Protein AF-A0A2S2CL37-F1 (afdb_monomer_lite)

Foldseek 3Di:
DPPDQALVPDFKAFKAKAKFQQQPDPVVLVVLCVVVQFWKKKKFAQCQQPFKDWADPVVLVVVCVVPVPDDPLNCCCPVVVHDNQFSVQKDFDDWDQDPVGIITMIGTGGGTIMMMMFGAPDMQGCVVDPDSVVSLVLQLQLSVLVCVSSVGDGHSVSSRPSDDDDDHDYPPPDDMDIDIDHGHGDHSNPGDGDPPPPPPPVPVVVVVVVVVDDDPPPDLVNLLVLLVVLVVLCLQLFFFVVVQLCVQPVVQWDQVQDDVQKTFGQQLVLVQAPDSVDGDQWTKGARPRDPPGGIDIAGPGPSRPPDDPVNRVSSCCVVRSHHLQSSQDPVRGDDDPPPPDGDHSCVRRVVDDDPPDPDDDDDDDDDDDDDDDDDDDDDPVVNVVVVVVVVVCQQWDQDPVVRFIWGQDPVVRDTDTDDPVPDDDDDDDDD

pLDDT: mean 75.0, std 21.98, range [23.47, 97.88]

Organism: NCBI:txid2202148

Sequence (431 aa):
MDGVRSAKAMERLFIVGIDVDNGMASKELDRIVRERGVFCIRYTTHSSGREVTEVSRDDLNRFLRESPEADVRDYLTTKKRFIPAIAETAEVIEEKQTGSGIVTRIKHAPMPKNRLVFILAQPWSVADYPTQAEALAAWRRSYLAFAAWLGIQVDEACTDVSRLYFTPRHSDGAPYEAVVHEGKAVDIFALPSVKTDASATSNPFLAAASAMGAKVEGSADDLMRKLKRWAATGYADTFLIADALEARSPDVLHPEKDRGDVHHIECPFQDEHTDPSAFGGSFVINAGESHKGGFVIGCQHNACTGRDRLDFLAEMIKRDWLTTEDLCADEFQIEVGGAEGRPTHGELFLGERTNVQPRESANLGDGTVFKHASNQNALSDAALADALLKDVAKLYRFNTDRREWMRFDANRLIWEFGASDHLRNDVTNGL

Radius of gyration: 29.07 Å; chains: 1; bounding box: 71×82×80 Å

Structure (mmCIF, N/CA/C/O backbone):
data_AF-A0A2S2CL37-F1
#
_entry.id   AF-A0A2S2CL37-F1
#
loop_
_atom_site.group_PDB
_atom_site.id
_atom_site.type_symbol
_atom_site.label_atom_id
_atom_site.label_alt_id
_atom_site.label_comp_id
_atom_site.label_asym_id
_atom_site.label_entity_id
_atom_site.label_seq_id
_atom_site.pdbx_PDB_ins_code
_atom_site.Cartn_x
_atom_site.Cartn_y
_atom_site.Cartn_z
_atom_site.occupancy
_atom_site.B_iso_or_equiv
_atom_site.auth_seq_id
_atom_site.auth_comp_id
_atom_site.auth_asym_id
_atom_site.auth_atom_id
_atom_site.pdbx_PDB_model_num
ATOM 1 N N . MET A 1 1 ? -26.146 12.410 -6.619 1.00 46.91 1 MET A N 1
ATOM 2 C CA . MET A 1 1 ? -24.671 12.430 -6.533 1.00 46.91 1 MET A CA 1
ATOM 3 C C . MET A 1 1 ? -24.136 12.842 -7.893 1.00 46.91 1 MET A C 1
ATOM 5 O O . MET A 1 1 ? -24.510 12.211 -8.872 1.00 46.91 1 MET A O 1
ATOM 9 N N . ASP A 1 2 ? -23.301 13.877 -7.969 1.00 52.66 2 ASP A N 1
ATOM 10 C CA . ASP A 1 2 ? -22.902 14.556 -9.220 1.00 52.66 2 ASP A CA 1
ATOM 11 C C . ASP A 1 2 ? -21.894 13.780 -10.097 1.00 52.66 2 ASP A C 1
ATOM 13 O O . ASP A 1 2 ? -21.080 14.376 -10.795 1.00 52.66 2 ASP A O 1
ATOM 17 N N . GLY A 1 3 ? -21.877 12.443 -10.037 1.00 57.38 3 GLY A N 1
ATOM 18 C CA . GLY A 1 3 ? -20.973 11.597 -10.834 1.00 57.38 3 GLY A CA 1
ATOM 19 C C . GLY A 1 3 ? -19.472 11.806 -10.573 1.00 57.38 3 GLY A C 1
ATOM 20 O O . GLY A 1 3 ? -18.640 11.198 -11.248 1.00 57.38 3 GLY A O 1
ATOM 21 N N . VAL A 1 4 ? -19.102 12.653 -9.605 1.00 68.44 4 VAL A N 1
ATOM 22 C CA . VAL A 1 4 ? -17.709 12.954 -9.270 1.00 68.44 4 VAL A CA 1
ATOM 23 C C . VAL A 1 4 ? -17.094 11.754 -8.577 1.00 68.44 4 VAL A C 1
ATOM 25 O O . VAL A 1 4 ? -17.467 11.386 -7.467 1.00 68.44 4 VAL A O 1
ATOM 28 N N . ARG A 1 5 ? -16.094 11.166 -9.224 1.00 69.75 5 ARG A N 1
ATOM 29 C CA . ARG A 1 5 ? -15.345 10.043 -8.682 1.00 69.75 5 ARG A CA 1
ATOM 30 C C . ARG A 1 5 ? -14.083 10.547 -7.995 1.00 69.75 5 ARG A C 1
ATOM 32 O O . ARG A 1 5 ? -13.062 10.785 -8.629 1.00 69.75 5 ARG A O 1
ATOM 39 N N . SER A 1 6 ? -14.186 10.718 -6.686 1.00 82.00 6 SER A N 1
ATOM 40 C CA . SER A 1 6 ? -13.072 11.038 -5.796 1.00 82.00 6 SER A CA 1
ATOM 41 C C . SER A 1 6 ? -13.158 10.153 -4.561 1.00 82.00 6 SER A C 1
ATOM 43 O O . SER A 1 6 ? -14.244 9.669 -4.241 1.00 82.00 6 SER A O 1
ATOM 45 N N . ALA A 1 7 ? -12.054 9.979 -3.833 1.00 80.12 7 ALA A N 1
ATOM 46 C CA . ALA A 1 7 ? -12.064 9.230 -2.575 1.00 80.12 7 ALA A CA 1
ATOM 47 C C . ALA A 1 7 ? -13.162 9.718 -1.610 1.00 80.12 7 ALA A C 1
ATOM 49 O O . ALA A 1 7 ? -13.804 8.912 -0.944 1.00 80.12 7 ALA A O 1
ATOM 50 N N . LYS A 1 8 ? -13.442 11.032 -1.608 1.00 82.12 8 LYS A N 1
ATOM 51 C CA . LYS A 1 8 ? -14.478 11.653 -0.770 1.00 82.12 8 LYS A CA 1
ATOM 52 C C . LYS A 1 8 ? -15.915 11.313 -1.178 1.00 82.12 8 LYS A C 1
ATOM 54 O O . LYS A 1 8 ? -16.819 11.436 -0.361 1.00 82.12 8 LYS A O 1
ATOM 59 N N . ALA A 1 9 ? -16.126 10.916 -2.428 1.00 84.81 9 ALA A N 1
ATOM 60 C CA . ALA A 1 9 ? -17.442 10.601 -2.978 1.00 84.81 9 ALA A CA 1
ATOM 61 C C . ALA A 1 9 ? -17.748 9.093 -2.985 1.00 84.81 9 ALA A C 1
ATOM 63 O O . ALA A 1 9 ? -18.844 8.696 -3.372 1.00 84.81 9 ALA A O 1
ATOM 64 N N . MET A 1 10 ? -16.790 8.248 -2.589 1.00 86.50 10 MET A N 1
ATOM 65 C CA . MET A 1 10 ? -17.004 6.807 -2.499 1.00 86.50 10 MET A CA 1
ATOM 66 C C . MET A 1 10 ? -17.829 6.468 -1.258 1.00 86.50 10 MET A C 1
ATOM 68 O O . MET A 1 10 ? -17.453 6.836 -0.151 1.00 86.50 10 MET A O 1
ATOM 72 N N . GLU A 1 11 ? -18.930 5.743 -1.449 1.00 88.75 11 GLU A N 1
ATOM 73 C CA . GLU A 1 11 ? -19.815 5.307 -0.360 1.00 88.75 11 GLU A CA 1
ATOM 74 C C . GLU A 1 11 ? -19.580 3.839 0.016 1.00 88.75 11 GLU A C 1
ATOM 76 O O . GLU A 1 11 ? -19.480 3.500 1.194 1.00 88.75 11 GLU A O 1
ATOM 81 N N . ARG A 1 12 ? -19.484 2.961 -0.990 1.00 91.81 12 ARG A N 1
ATOM 82 C CA . ARG A 1 12 ? -19.437 1.509 -0.804 1.00 91.81 12 ARG A CA 1
ATOM 83 C C . ARG A 1 12 ? -18.602 0.826 -1.884 1.00 91.81 12 ARG A C 1
ATOM 85 O O . ARG A 1 12 ? -18.613 1.247 -3.041 1.00 91.81 12 ARG A O 1
ATOM 92 N N . LEU A 1 13 ? -17.920 -0.256 -1.518 1.00 92.62 13 LEU A N 1
ATOM 93 C CA . LEU A 1 13 ? -17.147 -1.115 -2.413 1.00 92.62 13 LEU A CA 1
ATOM 94 C C . LEU A 1 13 ? -17.560 -2.578 -2.242 1.00 92.62 13 LEU A C 1
ATOM 96 O O . LEU A 1 13 ? -17.717 -3.068 -1.130 1.00 92.62 13 LEU A O 1
ATOM 100 N N . PHE A 1 14 ? -17.710 -3.282 -3.361 1.00 94.12 14 PHE A N 1
ATOM 101 C CA . PHE A 1 14 ? -18.073 -4.709 -3.407 1.00 94.12 14 PHE A CA 1
ATOM 102 C C . PHE A 1 14 ? -16.918 -5.598 -3.865 1.00 94.12 14 PHE A C 1
ATOM 104 O O . PHE A 1 14 ? -16.974 -6.822 -3.766 1.00 94.12 14 PHE A O 1
ATOM 111 N N . ILE A 1 15 ? -15.884 -4.973 -4.417 1.00 93.69 15 ILE A N 1
ATOM 112 C CA . ILE A 1 15 ? -14.747 -5.641 -5.025 1.00 93.69 15 ILE A CA 1
ATOM 113 C C . ILE A 1 15 ? -13.469 -4.965 -4.559 1.00 93.69 15 ILE A C 1
ATOM 115 O O . ILE A 1 15 ? -13.451 -3.760 -4.301 1.00 93.69 15 ILE A O 1
ATOM 119 N N . VAL A 1 16 ? -12.394 -5.738 -4.521 1.00 92.50 16 VAL A N 1
ATOM 120 C CA . VAL A 1 16 ? -11.031 -5.223 -4.419 1.00 92.50 16 VAL A CA 1
ATOM 121 C C . VAL A 1 16 ? -10.287 -5.632 -5.680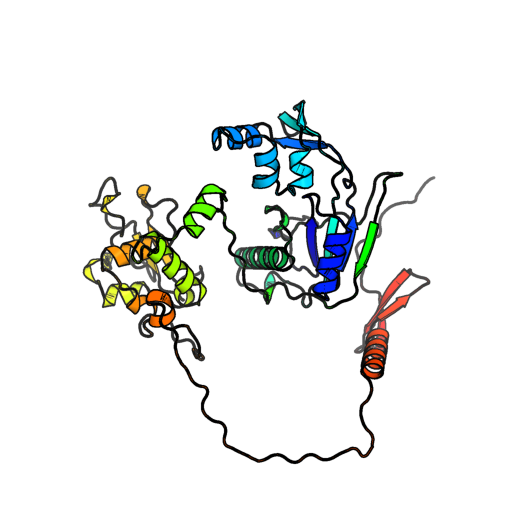 1.00 92.50 16 VAL A C 1
ATOM 123 O O . VAL A 1 16 ? -10.330 -6.791 -6.094 1.00 92.50 16 VAL A O 1
ATOM 126 N N . GLY A 1 17 ? -9.646 -4.668 -6.334 1.00 93.00 17 GLY A N 1
ATOM 127 C CA . GLY A 1 17 ? -8.804 -4.937 -7.490 1.00 93.00 17 GLY A CA 1
ATOM 128 C C . GLY A 1 17 ? -7.336 -4.716 -7.149 1.00 93.00 17 GLY A C 1
ATOM 129 O O . GLY A 1 17 ? -7.021 -3.745 -6.478 1.00 93.00 17 GLY A O 1
ATOM 130 N N . ILE A 1 18 ? -6.456 -5.596 -7.618 1.00 92.56 18 ILE A N 1
ATOM 131 C CA . ILE A 1 18 ? -5.003 -5.482 -7.486 1.00 92.56 18 ILE A CA 1
ATOM 132 C C . ILE A 1 18 ? -4.413 -5.218 -8.875 1.00 92.56 18 ILE A C 1
ATOM 134 O O . ILE A 1 18 ? -4.592 -6.028 -9.789 1.00 92.56 18 ILE A O 1
ATOM 138 N N . ASP A 1 19 ? -3.712 -4.092 -9.025 1.00 91.38 19 ASP A N 1
ATOM 139 C CA . ASP A 1 19 ? -2.919 -3.764 -10.219 1.00 91.38 19 ASP A CA 1
ATOM 140 C C . ASP A 1 19 ? -1.545 -4.430 -10.095 1.00 91.38 19 ASP A C 1
ATOM 142 O O . ASP A 1 19 ? -0.812 -4.185 -9.134 1.00 91.38 19 ASP A O 1
ATOM 146 N N . VAL A 1 20 ? -1.194 -5.272 -11.062 1.00 91.94 20 VAL A N 1
ATOM 147 C CA . VAL A 1 20 ? 0.088 -5.977 -11.117 1.00 91.94 20 VAL A CA 1
ATOM 148 C C . VAL A 1 20 ? 0.859 -5.480 -12.331 1.00 91.94 20 VAL A C 1
ATOM 150 O O . VAL A 1 20 ? 0.767 -6.029 -13.430 1.00 91.94 20 VAL A O 1
ATOM 153 N N . ASP A 1 21 ? 1.632 -4.423 -12.097 1.00 90.31 21 ASP A N 1
ATOM 154 C CA . ASP A 1 21 ? 2.353 -3.659 -13.119 1.00 90.31 21 ASP A CA 1
ATOM 155 C C . ASP A 1 21 ? 3.885 -3.794 -12.992 1.00 90.31 21 ASP A C 1
ATOM 157 O O . ASP A 1 21 ? 4.637 -2.935 -13.447 1.00 90.31 21 ASP A O 1
ATOM 161 N N . ASN A 1 22 ? 4.347 -4.890 -12.382 1.00 90.38 22 ASN A N 1
ATOM 162 C CA . ASN A 1 22 ? 5.757 -5.153 -12.074 1.00 90.38 22 ASN A CA 1
ATOM 163 C C . ASN A 1 22 ? 6.427 -6.235 -12.938 1.00 90.38 22 ASN A C 1
ATOM 165 O O . ASN A 1 22 ? 7.604 -6.531 -12.730 1.00 90.38 22 ASN A O 1
ATOM 169 N N . GLY A 1 23 ? 5.687 -6.854 -13.861 1.00 92.25 23 GLY A N 1
ATOM 170 C CA . GLY A 1 23 ? 6.193 -7.911 -14.735 1.00 92.25 23 GLY A CA 1
ATOM 171 C C . GLY A 1 23 ? 6.012 -9.342 -14.239 1.00 92.25 23 GLY A C 1
ATOM 172 O O . GLY A 1 23 ? 6.485 -10.264 -14.903 1.00 92.25 23 GLY A O 1
ATOM 173 N N . MET A 1 24 ? 5.317 -9.564 -13.119 1.00 93.56 24 MET A N 1
ATOM 174 C CA . MET A 1 24 ? 4.979 -10.918 -12.676 1.00 93.56 24 MET A CA 1
ATOM 175 C C . MET A 1 24 ? 4.158 -11.661 -13.744 1.00 93.56 24 MET A C 1
ATOM 177 O O . MET A 1 24 ? 3.162 -11.154 -14.267 1.00 93.56 24 MET A O 1
ATOM 181 N N . ALA A 1 25 ? 4.583 -12.883 -14.069 1.00 93.06 25 ALA A N 1
ATOM 182 C CA . ALA A 1 25 ? 3.964 -13.682 -15.117 1.00 93.06 25 ALA A CA 1
ATOM 183 C C . ALA A 1 25 ? 2.523 -14.087 -14.762 1.00 93.06 25 ALA A C 1
ATOM 185 O O . ALA A 1 25 ? 2.237 -14.511 -13.643 1.00 93.06 25 ALA A O 1
ATOM 186 N N . SER A 1 26 ? 1.632 -14.062 -15.757 1.00 95.19 26 SER A N 1
ATOM 187 C CA . SER A 1 26 ? 0.223 -14.463 -15.630 1.00 95.19 26 SER A CA 1
ATOM 188 C C . SER A 1 26 ? 0.028 -15.824 -14.950 1.00 95.19 26 SER A C 1
ATOM 190 O O . SER A 1 26 ? -0.802 -15.955 -14.055 1.00 95.19 26 SER A O 1
ATOM 192 N N . LYS A 1 27 ? 0.837 -16.826 -15.326 1.00 95.31 27 LYS A N 1
ATOM 193 C CA . LYS A 1 27 ? 0.766 -18.185 -14.762 1.00 95.31 27 LYS A CA 1
ATOM 194 C C . LYS A 1 27 ? 1.102 -18.240 -13.273 1.00 95.31 27 LYS A C 1
ATOM 196 O O . LYS A 1 27 ? 0.552 -19.076 -12.564 1.00 95.31 27 LYS A O 1
ATOM 201 N N . GLU A 1 28 ? 1.992 -17.367 -12.812 1.00 94.38 28 GLU A N 1
ATOM 202 C CA . GLU A 1 28 ? 2.358 -17.295 -11.400 1.00 94.38 28 GLU A CA 1
ATOM 203 C C . GLU A 1 28 ? 1.225 -16.675 -10.579 1.00 94.38 28 GLU A C 1
ATOM 205 O O . GLU A 1 28 ? 0.856 -17.204 -9.534 1.00 94.38 28 GLU A O 1
ATOM 210 N N . LEU A 1 29 ? 0.578 -15.631 -11.107 1.00 96.56 29 LEU A N 1
ATOM 211 C CA . LEU A 1 29 ? -0.631 -15.062 -10.504 1.00 96.56 29 LEU A CA 1
ATOM 212 C C . LEU A 1 29 ? -1.763 -16.096 -10.434 1.00 96.56 29 LEU A C 1
ATOM 214 O O . LEU A 1 29 ? -2.415 -16.236 -9.402 1.00 96.56 29 LEU A O 1
ATOM 218 N N . ASP A 1 30 ? -1.955 -16.864 -11.509 1.00 97.19 30 ASP A N 1
ATOM 219 C CA . ASP A 1 30 ? -2.938 -17.950 -11.560 1.00 97.19 30 ASP A CA 1
ATOM 220 C C . ASP A 1 30 ? -2.644 -19.050 -10.528 1.00 97.19 30 ASP A C 1
ATOM 222 O O . ASP A 1 30 ? -3.570 -19.632 -9.962 1.00 97.19 30 ASP A O 1
ATOM 226 N N . ARG A 1 31 ? -1.364 -19.352 -10.273 1.00 96.69 31 ARG A N 1
ATOM 227 C CA . ARG A 1 31 ? -0.938 -20.298 -9.233 1.00 96.69 31 ARG A CA 1
ATOM 228 C C . ARG A 1 31 ? -1.258 -19.760 -7.838 1.00 96.69 31 ARG A C 1
ATOM 230 O O . ARG A 1 31 ? -1.935 -20.454 -7.084 1.00 96.69 31 ARG A O 1
ATOM 237 N N . ILE A 1 32 ? -0.839 -18.527 -7.536 1.00 94.00 32 ILE A N 1
ATOM 238 C CA . ILE A 1 32 ? -1.071 -17.856 -6.246 1.00 94.00 32 ILE A CA 1
ATOM 239 C C . ILE A 1 32 ? -2.563 -17.858 -5.906 1.00 94.00 32 ILE A C 1
ATOM 241 O O . ILE A 1 32 ? -2.957 -18.330 -4.843 1.00 94.00 32 ILE A O 1
ATOM 245 N N . VAL A 1 33 ? -3.411 -17.382 -6.820 1.00 95.94 33 VAL A N 1
ATOM 246 C CA . VAL A 1 33 ? -4.863 -17.301 -6.600 1.00 95.94 33 VAL A CA 1
ATOM 247 C C . VAL A 1 33 ? -5.466 -18.681 -6.328 1.00 95.94 33 VAL A C 1
ATOM 249 O O . VAL A 1 33 ? -6.236 -18.840 -5.378 1.00 95.94 33 VAL A O 1
ATOM 252 N N . ARG A 1 34 ? -5.092 -19.690 -7.125 1.00 94.00 34 ARG A N 1
ATOM 253 C CA . ARG A 1 34 ? -5.624 -21.052 -6.989 1.00 94.00 34 ARG A CA 1
ATOM 254 C C . ARG A 1 34 ? -5.211 -21.702 -5.669 1.00 94.00 34 ARG A C 1
ATOM 256 O O . ARG A 1 34 ? -6.047 -22.319 -5.020 1.00 94.00 34 ARG A O 1
ATOM 263 N N . GLU A 1 35 ? -3.961 -21.530 -5.242 1.00 90.81 35 GLU A N 1
ATOM 264 C CA . GLU A 1 35 ? -3.465 -22.033 -3.950 1.00 90.81 35 GLU A CA 1
ATOM 265 C C . GLU A 1 35 ? -4.148 -21.365 -2.755 1.00 90.81 35 GLU A C 1
ATOM 267 O O . GLU A 1 35 ? -4.333 -21.986 -1.709 1.00 90.81 35 GLU A O 1
ATOM 272 N N . ARG A 1 36 ? -4.553 -20.101 -2.908 1.00 89.62 36 ARG A N 1
ATOM 273 C CA . ARG A 1 36 ? -5.329 -19.375 -1.900 1.00 89.62 36 ARG A CA 1
ATOM 274 C C . ARG A 1 36 ? -6.814 -19.759 -1.874 1.00 89.62 36 ARG A C 1
ATOM 276 O O . ARG A 1 36 ? -7.481 -19.458 -0.888 1.00 89.62 36 ARG A O 1
ATOM 283 N N . GLY A 1 37 ? -7.333 -20.419 -2.912 1.00 92.38 37 GLY A N 1
ATOM 284 C CA . GLY A 1 37 ? -8.725 -20.883 -2.975 1.00 92.38 37 GLY A CA 1
ATOM 285 C C . GLY A 1 37 ? -9.760 -19.752 -3.002 1.00 92.38 37 GLY A C 1
ATOM 286 O O . GLY A 1 37 ? -10.868 -19.908 -2.479 1.00 92.38 37 GLY A O 1
ATOM 287 N N . VAL A 1 38 ? -9.398 -18.601 -3.572 1.00 93.62 38 VAL A N 1
ATOM 288 C CA . VAL A 1 38 ? -10.235 -17.391 -3.612 1.00 93.62 38 VAL A CA 1
ATOM 289 C C . VAL A 1 38 ? -10.779 -17.133 -5.012 1.00 93.62 38 VAL A C 1
ATOM 291 O O . VAL A 1 38 ? -10.097 -17.365 -6.009 1.00 93.62 38 VAL A O 1
ATOM 294 N N . PHE A 1 39 ? -12.010 -16.628 -5.086 1.00 97.38 39 PHE A N 1
ATOM 295 C CA . PHE A 1 39 ? -12.616 -16.226 -6.347 1.00 97.38 39 PHE A CA 1
ATOM 296 C C . PHE A 1 39 ? -11.896 -14.995 -6.892 1.00 97.38 39 PHE A C 1
ATOM 298 O O . PHE A 1 39 ? -11.776 -13.978 -6.202 1.00 97.38 39 PHE A O 1
ATOM 305 N N . CYS A 1 40 ? -11.450 -15.069 -8.142 1.00 97.19 40 CYS A N 1
ATOM 306 C CA . CYS A 1 40 ? -10.723 -13.981 -8.778 1.00 97.19 40 CYS A CA 1
ATOM 307 C C . CYS A 1 40 ? -10.952 -13.959 -10.286 1.00 97.19 40 CYS A C 1
ATOM 309 O O . CYS A 1 40 ? -10.923 -14.997 -10.946 1.00 97.19 40 CYS A O 1
ATOM 311 N N . ILE A 1 41 ? -11.084 -12.764 -10.850 1.00 96.62 41 ILE A N 1
ATOM 312 C CA . ILE A 1 41 ? -11.002 -12.540 -12.291 1.00 96.62 41 ILE A CA 1
ATOM 313 C C . ILE A 1 41 ? -9.648 -11.896 -12.578 1.00 96.62 41 ILE A C 1
ATOM 315 O O . ILE A 1 41 ? -9.426 -10.738 -12.216 1.00 96.62 41 ILE A O 1
ATOM 319 N N . ARG A 1 42 ? -8.750 -12.629 -13.243 1.00 96.31 42 ARG A N 1
ATOM 320 C CA . ARG A 1 42 ? -7.496 -12.082 -13.770 1.00 96.31 42 ARG A CA 1
ATOM 321 C C . ARG A 1 42 ? -7.680 -11.680 -15.223 1.00 96.31 42 ARG A C 1
ATOM 323 O O . ARG A 1 42 ? -8.237 -12.443 -16.004 1.00 96.31 42 ARG A O 1
ATOM 330 N N . TYR A 1 43 ? -7.143 -10.534 -15.618 1.00 95.88 43 TYR A N 1
ATOM 331 C CA . TYR A 1 43 ? -7.005 -10.194 -17.032 1.00 95.88 43 TYR A CA 1
ATOM 332 C C . TYR A 1 43 ? -5.769 -9.341 -17.306 1.00 95.88 43 TYR A C 1
ATOM 334 O O . TYR A 1 43 ? -5.304 -8.593 -16.444 1.00 95.88 43 TYR A O 1
ATOM 342 N N . THR A 1 44 ? -5.249 -9.434 -18.527 1.00 94.56 44 THR A N 1
ATOM 343 C CA . THR A 1 44 ? -4.161 -8.573 -19.005 1.00 94.56 44 THR A CA 1
ATOM 344 C C . THR A 1 44 ? -4.657 -7.153 -19.263 1.00 94.56 44 THR A C 1
ATOM 346 O O . THR A 1 44 ? -5.763 -6.953 -19.771 1.00 94.56 44 THR A O 1
ATOM 349 N N . THR A 1 45 ? -3.841 -6.148 -18.949 1.00 92.06 45 THR A N 1
ATOM 350 C CA . THR A 1 45 ? -4.175 -4.745 -19.240 1.00 92.06 45 THR A CA 1
ATOM 351 C C . THR A 1 45 ? -3.905 -4.394 -20.705 1.00 92.06 45 THR A C 1
ATOM 353 O O . THR A 1 45 ? -3.142 -5.073 -21.390 1.00 92.06 45 THR A O 1
ATOM 356 N N . HIS A 1 46 ? -4.449 -3.264 -21.172 1.00 90.50 46 HIS A N 1
ATOM 357 C CA . HIS A 1 46 ? -4.160 -2.735 -22.512 1.00 90.50 46 HIS A CA 1
ATOM 358 C C . HIS A 1 46 ? -2.659 -2.495 -22.756 1.00 90.50 46 HIS A C 1
ATOM 360 O O . HIS A 1 46 ? -2.208 -2.529 -23.893 1.00 90.50 46 HIS A O 1
ATOM 366 N N . SER A 1 47 ? -1.880 -2.229 -21.701 1.00 90.31 47 SER A N 1
ATOM 367 C CA . SER A 1 47 ? -0.434 -1.990 -21.812 1.00 90.31 47 SER A CA 1
ATOM 368 C C . SER A 1 47 ? 0.406 -3.248 -21.566 1.00 90.31 47 SER A C 1
ATOM 370 O O . SER A 1 47 ? 1.622 -3.133 -21.409 1.00 90.31 47 SER A O 1
ATOM 372 N N . SER A 1 48 ? -0.211 -4.430 -21.480 1.00 92.56 48 SER A N 1
ATOM 373 C CA . SER A 1 48 ? 0.519 -5.685 -21.301 1.00 92.56 48 SER A CA 1
ATOM 374 C C . SER A 1 48 ? 1.429 -5.957 -22.499 1.00 92.56 48 SER A C 1
ATOM 376 O O . SER A 1 48 ? 1.035 -5.763 -23.646 1.00 92.56 48 SER A O 1
ATOM 378 N N . GLY A 1 49 ? 2.664 -6.378 -22.228 1.00 92.50 49 GLY A N 1
ATOM 379 C CA . GLY A 1 49 ? 3.691 -6.608 -23.244 1.00 92.50 49 GLY A CA 1
ATOM 380 C C . GLY A 1 49 ? 4.409 -5.342 -23.716 1.00 92.50 49 GLY A C 1
ATOM 381 O O . GLY A 1 49 ? 5.317 -5.439 -24.534 1.00 92.50 49 GLY A O 1
ATOM 382 N N . ARG A 1 50 ? 4.058 -4.155 -23.197 1.00 93.19 50 ARG A N 1
ATOM 383 C CA . ARG A 1 50 ? 4.784 -2.918 -23.510 1.00 93.19 50 ARG A CA 1
ATOM 384 C C . ARG A 1 50 ? 6.242 -3.029 -23.046 1.00 93.19 50 ARG A C 1
ATOM 386 O O . ARG A 1 50 ? 6.510 -3.440 -21.921 1.00 93.19 50 ARG A O 1
ATOM 393 N N . GLU A 1 51 ? 7.157 -2.608 -23.913 1.00 95.81 51 GLU A N 1
ATOM 394 C CA . GLU A 1 51 ? 8.617 -2.696 -23.720 1.00 95.81 51 GLU A CA 1
ATOM 395 C C . GLU A 1 51 ? 9.253 -1.369 -23.284 1.00 95.81 51 GLU A C 1
ATOM 397 O O . GLU A 1 51 ? 10.469 -1.263 -23.190 1.00 95.81 51 GLU A O 1
ATOM 402 N N . VAL A 1 52 ? 8.451 -0.319 -23.086 1.00 95.44 52 VAL A N 1
ATOM 403 C CA . VAL A 1 52 ? 8.948 1.017 -22.735 1.00 95.44 52 VAL A CA 1
ATOM 404 C C . VAL A 1 52 ? 8.151 1.591 -21.580 1.00 95.44 52 VAL A C 1
ATOM 406 O O . VAL A 1 52 ? 6.938 1.795 -21.703 1.00 95.44 52 VAL A O 1
ATOM 409 N N . THR A 1 53 ? 8.852 1.945 -20.510 1.00 94.12 53 THR A N 1
ATOM 410 C CA . THR A 1 53 ? 8.311 2.663 -19.355 1.00 94.12 53 THR A CA 1
ATOM 411 C C . THR A 1 53 ? 8.834 4.097 -19.338 1.00 94.12 53 THR A C 1
ATOM 413 O O . THR A 1 53 ? 9.998 4.357 -19.631 1.00 94.12 53 THR A O 1
ATOM 416 N N . GLU A 1 54 ? 7.952 5.040 -19.019 1.00 94.81 54 GLU A N 1
ATOM 417 C CA . GLU A 1 54 ? 8.279 6.457 -18.852 1.00 94.81 54 GLU A CA 1
ATOM 418 C C . GLU A 1 54 ? 8.364 6.774 -17.360 1.00 94.81 54 GLU A C 1
ATOM 420 O O . GLU A 1 54 ? 7.427 6.494 -16.608 1.00 94.81 54 GLU A O 1
ATOM 425 N N . VAL A 1 55 ? 9.491 7.341 -16.929 1.00 94.12 55 VAL A N 1
ATOM 426 C CA . VAL A 1 55 ? 9.700 7.782 -15.545 1.00 94.12 55 VAL A CA 1
ATOM 427 C C . VAL A 1 55 ? 9.960 9.282 -15.516 1.00 94.12 55 VAL A C 1
ATOM 429 O O . VAL A 1 55 ? 10.609 9.816 -16.411 1.00 94.12 55 VAL A O 1
ATOM 432 N N . SER A 1 56 ? 9.442 9.976 -14.501 1.00 94.81 56 SER A N 1
ATOM 433 C CA . SER A 1 56 ? 9.740 11.398 -14.294 1.00 94.81 56 SER A CA 1
ATOM 434 C C . SER A 1 56 ? 11.249 11.584 -14.149 1.00 94.81 56 SER A C 1
ATOM 436 O O . SER A 1 56 ? 11.868 10.932 -13.303 1.00 94.81 56 SER A O 1
ATOM 438 N N . ARG A 1 57 ? 11.837 12.472 -14.961 1.00 93.88 57 ARG A N 1
ATOM 439 C CA . ARG A 1 57 ? 13.275 12.758 -14.891 1.00 93.88 57 ARG A CA 1
ATOM 440 C C . ARG A 1 57 ? 13.659 13.291 -13.514 1.00 93.88 57 ARG A C 1
ATOM 442 O O . ARG A 1 57 ? 14.686 12.907 -12.965 1.00 93.88 57 ARG A O 1
ATOM 449 N N . ASP A 1 58 ? 12.820 14.144 -12.936 1.00 93.88 58 ASP A N 1
ATOM 450 C CA . ASP A 1 58 ? 13.093 14.757 -11.637 1.00 93.88 58 ASP A CA 1
ATOM 451 C C . ASP A 1 58 ? 13.042 13.729 -10.501 1.00 93.88 58 ASP A C 1
ATOM 453 O O . ASP A 1 58 ? 13.852 13.798 -9.577 1.00 93.88 58 ASP A O 1
ATOM 457 N N . ASP A 1 59 ? 12.148 12.738 -10.582 1.00 92.69 59 ASP A N 1
ATOM 458 C CA . ASP A 1 59 ? 12.078 11.665 -9.584 1.00 92.69 59 ASP A CA 1
ATOM 459 C C . ASP A 1 59 ? 13.246 10.690 -9.710 1.00 92.69 59 ASP A C 1
ATOM 461 O O . ASP A 1 59 ? 13.804 10.278 -8.692 1.00 92.69 59 ASP A O 1
ATOM 465 N N . LEU A 1 60 ? 13.649 10.358 -10.941 1.00 93.94 60 LEU A N 1
ATOM 466 C CA . LEU A 1 60 ? 14.837 9.542 -11.185 1.00 93.94 60 LEU A CA 1
ATOM 467 C C . LEU A 1 60 ? 16.099 10.261 -10.686 1.00 93.94 60 LEU A C 1
ATOM 469 O O . LEU A 1 60 ? 16.855 9.704 -9.899 1.00 93.94 60 LEU A O 1
ATOM 473 N N . ASN A 1 61 ? 16.288 11.531 -11.047 1.00 93.75 61 ASN A N 1
ATOM 474 C CA . ASN A 1 61 ? 17.439 12.324 -10.605 1.00 93.75 61 ASN A CA 1
ATOM 475 C C . ASN A 1 61 ? 17.458 12.553 -9.092 1.00 93.75 61 ASN A C 1
ATOM 477 O O . ASN A 1 61 ? 18.523 12.676 -8.491 1.00 93.75 61 ASN A O 1
ATOM 481 N N . ARG A 1 62 ? 16.294 12.661 -8.446 1.00 95.12 62 ARG A N 1
ATOM 482 C CA . ARG A 1 62 ? 16.209 12.720 -6.982 1.00 95.12 62 ARG A CA 1
ATOM 483 C C . ARG A 1 62 ? 16.705 11.419 -6.358 1.00 95.12 62 ARG A C 1
ATOM 485 O O . ARG A 1 62 ? 17.580 11.478 -5.506 1.00 95.12 62 ARG A O 1
ATOM 492 N N . PHE A 1 63 ? 16.229 10.278 -6.850 1.00 93.31 63 PHE A N 1
ATOM 493 C CA . PHE A 1 63 ? 16.673 8.968 -6.382 1.00 93.31 63 PHE A CA 1
ATOM 494 C C . PHE A 1 63 ? 18.182 8.759 -6.567 1.00 93.31 63 PHE A C 1
ATOM 496 O O . PHE A 1 63 ? 18.863 8.395 -5.616 1.00 93.31 63 PHE A O 1
ATOM 503 N N . LEU A 1 64 ? 18.722 9.064 -7.750 1.00 92.81 64 LEU A N 1
ATOM 504 C CA . LEU A 1 64 ? 20.156 8.910 -8.028 1.00 92.81 64 LEU A CA 1
ATOM 505 C C . LEU A 1 64 ? 21.026 9.858 -7.185 1.00 92.81 64 LEU A C 1
ATOM 507 O O . LEU A 1 64 ? 22.144 9.514 -6.826 1.00 92.81 64 LEU A O 1
ATOM 511 N N . ARG A 1 65 ? 20.525 11.045 -6.813 1.00 94.38 65 ARG A N 1
ATOM 512 C CA . ARG A 1 65 ? 21.229 11.938 -5.872 1.00 94.38 65 ARG A CA 1
ATOM 513 C C . ARG A 1 65 ? 21.232 11.402 -4.442 1.00 94.38 65 ARG A C 1
ATOM 515 O O . ARG A 1 65 ? 22.228 11.557 -3.745 1.00 94.38 65 ARG A O 1
ATOM 522 N N . GLU A 1 66 ? 20.126 10.806 -4.007 1.00 94.06 66 GLU A N 1
ATOM 523 C CA . GLU A 1 66 ? 19.996 10.173 -2.687 1.00 94.06 66 GLU A CA 1
ATOM 524 C C . GLU A 1 66 ? 20.759 8.841 -2.605 1.00 94.06 66 GLU A C 1
ATOM 526 O O . GLU A 1 66 ? 21.063 8.360 -1.516 1.00 94.06 66 GLU A O 1
ATOM 531 N N . SER A 1 67 ? 21.070 8.224 -3.746 1.00 92.69 67 SER A N 1
ATOM 532 C CA . SER A 1 67 ? 21.797 6.958 -3.848 1.00 92.69 67 SER A CA 1
ATOM 533 C C . SER A 1 67 ? 22.787 7.003 -5.022 1.00 92.69 67 SER A C 1
ATOM 535 O O . SER A 1 67 ? 22.490 6.453 -6.079 1.00 92.69 67 SER A O 1
ATOM 537 N N . PRO A 1 68 ? 23.964 7.644 -4.858 1.00 88.88 68 PRO A N 1
ATOM 538 C CA . PRO A 1 68 ? 24.907 7.895 -5.958 1.00 88.88 68 PRO A CA 1
ATOM 539 C C . PRO A 1 68 ? 25.459 6.647 -6.656 1.00 88.88 68 PRO A C 1
ATOM 541 O O . PRO A 1 68 ? 25.831 6.721 -7.822 1.00 88.88 68 PRO A O 1
ATOM 544 N N . GLU A 1 69 ? 25.511 5.517 -5.949 1.00 91.56 69 GLU A N 1
ATOM 545 C CA . GLU A 1 69 ? 25.956 4.223 -6.491 1.00 91.56 69 GLU A CA 1
ATOM 546 C C . GLU A 1 69 ? 24.833 3.452 -7.202 1.00 91.56 69 GLU A C 1
ATOM 548 O O . GLU A 1 69 ? 25.088 2.415 -7.809 1.00 91.56 69 GLU A O 1
ATOM 553 N N . ALA A 1 70 ? 23.585 3.919 -7.090 1.00 92.88 70 ALA A N 1
ATOM 554 C CA . ALA A 1 70 ? 22.437 3.269 -7.700 1.00 92.88 70 ALA A CA 1
ATOM 555 C C . ALA A 1 70 ? 22.318 3.643 -9.181 1.00 92.88 70 ALA A C 1
ATOM 557 O O . ALA A 1 70 ? 22.675 4.748 -9.594 1.00 92.88 70 ALA A O 1
ATOM 558 N N . ASP A 1 71 ? 21.750 2.743 -9.976 1.00 92.88 71 ASP A N 1
ATOM 559 C CA . ASP A 1 71 ? 21.442 2.985 -11.380 1.00 92.88 71 ASP A CA 1
ATOM 560 C C . ASP A 1 71 ? 19.923 3.015 -11.658 1.00 92.88 71 ASP A C 1
ATOM 562 O O . ASP A 1 71 ? 19.063 3.029 -10.770 1.00 92.88 71 ASP A O 1
ATOM 566 N N . VAL A 1 72 ? 19.559 3.069 -12.942 1.00 93.81 72 VAL A N 1
ATOM 567 C CA . VAL A 1 72 ? 18.153 3.067 -13.368 1.00 93.81 72 VAL A CA 1
ATOM 568 C C . VAL A 1 72 ? 17.416 1.773 -12.994 1.00 93.81 72 VAL A C 1
ATOM 570 O O . VAL A 1 72 ? 16.209 1.796 -12.754 1.00 93.81 72 VAL A O 1
ATOM 573 N N . ARG A 1 73 ? 18.115 0.638 -12.932 1.00 94.75 73 ARG A N 1
ATOM 574 C CA . ARG A 1 73 ? 17.550 -0.667 -12.575 1.00 94.75 73 ARG A CA 1
ATOM 575 C C . ARG A 1 73 ? 17.215 -0.684 -11.094 1.00 94.75 73 ARG A C 1
ATOM 577 O O . ARG A 1 73 ? 16.129 -1.134 -10.735 1.00 94.75 73 ARG A O 1
ATOM 584 N N . ASP A 1 74 ? 18.074 -0.103 -10.261 1.00 93.44 74 ASP A N 1
ATOM 585 C CA . ASP A 1 74 ? 17.792 0.102 -8.838 1.00 93.44 74 ASP A CA 1
ATOM 586 C C . ASP A 1 74 ? 16.560 0.985 -8.631 1.00 93.44 74 ASP A C 1
ATOM 588 O O . ASP A 1 74 ? 15.707 0.684 -7.795 1.00 93.44 74 ASP A O 1
ATOM 592 N N . TYR A 1 75 ? 16.390 2.040 -9.431 1.00 93.75 75 TYR A N 1
ATOM 593 C CA . TYR A 1 75 ? 15.164 2.840 -9.388 1.00 93.75 75 TYR A CA 1
ATOM 594 C C . TYR A 1 75 ? 13.924 2.001 -9.743 1.00 93.75 75 TYR A C 1
ATOM 596 O O . TYR A 1 75 ? 12.897 2.065 -9.056 1.00 93.75 75 TYR A O 1
ATOM 604 N N . LEU A 1 76 ? 14.004 1.188 -10.801 1.00 92.69 76 LEU A N 1
ATOM 605 C CA . LEU A 1 76 ? 12.890 0.345 -11.235 1.00 92.69 76 LEU A CA 1
ATOM 606 C C . LEU A 1 76 ? 12.524 -0.727 -10.198 1.00 92.69 76 LEU A C 1
ATOM 608 O O . LEU A 1 76 ? 11.338 -0.954 -9.960 1.00 92.69 76 LEU A O 1
ATOM 612 N N . THR A 1 77 ? 13.498 -1.354 -9.542 1.00 90.56 77 THR A N 1
ATOM 613 C CA . THR A 1 77 ? 13.238 -2.369 -8.508 1.00 90.56 77 THR A CA 1
ATOM 614 C C . THR A 1 77 ? 12.752 -1.744 -7.198 1.00 90.56 77 THR A C 1
ATOM 616 O O . THR A 1 77 ? 11.791 -2.225 -6.596 1.00 90.56 77 THR A O 1
ATOM 619 N N . THR A 1 78 ? 13.349 -0.636 -6.756 1.00 86.69 78 THR A N 1
ATOM 620 C CA . THR A 1 78 ? 13.050 -0.047 -5.441 1.00 86.69 78 THR A CA 1
ATOM 621 C C . THR A 1 78 ? 11.809 0.841 -5.453 1.00 86.69 78 THR A C 1
ATOM 623 O O . THR A 1 78 ? 10.952 0.706 -4.579 1.00 86.69 78 THR A O 1
ATOM 626 N N . LYS A 1 79 ? 11.685 1.741 -6.436 1.00 87.00 79 LYS A N 1
ATOM 627 C CA . LYS A 1 79 ? 10.589 2.719 -6.509 1.00 87.00 79 LYS A CA 1
ATOM 628 C C . LYS A 1 79 ? 9.428 2.216 -7.353 1.00 87.00 79 LYS A C 1
ATOM 630 O O . LYS A 1 79 ? 8.283 2.431 -6.971 1.00 87.00 79 LYS A O 1
ATOM 635 N N . LYS A 1 80 ? 9.700 1.545 -8.479 1.00 87.00 80 LYS A N 1
ATOM 636 C CA . LYS A 1 80 ? 8.648 1.011 -9.372 1.00 87.00 80 LYS A CA 1
ATOM 637 C C . LYS A 1 80 ? 8.282 -0.449 -9.101 1.00 87.00 80 LYS A C 1
ATOM 639 O O . LYS A 1 80 ? 7.328 -0.938 -9.698 1.00 87.00 80 LYS A O 1
ATOM 644 N N . ARG A 1 81 ? 8.986 -1.117 -8.178 1.00 88.00 81 ARG A N 1
ATOM 645 C CA . ARG A 1 81 ? 8.726 -2.502 -7.746 1.00 88.00 81 ARG A CA 1
ATOM 646 C C . ARG A 1 81 ? 8.785 -3.530 -8.874 1.00 88.00 81 ARG A C 1
ATOM 648 O O . ARG A 1 81 ? 8.139 -4.566 -8.769 1.00 88.00 81 ARG A O 1
ATOM 655 N N . PHE A 1 82 ? 9.539 -3.261 -9.941 1.00 91.12 82 PHE A N 1
ATOM 656 C CA . PHE A 1 82 ? 9.737 -4.218 -11.031 1.00 91.12 82 PHE A CA 1
ATOM 657 C C . PHE A 1 82 ? 10.441 -5.467 -10.507 1.00 91.12 82 PHE A C 1
ATOM 659 O O . PHE A 1 82 ? 11.363 -5.373 -9.693 1.00 91.12 82 PHE A O 1
ATOM 666 N N . ILE A 1 83 ? 10.034 -6.638 -10.999 1.00 89.50 83 ILE A N 1
ATOM 667 C CA . ILE A 1 83 ? 10.757 -7.871 -10.689 1.00 89.50 83 ILE A CA 1
ATOM 668 C C . ILE A 1 83 ? 12.166 -7.820 -11.311 1.00 89.50 83 ILE A C 1
ATOM 670 O O . ILE A 1 83 ? 12.320 -7.253 -12.402 1.00 89.50 83 ILE A O 1
ATOM 674 N N . PRO A 1 84 ? 13.184 -8.443 -10.681 1.00 90.94 84 PRO A N 1
ATOM 675 C CA . PRO A 1 84 ? 14.565 -8.401 -11.170 1.00 90.94 84 PRO A CA 1
ATOM 676 C C . PRO A 1 84 ? 14.701 -8.792 -12.645 1.00 90.94 84 PRO A C 1
ATOM 678 O O . PRO A 1 84 ? 15.315 -8.067 -13.418 1.00 90.94 84 PRO A O 1
ATOM 681 N N . ALA A 1 85 ? 13.992 -9.843 -13.071 1.00 90.06 85 ALA A N 1
ATOM 682 C CA . ALA A 1 85 ? 14.024 -10.337 -14.448 1.00 90.06 85 ALA A CA 1
ATOM 683 C C . ALA A 1 85 ? 13.624 -9.296 -15.516 1.00 90.06 85 ALA A C 1
ATOM 685 O O . ALA A 1 85 ? 14.066 -9.399 -16.657 1.00 90.06 85 ALA A O 1
ATOM 686 N N . ILE A 1 86 ? 12.794 -8.299 -15.178 1.00 94.44 86 ILE A N 1
ATOM 687 C CA . ILE A 1 86 ? 12.480 -7.189 -16.091 1.00 94.44 86 ILE A CA 1
ATOM 688 C C . ILE A 1 86 ? 13.485 -6.052 -15.913 1.00 94.44 86 ILE A C 1
ATOM 690 O O . ILE A 1 86 ? 14.001 -5.536 -16.905 1.00 94.44 86 ILE A O 1
ATOM 694 N N . ALA A 1 87 ? 13.779 -5.667 -14.669 1.00 94.62 87 ALA A N 1
ATOM 695 C CA . ALA A 1 87 ? 14.662 -4.541 -14.374 1.00 94.62 87 ALA A CA 1
ATOM 696 C C . ALA A 1 87 ? 16.096 -4.747 -14.897 1.00 94.62 87 ALA A C 1
ATOM 698 O O . ALA A 1 87 ? 16.706 -3.801 -15.382 1.00 94.62 87 ALA A O 1
ATOM 699 N N . GLU A 1 88 ? 16.618 -5.975 -14.879 1.00 95.62 88 GLU A N 1
ATOM 700 C CA . GLU A 1 88 ? 17.947 -6.313 -15.410 1.00 95.62 88 GLU A CA 1
ATOM 701 C C . GLU A 1 88 ? 18.080 -6.000 -16.908 1.00 95.62 88 GLU A C 1
ATOM 703 O O . GLU A 1 88 ? 19.135 -5.563 -17.367 1.00 95.62 88 GLU A O 1
ATOM 708 N N . THR A 1 89 ? 16.986 -6.141 -17.661 1.00 96.38 89 THR A N 1
ATOM 709 C CA . THR A 1 89 ? 16.935 -5.852 -19.106 1.00 96.38 89 THR A CA 1
ATOM 710 C C . THR A 1 89 ? 16.765 -4.368 -19.427 1.00 96.38 89 THR A C 1
ATOM 712 O O . THR A 1 89 ? 16.670 -4.002 -20.599 1.00 96.38 89 THR A O 1
ATOM 715 N N . ALA A 1 90 ? 16.675 -3.515 -18.403 1.00 96.69 90 ALA A N 1
ATOM 716 C CA . ALA A 1 90 ? 16.354 -2.115 -18.579 1.00 96.69 90 ALA A CA 1
ATOM 717 C C . ALA A 1 90 ? 17.540 -1.301 -19.119 1.00 96.69 90 ALA A C 1
ATOM 719 O O . ALA A 1 90 ? 18.669 -1.404 -18.631 1.00 96.69 90 ALA A O 1
ATOM 720 N N . GLU A 1 91 ? 17.254 -0.441 -20.094 1.00 96.44 91 GLU A N 1
ATOM 721 C CA . GLU A 1 91 ? 18.199 0.490 -20.707 1.00 96.44 91 GLU A CA 1
ATOM 722 C C . GLU A 1 91 ? 17.519 1.841 -20.961 1.00 96.44 91 GLU A C 1
ATOM 724 O O . GLU A 1 91 ? 16.403 1.911 -21.486 1.00 96.44 91 GLU A O 1
ATOM 729 N N . VAL A 1 92 ? 18.185 2.935 -20.584 1.00 96.69 92 VAL A N 1
ATOM 730 C CA . VAL A 1 92 ? 17.716 4.290 -20.902 1.00 96.69 92 VAL A CA 1
ATOM 731 C C . VAL A 1 92 ? 17.890 4.531 -22.397 1.00 96.69 92 VAL A C 1
ATOM 733 O O . VAL A 1 92 ? 18.997 4.420 -22.910 1.00 96.69 92 VAL A O 1
ATOM 736 N N . ILE A 1 93 ? 16.806 4.893 -23.082 1.00 96.62 93 ILE A N 1
ATOM 737 C CA . ILE A 1 93 ? 16.827 5.118 -24.534 1.00 96.62 93 ILE A CA 1
ATOM 738 C C . ILE A 1 93 ? 16.815 6.601 -24.912 1.00 96.62 93 ILE A C 1
ATOM 740 O O . ILE A 1 93 ? 17.539 7.002 -25.816 1.00 96.62 93 ILE A O 1
ATOM 744 N N . GLU A 1 94 ? 16.005 7.425 -24.244 1.00 95.31 94 GLU A N 1
ATOM 745 C CA . GLU A 1 94 ? 15.900 8.860 -24.537 1.00 95.31 94 GLU A CA 1
ATOM 746 C C . GLU A 1 94 ? 15.285 9.638 -23.366 1.00 95.31 94 GLU A C 1
ATOM 748 O O . GLU A 1 94 ? 14.529 9.086 -22.561 1.00 95.31 94 GLU A O 1
ATOM 753 N N . GLU A 1 95 ? 15.550 10.943 -23.311 1.00 95.56 95 GLU A N 1
ATOM 754 C CA . GLU A 1 95 ? 14.703 11.890 -22.583 1.00 95.56 95 GLU A CA 1
ATOM 755 C C . GLU A 1 95 ? 13.700 12.522 -23.544 1.00 95.56 95 GLU A C 1
ATOM 757 O O . GLU A 1 95 ? 14.035 12.879 -24.674 1.00 95.56 95 GLU A O 1
ATOM 762 N N . LYS A 1 96 ? 12.458 12.689 -23.091 1.00 94.25 96 LYS A N 1
ATOM 763 C CA . LYS A 1 96 ? 11.381 13.232 -23.913 1.00 94.25 96 LYS A CA 1
ATOM 764 C C . LYS A 1 96 ? 10.553 14.244 -23.133 1.00 94.25 96 LYS A C 1
ATOM 766 O O . LYS A 1 96 ? 10.096 13.967 -22.027 1.00 94.25 96 LYS A O 1
ATOM 771 N N . GLN A 1 97 ? 10.297 15.403 -23.737 1.00 94.56 97 GLN A N 1
ATOM 772 C CA . GLN A 1 97 ? 9.296 16.342 -23.234 1.00 94.56 97 GLN A CA 1
ATOM 773 C C . GLN A 1 97 ? 7.893 15.785 -23.507 1.00 94.56 97 GLN A C 1
ATOM 775 O O . GLN A 1 97 ? 7.546 15.455 -24.642 1.00 94.56 97 GLN A O 1
ATOM 780 N N . THR A 1 98 ? 7.070 15.718 -22.467 1.00 90.50 98 THR A N 1
ATOM 781 C CA . THR A 1 98 ? 5.654 15.342 -22.541 1.00 90.50 98 THR A CA 1
ATOM 782 C C . THR A 1 98 ? 4.784 16.459 -21.964 1.00 90.50 98 THR A C 1
ATOM 784 O O . THR A 1 98 ? 5.296 17.425 -21.393 1.00 90.50 98 THR A O 1
ATOM 787 N N . GLY A 1 99 ? 3.457 16.333 -22.078 1.00 82.38 99 GLY A N 1
ATOM 788 C CA . GLY A 1 99 ? 2.520 17.266 -21.437 1.00 82.38 99 GLY A CA 1
ATOM 789 C C . GLY A 1 99 ? 2.618 17.287 -19.904 1.00 82.38 99 GLY A C 1
ATOM 790 O O . GLY A 1 99 ? 2.212 18.261 -19.285 1.00 82.38 99 GLY A O 1
ATOM 791 N N . SER A 1 100 ? 3.196 16.244 -19.302 1.00 80.06 100 SER A N 1
ATOM 792 C CA . SER A 1 100 ? 3.440 16.111 -17.859 1.00 80.06 100 SER A CA 1
ATOM 793 C C . SER A 1 100 ? 4.866 16.485 -17.429 1.00 80.06 100 SER A C 1
ATOM 795 O O . SER A 1 100 ? 5.225 16.263 -16.278 1.00 80.06 100 SER A O 1
ATOM 797 N N . GLY A 1 101 ? 5.687 17.032 -18.332 1.00 90.44 101 GLY A N 1
ATOM 798 C CA . GLY A 1 101 ? 7.089 17.375 -18.070 1.00 90.44 101 GLY A CA 1
ATOM 799 C C . GLY A 1 101 ? 8.083 16.453 -18.777 1.00 90.44 101 GLY A C 1
ATOM 800 O O . GLY A 1 101 ? 7.726 15.713 -19.698 1.00 90.44 101 GLY A O 1
ATOM 801 N N . ILE A 1 102 ? 9.352 16.530 -18.374 1.00 94.38 102 ILE A N 1
ATOM 802 C CA . ILE A 1 102 ? 10.432 15.733 -18.968 1.00 94.38 102 ILE A CA 1
ATOM 803 C C . ILE A 1 102 ? 10.424 14.339 -18.344 1.00 94.38 102 ILE A C 1
ATOM 805 O O . ILE A 1 102 ? 10.492 14.191 -17.122 1.00 94.38 102 ILE A O 1
ATOM 809 N N . VAL A 1 103 ? 10.363 13.318 -19.194 1.00 96.50 103 VAL A N 1
ATOM 810 C CA . VAL A 1 103 ? 10.435 11.914 -18.785 1.00 96.50 103 VAL A CA 1
ATOM 811 C C . VAL A 1 103 ? 11.666 11.247 -19.380 1.00 96.50 103 VAL A C 1
ATOM 813 O O . VAL A 1 103 ? 12.039 11.513 -20.522 1.00 96.50 103 VAL A O 1
ATOM 816 N N . THR A 1 104 ? 12.267 10.344 -18.619 1.00 97.06 104 THR A N 1
ATOM 817 C CA . THR A 1 104 ? 13.272 9.402 -19.106 1.00 97.06 104 THR A CA 1
ATOM 818 C C . THR A 1 104 ? 12.541 8.150 -19.581 1.00 97.06 104 THR A C 1
ATOM 820 O O . THR A 1 104 ? 11.774 7.538 -18.831 1.00 97.06 104 THR A O 1
ATOM 823 N N . ARG A 1 105 ? 12.730 7.773 -20.846 1.00 96.75 105 ARG A N 1
ATOM 824 C CA . ARG A 1 105 ? 12.173 6.545 -21.416 1.00 96.75 105 ARG A CA 1
ATOM 825 C C . ARG A 1 105 ? 13.166 5.415 -21.229 1.00 96.75 105 ARG A C 1
ATOM 827 O O . ARG A 1 105 ? 14.329 5.528 -21.612 1.00 96.75 105 ARG A O 1
ATOM 834 N N . ILE A 1 106 ? 12.680 4.324 -20.658 1.00 97.12 106 ILE A N 1
ATOM 835 C CA . ILE A 1 106 ? 13.475 3.146 -20.338 1.00 97.12 106 ILE A CA 1
ATOM 836 C C . ILE A 1 106 ? 12.889 1.971 -21.108 1.00 97.12 106 ILE A C 1
ATOM 838 O O . ILE A 1 106 ? 11.718 1.627 -20.917 1.00 97.12 106 ILE A O 1
ATOM 842 N N . LYS A 1 107 ? 13.691 1.380 -21.994 1.00 97.88 107 LYS A N 1
ATOM 843 C CA . LYS A 1 107 ? 13.353 0.142 -22.693 1.00 97.88 107 LYS A CA 1
ATOM 844 C C . LYS A 1 107 ? 13.655 -1.044 -21.783 1.00 97.88 107 LYS A C 1
ATOM 846 O O . LYS A 1 107 ? 14.655 -1.019 -21.083 1.00 97.88 107 LYS A O 1
ATOM 851 N N . HIS A 1 108 ? 12.808 -2.060 -21.794 1.00 97.31 108 HIS A N 1
ATOM 852 C CA . HIS A 1 108 ? 12.976 -3.316 -21.065 1.00 97.31 108 HIS A CA 1
ATOM 853 C C . HIS A 1 108 ? 12.295 -4.454 -21.842 1.00 97.31 108 HIS A C 1
ATOM 855 O O . HIS A 1 108 ? 11.574 -4.206 -22.810 1.00 97.31 108 HIS A O 1
ATOM 861 N N . ALA A 1 109 ? 12.498 -5.704 -21.423 1.00 95.88 109 ALA A N 1
ATOM 862 C CA . ALA A 1 109 ? 11.801 -6.856 -21.989 1.00 95.88 109 ALA A CA 1
ATOM 863 C C . ALA A 1 109 ? 10.266 -6.682 -21.929 1.00 95.88 109 ALA A C 1
ATOM 865 O O . ALA A 1 109 ? 9.771 -6.007 -21.015 1.00 95.88 109 ALA A O 1
ATOM 866 N N . PRO A 1 110 ? 9.495 -7.293 -22.855 1.00 94.94 110 PRO A N 1
ATOM 867 C CA . PRO A 1 110 ? 8.035 -7.233 -22.843 1.00 94.94 110 PRO A CA 1
ATOM 868 C C . PRO A 1 110 ? 7.478 -7.569 -21.462 1.00 94.94 110 PRO A C 1
ATOM 870 O O . PRO A 1 110 ? 7.683 -8.671 -20.955 1.00 94.94 110 PRO A O 1
ATOM 873 N N . MET A 1 111 ? 6.786 -6.612 -20.842 1.00 94.25 111 MET A N 1
ATOM 874 C CA . MET A 1 111 ? 6.384 -6.745 -19.445 1.00 94.25 111 MET A CA 1
ATOM 875 C C . MET A 1 111 ? 4.911 -7.148 -19.327 1.00 94.25 111 MET A C 1
ATOM 877 O O . MET A 1 111 ? 4.035 -6.373 -19.732 1.00 94.25 111 MET A O 1
ATOM 881 N N . PRO A 1 112 ? 4.598 -8.323 -18.749 1.00 93.44 112 PRO A N 1
ATOM 882 C CA . PRO A 1 112 ? 3.228 -8.682 -18.421 1.00 93.44 112 PRO A CA 1
ATOM 883 C C . PRO A 1 112 ? 2.634 -7.677 -17.437 1.00 93.44 112 PRO A C 1
ATOM 885 O O . PRO A 1 112 ? 3.247 -7.349 -16.420 1.00 93.44 112 PRO A O 1
ATOM 888 N N . LYS A 1 113 ? 1.423 -7.209 -17.738 1.00 93.62 113 LYS A N 1
ATOM 889 C CA . LYS A 1 113 ? 0.650 -6.341 -16.849 1.00 93.62 113 LYS A CA 1
ATOM 890 C C . LYS A 1 113 ? -0.723 -6.936 -16.651 1.00 93.62 113 LYS A C 1
ATOM 892 O O . LYS A 1 113 ? -1.458 -7.135 -17.621 1.00 93.62 113 LYS A O 1
ATOM 897 N N . ASN A 1 114 ? -1.064 -7.216 -15.406 1.00 94.06 114 ASN A N 1
ATOM 898 C CA . ASN A 1 114 ? -2.274 -7.936 -15.052 1.00 94.06 114 ASN A CA 1
ATOM 899 C C . ASN A 1 114 ? -3.087 -7.150 -14.034 1.00 94.06 114 ASN A C 1
ATOM 901 O O . ASN A 1 114 ? -2.556 -6.386 -13.237 1.00 94.06 114 ASN A O 1
ATOM 905 N N . ARG A 1 115 ? -4.390 -7.397 -14.030 1.00 94.19 115 ARG A N 1
ATOM 906 C CA . ARG A 1 115 ? -5.286 -6.991 -12.956 1.00 94.19 115 ARG A CA 1
ATOM 907 C C . ARG A 1 115 ? -5.971 -8.206 -12.396 1.00 94.19 115 ARG A C 1
ATOM 909 O O . ARG A 1 115 ? -6.402 -9.071 -13.155 1.00 94.19 115 ARG A O 1
ATOM 916 N N . LEU A 1 116 ? -6.077 -8.237 -11.080 1.00 95.19 116 LEU A N 1
ATOM 917 C CA . LEU A 1 116 ? -6.823 -9.240 -10.341 1.00 95.19 116 LEU A CA 1
ATOM 918 C C . LEU A 1 116 ? -8.020 -8.549 -9.709 1.00 95.19 116 LEU A C 1
ATOM 920 O O . LEU A 1 116 ? -7.846 -7.524 -9.063 1.00 95.19 116 LEU A O 1
ATOM 924 N N . VAL A 1 117 ? -9.220 -9.082 -9.888 1.00 95.56 117 VAL A N 1
ATOM 925 C CA . VAL A 1 117 ? -10.438 -8.553 -9.265 1.00 95.56 117 VAL A CA 1
ATOM 926 C C . VAL A 1 117 ? -11.037 -9.632 -8.383 1.00 95.56 117 VAL A C 1
ATOM 928 O O . VAL A 1 117 ? -11.383 -10.705 -8.871 1.00 95.56 117 VAL A O 1
ATOM 931 N N . PHE A 1 118 ? -11.172 -9.334 -7.097 1.00 95.69 118 PHE A N 1
ATOM 932 C CA . PHE A 1 118 ? -11.746 -10.222 -6.095 1.00 95.69 118 PHE A CA 1
ATOM 933 C C . PHE A 1 118 ? -13.075 -9.656 -5.603 1.00 95.69 118 PHE A C 1
ATOM 935 O O . PHE A 1 118 ? -13.238 -8.439 -5.481 1.00 95.69 118 PHE A O 1
ATOM 942 N N . ILE A 1 119 ? -14.016 -10.545 -5.299 1.00 95.06 119 ILE A N 1
ATOM 943 C CA . ILE A 1 119 ? -15.297 -10.177 -4.692 1.00 95.06 119 ILE A CA 1
ATOM 944 C C . ILE A 1 119 ? -15.128 -10.168 -3.177 1.00 95.06 119 ILE A C 1
ATOM 946 O O . ILE A 1 119 ? -14.628 -11.144 -2.614 1.00 95.06 119 ILE A O 1
ATOM 950 N N . LEU A 1 120 ? -15.546 -9.084 -2.524 1.00 93.94 120 LEU A N 1
ATOM 951 C CA . LEU A 1 120 ? -15.540 -9.007 -1.068 1.00 93.94 120 LEU A CA 1
ATOM 952 C C . LEU A 1 120 ? -16.660 -9.882 -0.492 1.00 93.94 120 LEU A C 1
ATOM 954 O O . LEU A 1 120 ? -17.778 -9.890 -1.006 1.00 93.94 120 LEU A O 1
ATOM 958 N N . ALA A 1 121 ? -16.368 -10.610 0.585 1.00 91.00 121 ALA A N 1
ATOM 959 C CA . ALA A 1 121 ? -17.344 -11.440 1.288 1.00 91.00 121 ALA A CA 1
ATOM 960 C C . ALA A 1 121 ? -18.480 -10.597 1.887 1.00 91.00 121 ALA A C 1
ATOM 962 O O . ALA A 1 121 ? -19.627 -11.039 1.908 1.00 91.00 121 ALA A O 1
ATOM 963 N N . GLN A 1 122 ? -18.157 -9.378 2.325 1.00 89.69 122 GLN A N 1
ATOM 964 C CA . GLN A 1 122 ? -19.108 -8.339 2.705 1.00 89.69 122 GLN A CA 1
ATOM 965 C C . GLN A 1 122 ? -18.726 -7.025 2.015 1.00 89.69 122 GLN A C 1
ATOM 967 O O . GLN A 1 122 ? -17.532 -6.735 1.897 1.00 89.69 122 GLN A O 1
ATOM 972 N N . PRO A 1 123 ? -19.694 -6.218 1.547 1.00 92.81 123 PRO A N 1
ATOM 973 C CA . PRO A 1 123 ? -19.392 -4.898 1.014 1.00 92.81 123 PRO A CA 1
ATOM 974 C C . PRO A 1 123 ? -18.739 -4.028 2.089 1.00 92.81 123 PRO A C 1
ATOM 976 O O . PRO A 1 123 ? -19.241 -3.949 3.204 1.00 92.81 123 PRO A O 1
ATOM 979 N N . TRP A 1 124 ? -17.663 -3.333 1.738 1.00 92.69 124 TRP A N 1
ATOM 980 C CA . TRP A 1 124 ? -17.102 -2.289 2.590 1.00 92.69 124 TRP A CA 1
ATOM 981 C C . TRP A 1 124 ? -17.906 -1.003 2.413 1.00 92.69 124 TRP A C 1
ATOM 983 O O . TRP A 1 124 ? -18.181 -0.615 1.276 1.00 92.69 124 TRP A O 1
ATOM 993 N N . SER A 1 125 ? -18.262 -0.329 3.504 1.00 91.19 125 SER A N 1
ATOM 994 C CA . SER A 1 125 ? -19.060 0.896 3.487 1.00 91.19 125 SER A CA 1
ATOM 995 C C . SER A 1 125 ? -18.416 1.972 4.358 1.00 91.19 125 SER A C 1
ATOM 997 O O . SER A 1 125 ? -18.039 1.720 5.497 1.00 91.19 125 SER A O 1
ATOM 999 N N . VAL A 1 126 ? -18.313 3.201 3.837 1.00 86.19 126 VAL A N 1
ATOM 1000 C CA . VAL A 1 126 ? -17.794 4.350 4.605 1.00 86.19 126 VAL A CA 1
ATOM 1001 C C . VAL A 1 126 ? -18.664 4.635 5.828 1.00 86.19 126 VAL A C 1
ATOM 1003 O O . VAL A 1 126 ? -18.144 5.059 6.854 1.00 86.19 126 VAL A O 1
ATOM 1006 N N . ALA A 1 127 ? -19.969 4.365 5.737 1.00 88.94 127 ALA A N 1
ATOM 1007 C CA . ALA A 1 127 ? -20.918 4.573 6.829 1.00 88.94 127 ALA A CA 1
ATOM 1008 C C . ALA A 1 127 ? -20.682 3.652 8.041 1.00 88.94 127 ALA A C 1
ATOM 1010 O O . ALA A 1 127 ? -21.228 3.919 9.107 1.00 88.94 127 ALA A O 1
ATOM 1011 N N . ASP A 1 128 ? -19.870 2.600 7.893 1.00 84.06 128 ASP A N 1
ATOM 1012 C CA . ASP A 1 128 ? -19.544 1.672 8.984 1.00 84.06 128 ASP A CA 1
ATOM 1013 C C . ASP A 1 128 ? -18.452 2.238 9.914 1.00 84.06 128 ASP A C 1
ATOM 1015 O O . ASP A 1 128 ? -18.069 1.597 10.891 1.00 84.06 128 ASP A O 1
ATOM 1019 N N . TYR A 1 129 ? -17.938 3.437 9.612 1.00 84.69 129 TYR A N 1
ATOM 1020 C CA . TYR A 1 129 ? -16.853 4.090 10.336 1.00 84.69 129 TYR A CA 1
ATOM 1021 C C . TYR A 1 129 ? -17.286 5.467 10.866 1.00 84.69 129 TYR A C 1
ATOM 1023 O O . TYR A 1 129 ? -18.044 6.170 10.191 1.00 84.69 129 TYR A O 1
ATOM 1031 N N . PRO A 1 130 ? -16.760 5.907 12.027 1.00 80.00 130 PRO A N 1
ATOM 1032 C CA . PRO A 1 130 ? -17.058 7.222 12.602 1.00 80.00 130 PRO A CA 1
ATOM 1033 C C . PRO A 1 130 ? -16.715 8.389 11.674 1.00 80.00 130 PRO A C 1
ATOM 1035 O O . PRO A 1 130 ? -17.448 9.377 11.598 1.00 80.00 130 PRO A O 1
ATOM 1038 N N . THR A 1 131 ? -15.596 8.279 10.954 1.00 81.31 131 THR A N 1
ATOM 1039 C CA . THR A 1 131 ? -15.144 9.302 10.013 1.00 81.31 131 THR A CA 1
ATOM 1040 C C . THR A 1 131 ? -14.722 8.697 8.679 1.00 81.31 131 THR A C 1
ATOM 1042 O O . THR A 1 131 ? -14.216 7.578 8.588 1.00 81.31 131 THR A O 1
ATOM 1045 N N . GLN A 1 132 ? -14.855 9.485 7.608 1.00 81.62 132 GLN A N 1
ATOM 1046 C CA . GLN A 1 132 ? -14.364 9.087 6.289 1.00 81.62 132 GLN A CA 1
ATOM 1047 C C . GLN A 1 132 ? -12.846 8.855 6.287 1.00 81.62 132 GLN A C 1
ATOM 1049 O O . GLN A 1 132 ? -12.362 7.963 5.597 1.00 81.62 132 GLN A O 1
ATOM 1054 N N . ALA A 1 133 ? -12.088 9.632 7.064 1.00 79.12 133 ALA A N 1
ATOM 1055 C CA . ALA A 1 133 ? -10.644 9.453 7.178 1.00 79.12 133 ALA A CA 1
ATOM 1056 C C . ALA A 1 133 ? -10.289 8.077 7.768 1.00 79.12 133 ALA A C 1
ATOM 1058 O O . ALA A 1 133 ? -9.415 7.393 7.234 1.00 79.12 133 ALA A O 1
ATOM 1059 N N . GLU A 1 134 ? -11.001 7.642 8.809 1.00 75.94 134 GLU A N 1
ATOM 1060 C CA . GLU A 1 134 ? -10.839 6.306 9.391 1.00 75.94 134 GLU A CA 1
ATOM 1061 C C . GLU A 1 134 ? -11.227 5.199 8.414 1.00 75.94 134 GLU A C 1
ATOM 1063 O O . GLU A 1 134 ? -10.486 4.223 8.289 1.00 75.94 134 GLU A O 1
ATOM 1068 N N . ALA A 1 135 ? -12.319 5.376 7.666 1.00 81.94 135 ALA A N 1
ATOM 1069 C CA . ALA A 1 135 ? -12.735 4.429 6.635 1.00 81.94 135 ALA A CA 1
ATOM 1070 C C . ALA A 1 135 ? -11.635 4.244 5.571 1.00 81.94 135 ALA A C 1
ATOM 1072 O O . ALA A 1 135 ? -11.248 3.119 5.248 1.00 81.94 135 ALA A O 1
ATOM 1073 N N . LEU A 1 136 ? -11.085 5.350 5.056 1.00 85.94 136 LEU A N 1
ATOM 1074 C CA . LEU A 1 136 ? -10.007 5.337 4.061 1.00 85.94 136 LEU A CA 1
ATOM 1075 C C . LEU A 1 136 ? -8.723 4.707 4.614 1.00 85.94 136 LEU A C 1
ATOM 1077 O O . LEU A 1 136 ? -8.057 3.941 3.916 1.00 85.94 136 LEU A O 1
ATOM 1081 N N . ALA A 1 137 ? -8.381 4.998 5.871 1.00 83.56 137 ALA A N 1
ATOM 1082 C CA . ALA A 1 137 ? -7.228 4.402 6.532 1.00 83.56 137 ALA A CA 1
ATOM 1083 C C . ALA A 1 137 ? -7.409 2.889 6.735 1.00 83.56 137 ALA A C 1
ATOM 1085 O O . ALA A 1 137 ? -6.477 2.126 6.474 1.00 83.56 137 ALA A O 1
ATOM 1086 N N . ALA A 1 138 ? -8.599 2.444 7.150 1.00 82.56 138 ALA A N 1
ATOM 1087 C CA . ALA A 1 138 ? -8.933 1.030 7.289 1.00 82.56 138 ALA A CA 1
ATOM 1088 C C . ALA A 1 138 ? -8.837 0.303 5.944 1.00 82.56 138 ALA A C 1
ATOM 1090 O O . ALA A 1 138 ? -8.137 -0.705 5.852 1.00 82.56 138 ALA A O 1
ATOM 1091 N N . TRP A 1 139 ? -9.432 0.865 4.886 1.00 89.19 139 TRP A N 1
ATOM 1092 C CA . TRP A 1 139 ? -9.317 0.325 3.532 1.00 89.19 139 TRP A CA 1
ATOM 1093 C C . TRP A 1 139 ? -7.858 0.192 3.097 1.00 89.19 139 TRP A C 1
ATOM 1095 O O . TRP A 1 139 ? -7.431 -0.881 2.676 1.00 89.19 139 TRP A O 1
ATOM 1105 N N . ARG A 1 140 ? -7.063 1.257 3.244 1.00 87.38 140 ARG A N 1
ATOM 1106 C CA . ARG A 1 140 ? -5.645 1.259 2.868 1.00 87.38 140 ARG A CA 1
ATOM 1107 C C . ARG A 1 140 ? -4.850 0.183 3.608 1.00 87.38 140 ARG A C 1
ATOM 1109 O O . ARG A 1 140 ? -4.069 -0.526 2.974 1.00 87.38 140 ARG A O 1
ATOM 1116 N N . ARG A 1 141 ? -5.044 0.035 4.924 1.00 84.56 141 ARG A N 1
ATOM 1117 C CA . ARG A 1 141 ? -4.375 -1.011 5.718 1.00 84.56 141 ARG A CA 1
ATOM 1118 C C . ARG A 1 141 ? -4.754 -2.409 5.232 1.00 84.56 141 ARG A C 1
ATOM 1120 O O . ARG A 1 141 ? -3.864 -3.214 4.967 1.00 84.56 141 ARG A O 1
ATOM 1127 N N . SER A 1 142 ? -6.046 -2.677 5.065 1.00 84.62 142 SER A N 1
ATOM 1128 C CA . SER A 1 142 ? -6.556 -3.983 4.631 1.00 84.62 142 SER A CA 1
ATOM 1129 C C . SER A 1 142 ? -6.164 -4.324 3.194 1.00 84.62 142 SER A C 1
ATOM 1131 O O . SER A 1 142 ? -5.793 -5.459 2.910 1.00 84.62 142 SER A O 1
ATOM 1133 N N . TYR A 1 143 ? -6.144 -3.337 2.297 1.00 90.88 143 TYR A N 1
ATOM 1134 C CA . TYR A 1 143 ? -5.658 -3.493 0.927 1.00 90.88 143 TYR A CA 1
ATOM 1135 C C . TYR A 1 143 ? -4.194 -3.951 0.896 1.00 90.88 143 TYR A C 1
ATOM 1137 O O . TYR A 1 143 ? -3.848 -4.910 0.206 1.00 90.88 143 TYR A O 1
ATOM 1145 N N . LEU A 1 144 ? -3.326 -3.287 1.667 1.00 85.31 144 LEU A N 1
ATOM 1146 C CA . LEU A 1 144 ? -1.901 -3.622 1.725 1.00 85.31 144 LEU A CA 1
ATOM 1147 C C . LEU A 1 144 ? -1.665 -4.968 2.417 1.00 85.31 144 LEU A C 1
ATOM 1149 O O . LEU A 1 144 ? -0.837 -5.751 1.952 1.00 85.31 144 LEU A O 1
ATOM 1153 N N . ALA A 1 145 ? -2.433 -5.268 3.469 1.00 80.25 145 ALA A N 1
ATOM 1154 C CA . ALA A 1 145 ? -2.423 -6.575 4.117 1.00 80.25 145 ALA A CA 1
ATOM 1155 C C . ALA A 1 145 ? -2.781 -7.697 3.136 1.00 80.25 145 ALA A C 1
ATOM 1157 O O . ALA A 1 145 ? -2.087 -8.711 3.059 1.00 80.25 145 ALA A O 1
ATOM 1158 N N . PHE A 1 146 ? -3.816 -7.479 2.329 1.00 89.56 146 PHE A N 1
ATOM 1159 C CA . PHE A 1 146 ? -4.252 -8.426 1.316 1.00 89.56 146 PHE A CA 1
ATOM 1160 C C . PHE A 1 146 ? -3.224 -8.614 0.197 1.00 89.56 146 PHE A C 1
ATOM 1162 O O . PHE A 1 146 ? -2.903 -9.752 -0.148 1.00 89.56 146 PHE A O 1
ATOM 1169 N N . ALA A 1 147 ? -2.646 -7.530 -0.326 1.00 88.50 147 ALA A N 1
ATOM 1170 C CA . ALA A 1 147 ? -1.598 -7.605 -1.344 1.00 88.50 147 ALA A CA 1
ATOM 1171 C C . ALA A 1 147 ? -0.385 -8.419 -0.859 1.00 88.50 147 ALA A C 1
ATOM 1173 O O . ALA A 1 147 ? 0.097 -9.310 -1.561 1.00 88.50 147 ALA A O 1
ATOM 1174 N N . ALA A 1 148 ? 0.060 -8.189 0.376 1.00 84.75 148 ALA A N 1
ATOM 1175 C CA . ALA A 1 148 ? 1.164 -8.945 0.955 1.00 84.75 148 ALA A CA 1
ATOM 1176 C C . ALA A 1 148 ? 0.786 -10.392 1.320 1.00 84.75 148 ALA A C 1
ATOM 1178 O O . ALA A 1 148 ? 1.616 -11.282 1.142 1.00 84.75 148 ALA A O 1
ATOM 1179 N N . TRP A 1 149 ? -0.457 -10.679 1.722 1.00 86.00 149 TRP A N 1
ATOM 1180 C CA . TRP A 1 149 ? -0.942 -12.060 1.875 1.00 86.00 149 TRP A CA 1
ATOM 1181 C C . TRP A 1 149 ? -0.933 -12.835 0.546 1.00 86.00 149 TRP A C 1
ATOM 1183 O O . TRP A 1 149 ? -0.605 -14.028 0.512 1.00 86.00 149 TRP A O 1
ATOM 1193 N N . LEU A 1 150 ? -1.220 -12.157 -0.569 1.00 87.69 150 LEU A N 1
ATOM 1194 C CA . LEU A 1 150 ? -1.050 -12.705 -1.918 1.00 87.69 150 LEU A CA 1
ATOM 1195 C C . LEU A 1 150 ? 0.428 -12.822 -2.336 1.00 87.69 150 LEU A C 1
ATOM 1197 O O . LEU A 1 150 ? 0.723 -13.508 -3.307 1.00 87.69 150 LEU A O 1
ATOM 1201 N N . GLY A 1 151 ? 1.361 -12.180 -1.627 1.00 85.50 151 GLY A N 1
ATOM 1202 C CA . GLY A 1 151 ? 2.769 -12.104 -2.027 1.00 85.50 151 GLY A CA 1
ATOM 1203 C C . GLY A 1 151 ? 3.008 -11.182 -3.228 1.00 85.50 151 GLY A C 1
ATOM 1204 O O . GLY A 1 151 ? 3.994 -11.340 -3.944 1.00 85.50 151 GLY A O 1
ATOM 1205 N N . ILE A 1 152 ? 2.103 -10.230 -3.469 1.00 86.31 152 ILE A N 1
ATOM 1206 C CA . ILE A 1 152 ? 2.143 -9.318 -4.612 1.00 86.31 152 ILE A CA 1
ATOM 1207 C C . ILE A 1 152 ? 2.556 -7.929 -4.131 1.00 86.31 152 ILE A C 1
ATOM 1209 O O . ILE A 1 152 ? 1.939 -7.343 -3.243 1.00 86.31 152 ILE A O 1
ATOM 1213 N N . GLN A 1 153 ? 3.596 -7.379 -4.753 1.00 80.62 153 GLN A N 1
ATOM 1214 C CA . GLN A 1 153 ? 3.996 -5.994 -4.529 1.00 80.62 153 GLN A CA 1
ATOM 1215 C C . GLN A 1 153 ? 3.115 -5.053 -5.352 1.00 80.62 153 GLN A C 1
ATOM 1217 O O . GLN A 1 153 ? 2.945 -5.250 -6.554 1.00 80.62 153 GLN A O 1
ATOM 1222 N N . VAL A 1 154 ? 2.579 -4.026 -4.699 1.00 78.94 154 VAL A N 1
ATOM 1223 C CA . VAL A 1 154 ? 1.647 -3.054 -5.283 1.00 78.94 154 VAL A CA 1
ATOM 1224 C C . VAL A 1 154 ? 2.173 -1.634 -5.102 1.00 78.94 154 VAL A C 1
ATOM 1226 O O . VAL A 1 154 ? 2.853 -1.336 -4.119 1.00 78.94 154 VAL A O 1
ATOM 1229 N N . ASP A 1 155 ? 1.849 -0.756 -6.049 1.00 72.56 155 ASP A N 1
ATOM 1230 C CA . ASP A 1 155 ? 2.093 0.683 -5.920 1.00 72.56 155 ASP A CA 1
ATOM 1231 C C . ASP A 1 155 ? 1.142 1.278 -4.865 1.00 72.56 155 ASP A C 1
ATOM 1233 O O . ASP A 1 155 ? -0.041 0.927 -4.811 1.00 72.56 155 ASP A O 1
ATOM 1237 N N . GLU A 1 156 ? 1.646 2.194 -4.037 1.00 71.12 156 GLU A N 1
ATOM 1238 C CA . GLU A 1 156 ? 0.885 2.864 -2.978 1.00 71.12 156 GLU A CA 1
ATOM 1239 C C . GLU A 1 156 ? -0.374 3.563 -3.509 1.00 71.12 156 GLU A C 1
ATOM 1241 O O . GLU A 1 156 ? -1.423 3.551 -2.857 1.00 71.12 156 GLU A O 1
ATOM 1246 N N . ALA A 1 157 ? -0.316 4.105 -4.725 1.00 73.88 157 ALA A N 1
ATOM 1247 C CA . ALA A 1 157 ? -1.441 4.768 -5.366 1.00 73.88 157 ALA A CA 1
ATOM 1248 C C . ALA A 1 157 ? -2.613 3.812 -5.667 1.00 73.88 157 ALA A C 1
ATOM 1250 O O . ALA A 1 157 ? -3.695 4.274 -6.034 1.00 73.88 157 ALA A O 1
ATOM 1251 N N . CYS A 1 158 ? -2.428 2.493 -5.536 1.00 78.38 158 CYS A N 1
ATOM 1252 C CA . CYS A 1 158 ? -3.505 1.507 -5.650 1.00 78.38 158 CYS A CA 1
ATOM 1253 C C . CYS A 1 158 ? -4.387 1.419 -4.393 1.00 78.38 158 CYS A C 1
ATOM 1255 O O . CYS A 1 158 ? -5.435 0.788 -4.436 1.00 78.38 158 CYS A O 1
ATOM 1257 N N . THR A 1 159 ? -3.998 2.070 -3.291 1.00 84.75 159 THR A N 1
ATOM 1258 C CA . THR A 1 159 ? -4.759 2.066 -2.028 1.00 84.75 159 THR A CA 1
ATOM 1259 C C . THR A 1 159 ? -5.953 3.028 -2.011 1.00 84.75 159 THR A C 1
ATOM 1261 O O . THR A 1 159 ? -6.720 3.030 -1.052 1.00 84.75 159 THR A O 1
ATOM 1264 N N . ASP A 1 160 ? -6.133 3.842 -3.054 1.00 85.94 160 ASP A N 1
ATOM 1265 C CA . ASP A 1 160 ? -7.253 4.779 -3.169 1.00 85.94 160 ASP A CA 1
ATOM 1266 C C . ASP A 1 160 ? -8.570 4.040 -3.477 1.00 85.94 160 ASP A C 1
ATOM 1268 O O . ASP A 1 160 ? -8.700 3.369 -4.502 1.00 85.94 160 ASP A O 1
ATOM 1272 N N . VAL A 1 161 ? -9.580 4.214 -2.618 1.00 87.62 161 VAL A N 1
ATOM 1273 C CA . VAL A 1 161 ? -10.929 3.625 -2.758 1.00 87.62 161 VAL A CA 1
ATOM 1274 C C . VAL A 1 161 ? -11.646 4.009 -4.052 1.00 87.62 161 VAL A C 1
ATOM 1276 O O . VAL A 1 161 ? -12.535 3.299 -4.515 1.00 87.62 161 VAL A O 1
ATOM 1279 N N . SER A 1 162 ? -11.281 5.138 -4.656 1.00 86.44 162 SER A N 1
ATOM 1280 C CA . SER A 1 162 ? -11.865 5.615 -5.905 1.00 86.44 162 SER A CA 1
ATOM 1281 C C . SER A 1 162 ? -11.182 5.027 -7.138 1.00 86.44 162 SER A C 1
ATOM 1283 O O . SER A 1 162 ? -11.577 5.321 -8.271 1.00 86.44 162 SER A O 1
ATOM 1285 N N . ARG A 1 163 ? -10.186 4.150 -6.976 1.00 81.00 163 ARG A N 1
ATOM 1286 C CA . ARG A 1 163 ? -9.456 3.532 -8.083 1.00 81.00 163 ARG A CA 1
ATOM 1287 C C . ARG A 1 163 ? -10.170 2.291 -8.644 1.00 81.00 163 ARG A C 1
ATOM 1289 O O . ARG A 1 163 ? -9.746 1.166 -8.438 1.00 81.00 163 ARG A O 1
ATOM 1296 N N . LEU A 1 164 ? -11.219 2.478 -9.454 1.00 67.94 164 LEU A N 1
ATOM 1297 C CA . LEU A 1 164 ? -11.567 1.496 -10.494 1.00 67.94 164 LEU A CA 1
ATOM 1298 C C . LEU A 1 164 ? -10.487 1.412 -11.568 1.00 67.94 164 LEU A C 1
ATOM 1300 O O . LEU A 1 164 ? -10.010 2.416 -12.109 1.00 67.94 164 LEU A O 1
ATOM 1304 N N . TYR A 1 165 ? -10.299 0.175 -11.987 1.00 76.06 165 TYR A N 1
ATOM 1305 C CA . TYR A 1 165 ? -9.630 -0.210 -13.206 1.00 76.06 165 TYR A CA 1
ATOM 1306 C C . TYR A 1 165 ? -10.562 -0.137 -14.417 1.00 76.06 165 TYR A C 1
ATOM 1308 O O . TYR A 1 165 ? -11.765 -0.377 -14.320 1.00 76.06 165 TYR A O 1
ATOM 1316 N N . PHE A 1 166 ? -9.990 0.151 -15.588 1.00 76.62 166 PHE A N 1
ATOM 1317 C CA . PHE A 1 166 ? -10.693 -0.077 -16.848 1.00 76.62 166 PHE A CA 1
ATOM 1318 C C . PHE A 1 166 ? -11.077 -1.552 -16.962 1.00 76.62 166 PHE A C 1
ATOM 1320 O O . PHE A 1 166 ? -10.275 -2.421 -16.611 1.00 76.62 166 PHE A O 1
ATOM 1327 N N . THR A 1 167 ? -12.266 -1.811 -17.507 1.00 82.12 167 THR A N 1
ATOM 1328 C CA . THR A 1 167 ? -12.686 -3.155 -17.912 1.00 82.12 167 THR A CA 1
ATOM 1329 C C . THR A 1 167 ? -11.628 -3.801 -18.817 1.00 82.12 167 THR A C 1
ATOM 1331 O O . THR A 1 167 ? -10.850 -3.071 -19.445 1.00 82.12 167 THR A O 1
ATOM 1334 N N . PRO A 1 168 ? -11.592 -5.142 -18.924 1.00 85.44 168 PRO A N 1
ATOM 1335 C CA . PRO A 1 168 ? -10.647 -5.828 -19.800 1.00 85.44 168 PRO A CA 1
ATOM 1336 C C . PRO A 1 168 ? -10.674 -5.239 -21.219 1.00 85.44 168 PRO A C 1
ATOM 1338 O O . PRO A 1 168 ? -11.733 -5.153 -21.842 1.00 85.44 168 PRO A O 1
ATOM 1341 N N . ARG A 1 169 ? -9.515 -4.765 -21.691 1.00 84.88 169 ARG A N 1
ATOM 1342 C CA . ARG A 1 169 ? -9.297 -4.147 -23.009 1.00 84.88 169 ARG A CA 1
ATOM 1343 C C . ARG A 1 169 ? -7.870 -4.442 -23.460 1.00 84.88 169 ARG A C 1
ATOM 1345 O O . ARG A 1 169 ? -6.962 -4.424 -22.632 1.00 84.88 169 ARG A O 1
ATOM 1352 N N . HIS A 1 170 ? -7.673 -4.631 -24.759 1.00 88.62 170 HIS A N 1
ATOM 1353 C CA . HIS A 1 170 ? -6.366 -4.794 -25.394 1.00 88.62 170 HIS A CA 1
ATOM 1354 C C . HIS A 1 170 ? -6.309 -3.968 -26.684 1.00 88.62 170 HIS A C 1
ATOM 1356 O O . HIS A 1 170 ? -7.352 -3.591 -27.223 1.00 88.62 170 HIS A O 1
ATOM 1362 N N . SER A 1 171 ? -5.103 -3.654 -27.158 1.00 84.56 171 SER A N 1
ATOM 1363 C CA . SER A 1 171 ? -4.932 -3.078 -28.492 1.00 84.56 171 SER A CA 1
ATOM 1364 C C . SER A 1 171 ? -5.248 -4.121 -29.562 1.00 84.56 171 SER A C 1
ATOM 1366 O O . SER A 1 171 ? -5.143 -5.327 -29.318 1.00 84.56 171 SER A O 1
ATOM 1368 N N . ASP A 1 172 ? -5.621 -3.663 -30.753 1.00 85.88 172 ASP A N 1
ATOM 1369 C CA . ASP A 1 172 ? -5.924 -4.567 -31.859 1.00 85.88 172 ASP A CA 1
ATOM 1370 C C . ASP A 1 172 ? -4.717 -5.464 -32.193 1.00 85.88 172 ASP A C 1
ATOM 1372 O O . ASP A 1 172 ? -3.569 -5.016 -32.166 1.00 85.88 172 ASP A O 1
ATOM 1376 N N . GLY A 1 173 ? -4.976 -6.754 -32.411 1.00 85.56 173 GLY A N 1
ATOM 1377 C CA . GLY A 1 173 ? -3.953 -7.776 -32.670 1.00 85.56 173 GLY A CA 1
ATOM 1378 C C . GLY A 1 173 ? -3.005 -8.130 -31.510 1.00 85.56 173 GLY A C 1
ATOM 1379 O O . GLY A 1 173 ? -2.199 -9.047 -31.666 1.00 85.56 173 GLY A O 1
ATOM 1380 N N . ALA A 1 174 ? -3.073 -7.460 -30.353 1.00 86.94 174 ALA A N 1
ATOM 1381 C CA . ALA A 1 174 ? -2.211 -7.791 -29.216 1.00 86.94 174 ALA A CA 1
ATOM 1382 C C . ALA A 1 174 ? -2.682 -9.059 -28.481 1.00 86.94 174 ALA A C 1
ATOM 1384 O O . ALA A 1 174 ? -3.890 -9.275 -28.339 1.00 86.94 174 ALA A O 1
ATOM 1385 N N . PRO A 1 175 ? -1.750 -9.885 -27.967 1.00 89.31 175 PRO A N 1
ATOM 1386 C CA . PRO A 1 175 ? -2.107 -11.037 -27.152 1.00 89.31 175 PRO A CA 1
ATOM 1387 C C . PRO A 1 175 ? -2.780 -10.578 -25.856 1.00 89.31 175 PRO A C 1
ATOM 1389 O O . PRO A 1 175 ? -2.339 -9.626 -25.209 1.00 89.31 175 PRO A O 1
ATOM 1392 N N . TYR A 1 176 ? -3.837 -11.282 -25.463 1.00 92.94 176 TYR A N 1
ATOM 1393 C CA . TYR A 1 176 ? -4.571 -11.007 -24.237 1.00 92.94 176 TYR A CA 1
ATOM 1394 C C . TYR A 1 176 ? -4.983 -12.302 -23.550 1.00 92.94 176 TYR A C 1
ATOM 1396 O O . TYR A 1 176 ? -5.132 -13.349 -24.179 1.00 92.94 176 TYR A O 1
ATOM 1404 N N . GLU A 1 177 ? -5.206 -12.208 -22.245 1.00 93.62 177 GLU A N 1
ATOM 1405 C CA . GLU A 1 177 ? -5.760 -13.292 -21.444 1.00 93.62 177 GLU A CA 1
ATOM 1406 C C . GLU A 1 177 ? -6.797 -12.736 -20.470 1.00 93.62 177 GLU A C 1
ATOM 1408 O O . GLU A 1 177 ? -6.608 -11.664 -19.888 1.00 93.62 177 GLU A O 1
ATOM 1413 N N . ALA A 1 178 ? -7.869 -13.495 -20.258 1.00 95.06 178 ALA A N 1
ATOM 1414 C CA . ALA A 1 178 ? -8.810 -13.305 -19.165 1.00 95.06 178 ALA A CA 1
ATOM 1415 C C . ALA A 1 178 ? -9.150 -14.680 -18.584 1.00 95.06 178 ALA A C 1
ATOM 1417 O O . ALA A 1 178 ? -9.547 -15.585 -19.317 1.00 95.06 178 ALA A O 1
ATOM 1418 N N . VAL A 1 179 ? -8.959 -14.844 -17.280 1.00 96.31 179 VAL A N 1
ATOM 1419 C CA . VAL A 1 179 ? -9.133 -16.111 -16.570 1.00 96.31 179 VAL A CA 1
ATOM 1420 C C . VAL A 1 179 ? -10.006 -15.865 -15.350 1.00 96.31 179 VAL A C 1
ATOM 1422 O O . VAL A 1 179 ? -9.764 -14.940 -14.575 1.00 96.31 179 VAL A O 1
ATOM 1425 N N . VAL A 1 180 ? -11.021 -16.708 -15.182 1.00 97.44 180 VAL A N 1
ATOM 1426 C CA . VAL A 1 180 ? -11.853 -16.742 -13.980 1.00 97.44 180 VAL A CA 1
ATOM 1427 C C . VAL A 1 180 ? -11.394 -17.917 -13.131 1.00 97.44 180 VAL A C 1
ATOM 1429 O O . VAL A 1 180 ? -11.345 -19.050 -13.605 1.00 97.44 180 VAL A O 1
ATOM 1432 N N . HIS A 1 181 ? -11.049 -17.634 -11.882 1.00 96.25 181 HIS A N 1
ATOM 1433 C CA . HIS A 1 181 ? -10.723 -18.629 -10.872 1.00 96.25 181 HIS A CA 1
ATOM 1434 C C . HIS A 1 181 ? -11.921 -18.814 -9.953 1.00 96.25 181 HIS A C 1
ATOM 1436 O O . HIS A 1 181 ? -12.415 -17.852 -9.362 1.00 96.25 181 HIS A O 1
ATOM 1442 N N . GLU A 1 182 ? -12.376 -20.056 -9.831 1.00 95.44 182 GLU A N 1
ATOM 1443 C CA . GLU A 1 182 ? -13.374 -20.441 -8.839 1.00 95.44 182 GLU A CA 1
ATOM 1444 C C . GLU A 1 182 ? -12.763 -20.404 -7.432 1.00 95.44 182 GLU A C 1
ATOM 1446 O O . GLU A 1 182 ? -11.591 -20.727 -7.237 1.00 95.44 182 GLU A O 1
ATOM 1451 N N . GLY A 1 183 ? -13.560 -20.022 -6.435 1.00 94.25 183 GLY A N 1
ATOM 1452 C CA . GLY A 1 183 ? -13.110 -19.963 -5.049 1.00 94.25 183 GLY A CA 1
ATOM 1453 C C . GLY A 1 183 ? -14.057 -19.169 -4.158 1.00 94.25 183 GLY A C 1
ATOM 1454 O O . GLY A 1 183 ? -15.193 -18.877 -4.530 1.00 94.25 183 GLY A O 1
ATOM 1455 N N . LYS A 1 184 ? -13.587 -18.823 -2.959 1.00 93.25 184 LYS A N 1
ATOM 1456 C CA . LYS A 1 184 ? -14.365 -18.063 -1.971 1.00 93.25 184 LYS A CA 1
ATOM 1457 C C . LYS A 1 184 ? -14.238 -16.555 -2.184 1.00 93.25 184 LYS A C 1
ATOM 1459 O O . LYS A 1 184 ? -13.182 -16.072 -2.592 1.00 93.25 184 LYS A O 1
ATOM 1464 N N . ALA A 1 185 ? -15.292 -15.811 -1.856 1.00 93.06 185 ALA A N 1
ATOM 1465 C CA . ALA A 1 185 ? -15.183 -14.366 -1.667 1.00 93.06 185 ALA A CA 1
ATOM 1466 C C . ALA A 1 185 ? -14.194 -14.053 -0.528 1.00 93.06 185 ALA A C 1
ATOM 1468 O O . ALA A 1 185 ? -14.010 -14.869 0.380 1.00 93.06 185 ALA A O 1
ATOM 1469 N N . VAL A 1 186 ? -13.543 -12.892 -0.588 1.00 89.00 186 VAL A N 1
ATOM 1470 C CA . VAL A 1 186 ? -12.455 -12.530 0.331 1.00 89.00 186 VAL A CA 1
ATOM 1471 C C . VAL A 1 186 ? -12.922 -11.572 1.416 1.00 89.00 186 VAL A C 1
ATOM 1473 O O . VAL A 1 186 ? -13.632 -10.608 1.143 1.00 89.00 186 VAL A O 1
ATOM 1476 N N . ASP A 1 187 ? -12.475 -11.800 2.645 1.00 88.12 187 ASP A N 1
ATOM 1477 C CA . ASP A 1 187 ? -12.526 -10.800 3.706 1.00 88.12 187 ASP A CA 1
ATOM 1478 C C . ASP A 1 187 ? -11.112 -10.257 3.928 1.00 88.12 187 ASP A C 1
ATOM 1480 O O . ASP A 1 187 ? -10.268 -10.896 4.555 1.00 88.12 187 ASP A O 1
ATOM 1484 N N . ILE A 1 188 ? -10.837 -9.087 3.354 1.00 85.88 188 ILE A N 1
ATOM 1485 C CA . ILE A 1 188 ? -9.524 -8.443 3.464 1.00 85.88 188 ILE A CA 1
ATOM 1486 C C . ILE A 1 188 ? -9.318 -7.748 4.817 1.00 85.88 188 ILE A C 1
ATOM 1488 O O . ILE A 1 188 ? -8.192 -7.377 5.144 1.00 85.88 188 ILE A O 1
ATOM 1492 N N . PHE A 1 189 ? -10.383 -7.564 5.602 1.00 81.75 189 PHE A N 1
ATOM 1493 C CA . PHE A 1 189 ? -10.337 -6.900 6.906 1.00 81.75 189 PHE A CA 1
ATOM 1494 C C . PHE A 1 189 ? -10.003 -7.877 8.032 1.00 81.75 189 PHE A C 1
ATOM 1496 O O . PHE A 1 189 ? -9.418 -7.469 9.031 1.00 81.75 189 PHE A O 1
ATOM 1503 N N . ALA A 1 190 ? -10.279 -9.168 7.835 1.00 75.62 190 ALA A N 1
ATOM 1504 C CA . ALA A 1 190 ? -9.861 -10.241 8.736 1.00 75.62 190 ALA A CA 1
ATOM 1505 C C . ALA A 1 190 ? -8.352 -10.564 8.670 1.00 75.62 190 ALA A C 1
ATOM 1507 O O . ALA A 1 190 ? -7.849 -11.350 9.476 1.00 75.62 190 ALA A O 1
ATOM 1508 N N . LEU A 1 191 ? -7.617 -10.001 7.704 1.00 69.50 191 LEU A N 1
ATOM 1509 C CA . LEU A 1 191 ? -6.188 -10.259 7.549 1.00 69.50 191 LEU A CA 1
ATOM 1510 C C . LEU A 1 191 ? -5.356 -9.422 8.531 1.00 69.50 191 LEU A C 1
ATOM 1512 O O . LEU A 1 191 ? -5.626 -8.232 8.713 1.00 69.50 191 LEU A O 1
ATOM 1516 N N . PRO A 1 192 ? -4.296 -10.002 9.127 1.00 50.28 192 PRO A N 1
ATOM 1517 C CA . PRO A 1 192 ? -3.397 -9.247 9.986 1.00 50.28 192 PRO A CA 1
ATOM 1518 C C . PRO A 1 192 ? -2.737 -8.120 9.181 1.00 50.28 192 PRO A C 1
ATOM 1520 O O . PRO A 1 192 ? -2.246 -8.338 8.072 1.00 50.28 192 PRO A O 1
ATOM 1523 N N . SER A 1 193 ? -2.724 -6.906 9.741 1.00 46.78 193 SER A N 1
ATOM 1524 C CA . SER A 1 193 ? -2.162 -5.730 9.067 1.00 46.78 193 SER A CA 1
ATOM 1525 C C . SER A 1 193 ? -0.685 -5.929 8.732 1.00 46.78 193 SER A C 1
ATOM 1527 O O . SER A 1 193 ? 0.119 -6.317 9.581 1.00 46.78 193 SER A O 1
ATOM 1529 N N . VAL A 1 194 ? -0.312 -5.615 7.492 1.00 42.53 194 VAL A N 1
ATOM 1530 C CA . VAL A 1 194 ? 1.081 -5.681 7.045 1.00 42.53 194 VAL A CA 1
ATOM 1531 C C . VAL A 1 194 ? 1.758 -4.367 7.396 1.00 42.53 194 VAL A C 1
ATOM 1533 O O . VAL A 1 194 ? 1.256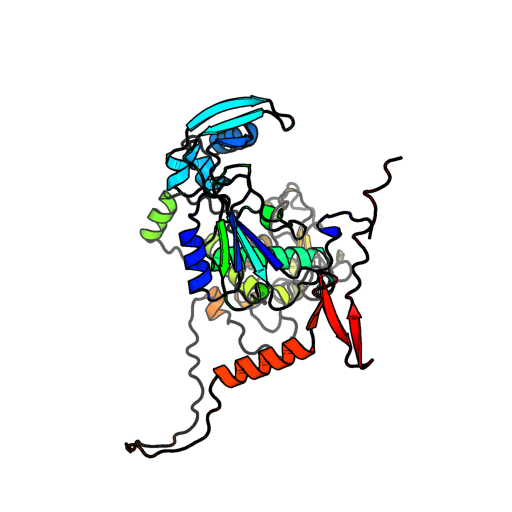 -3.292 7.071 1.00 42.53 194 VAL A O 1
ATOM 1536 N N . LYS A 1 195 ? 2.896 -4.456 8.092 1.00 39.06 195 LYS A N 1
ATOM 1537 C CA . LYS A 1 195 ? 3.742 -3.301 8.399 1.00 39.06 195 LYS A CA 1
ATOM 1538 C C . LYS A 1 195 ? 4.165 -2.664 7.079 1.00 39.06 195 LYS A C 1
ATOM 1540 O O . LYS A 1 195 ? 4.936 -3.244 6.322 1.00 39.06 195 LYS A O 1
ATOM 1545 N N . THR A 1 196 ? 3.634 -1.488 6.774 1.00 32.19 196 THR A N 1
ATOM 1546 C CA . THR A 1 196 ? 4.139 -0.677 5.672 1.00 32.19 196 THR A CA 1
ATOM 1547 C C . THR A 1 196 ? 5.459 -0.073 6.112 1.00 32.19 196 THR A C 1
ATOM 1549 O O . THR A 1 196 ? 5.481 0.974 6.758 1.00 32.19 196 THR A O 1
ATOM 1552 N N . ASP A 1 197 ? 6.562 -0.745 5.794 1.00 30.75 197 ASP A N 1
ATOM 1553 C CA . ASP A 1 197 ? 7.896 -0.193 5.983 1.00 30.75 197 ASP A CA 1
ATOM 1554 C C . ASP A 1 197 ? 8.124 0.940 4.974 1.00 30.75 197 ASP A C 1
ATOM 1556 O O . ASP A 1 197 ? 8.784 0.780 3.949 1.00 30.75 197 ASP A O 1
ATOM 1560 N N . ALA A 1 198 ? 7.625 2.133 5.295 1.00 30.00 198 ALA A N 1
ATOM 1561 C CA . ALA A 1 198 ? 8.035 3.378 4.645 1.00 30.00 198 ALA A CA 1
ATOM 1562 C C . ALA A 1 198 ? 9.516 3.735 4.933 1.00 30.00 198 ALA A C 1
ATOM 1564 O O . ALA A 1 198 ? 10.006 4.760 4.474 1.00 30.00 198 ALA A O 1
ATOM 1565 N N . SER A 1 199 ? 10.242 2.868 5.653 1.00 27.83 199 SER A N 1
ATOM 1566 C CA . SER A 1 199 ? 11.671 2.977 5.967 1.00 27.83 199 SER A CA 1
ATOM 1567 C C . SER A 1 199 ? 12.500 1.767 5.501 1.00 27.83 199 SER A C 1
ATOM 1569 O O . SER A 1 199 ? 13.683 1.679 5.827 1.00 27.83 199 SER A O 1
ATOM 1571 N N . ALA A 1 200 ? 11.940 0.830 4.726 1.00 33.12 200 ALA A N 1
ATOM 1572 C CA . ALA A 1 200 ? 12.733 -0.245 4.129 1.00 33.12 200 ALA A CA 1
ATOM 1573 C C . ALA A 1 200 ? 13.407 0.232 2.833 1.00 33.12 200 ALA A C 1
ATOM 1575 O O . ALA A 1 200 ? 13.092 -0.214 1.729 1.00 33.12 200 ALA A O 1
ATOM 1576 N N . THR A 1 201 ? 14.398 1.112 2.968 1.00 29.34 201 THR A N 1
ATOM 1577 C CA . THR A 1 201 ? 15.599 1.000 2.138 1.00 29.34 201 THR A CA 1
ATOM 1578 C C . THR A 1 201 ? 16.254 -0.322 2.520 1.00 29.34 201 THR A C 1
ATOM 1580 O O . THR A 1 201 ? 17.033 -0.395 3.470 1.00 29.34 201 THR A O 1
ATOM 1583 N N . SER A 1 202 ? 15.872 -1.401 1.836 1.00 35.16 202 SER A N 1
ATOM 1584 C CA . SER A 1 202 ? 16.509 -2.707 1.971 1.00 35.16 202 SER A CA 1
ATOM 1585 C C . SER A 1 202 ? 17.909 -2.617 1.375 1.00 35.16 202 SER A C 1
ATOM 1587 O O . SER A 1 202 ? 18.131 -2.995 0.229 1.00 35.16 202 SER A O 1
ATOM 1589 N N . ASN A 1 203 ? 18.847 -2.056 2.134 1.00 33.97 203 ASN A N 1
ATOM 1590 C CA . ASN A 1 203 ? 20.256 -2.143 1.812 1.00 33.97 203 ASN A CA 1
ATOM 1591 C C . ASN A 1 203 ? 20.662 -3.616 2.017 1.00 33.97 203 ASN A C 1
ATOM 1593 O O . ASN A 1 203 ? 20.606 -4.093 3.157 1.00 33.97 203 ASN A O 1
ATOM 1597 N N . PRO A 1 204 ? 21.033 -4.369 0.964 1.00 39.94 204 PRO A N 1
ATOM 1598 C CA . PRO A 1 204 ? 21.386 -5.788 1.081 1.00 39.94 204 PRO A CA 1
ATOM 1599 C C . PRO A 1 204 ? 22.544 -6.028 2.065 1.00 39.94 204 PRO A C 1
ATOM 1601 O O . PRO A 1 204 ? 22.651 -7.102 2.655 1.00 39.94 204 PRO A O 1
ATOM 1604 N N . PHE A 1 205 ? 23.357 -4.996 2.324 1.00 34.19 205 PHE A N 1
ATOM 1605 C CA . PHE A 1 205 ? 24.413 -5.012 3.334 1.00 34.19 205 PHE A CA 1
ATOM 1606 C C . PHE A 1 205 ? 23.898 -5.034 4.785 1.00 34.19 205 PHE A C 1
ATOM 1608 O O . PHE A 1 205 ? 24.515 -5.674 5.634 1.00 34.19 205 PHE A O 1
ATOM 1615 N N . LEU A 1 206 ? 22.749 -4.417 5.088 1.00 37.34 206 LEU A N 1
ATOM 1616 C CA . LEU A 1 206 ? 22.148 -4.471 6.432 1.00 37.34 206 LEU A CA 1
ATOM 1617 C C . LEU A 1 206 ? 21.485 -5.829 6.711 1.00 37.34 206 LEU A C 1
ATOM 1619 O O . LEU A 1 206 ? 21.516 -6.309 7.844 1.00 37.34 206 LEU A O 1
ATOM 1623 N N . ALA A 1 207 ? 20.958 -6.491 5.677 1.00 37.28 207 ALA A N 1
ATOM 1624 C CA . ALA A 1 207 ? 20.444 -7.857 5.792 1.00 37.28 207 ALA A CA 1
ATOM 1625 C C . ALA A 1 207 ? 21.568 -8.865 6.109 1.00 37.28 207 ALA A C 1
ATOM 1627 O O . ALA A 1 207 ? 21.374 -9.769 6.922 1.00 37.28 207 ALA A O 1
ATOM 1628 N N . ALA A 1 208 ? 22.768 -8.659 5.553 1.00 36.53 208 ALA A N 1
ATOM 1629 C CA . ALA A 1 208 ? 23.957 -9.444 5.890 1.00 36.53 208 ALA A CA 1
ATOM 1630 C C . ALA A 1 208 ? 24.489 -9.147 7.309 1.00 36.53 208 ALA A C 1
ATOM 1632 O O . ALA A 1 208 ? 24.924 -10.065 8.002 1.00 36.53 208 ALA A O 1
ATOM 1633 N N . ALA A 1 209 ? 24.395 -7.900 7.788 1.00 34.44 209 ALA A N 1
ATOM 1634 C CA . ALA A 1 209 ? 24.772 -7.540 9.160 1.00 34.44 209 ALA A CA 1
ATOM 1635 C C . ALA A 1 209 ? 23.814 -8.133 10.214 1.00 34.44 209 ALA A C 1
ATOM 1637 O O . ALA A 1 209 ? 24.254 -8.577 11.273 1.00 34.44 209 ALA A O 1
ATOM 1638 N N . SER A 1 210 ? 22.515 -8.221 9.908 1.00 38.75 210 SER A N 1
ATOM 1639 C CA . SER A 1 210 ? 21.529 -8.881 10.777 1.00 38.75 210 SER A CA 1
ATOM 1640 C C . SER A 1 210 ? 21.752 -10.398 10.873 1.00 38.75 210 SER A C 1
ATOM 1642 O O . SER A 1 210 ? 21.556 -10.983 11.938 1.00 38.75 210 SER A O 1
ATOM 1644 N N . ALA A 1 211 ? 22.263 -11.024 9.806 1.00 39.38 211 ALA A N 1
ATOM 1645 C CA . ALA A 1 211 ? 22.668 -12.431 9.808 1.00 39.38 211 ALA A CA 1
ATOM 1646 C C . ALA A 1 211 ? 23.940 -12.711 10.641 1.00 39.38 211 ALA A C 1
ATOM 1648 O O . ALA A 1 211 ? 24.194 -13.863 10.985 1.00 39.38 211 ALA A O 1
ATOM 1649 N N . MET A 1 212 ? 24.714 -11.676 10.997 1.00 36.91 212 MET A N 1
ATOM 1650 C CA . MET A 1 212 ? 26.000 -11.799 11.700 1.00 36.91 212 MET A CA 1
ATOM 1651 C C . MET A 1 212 ? 25.946 -11.518 13.210 1.00 36.91 212 MET A C 1
ATOM 1653 O O . MET A 1 212 ? 26.971 -11.621 13.873 1.00 36.91 212 MET A O 1
ATOM 1657 N N . GLY A 1 213 ? 24.766 -11.248 13.779 1.00 41.50 213 GLY A N 1
ATOM 1658 C CA . GLY A 1 213 ? 24.540 -11.328 15.224 1.00 41.50 213 GLY A CA 1
ATOM 1659 C C . GLY A 1 213 ? 25.222 -10.249 16.075 1.00 41.50 213 GLY A C 1
ATOM 1660 O O . GLY A 1 213 ? 26.352 -10.400 16.524 1.00 41.50 213 GLY A O 1
ATOM 1661 N N . ALA A 1 214 ? 24.451 -9.227 16.445 1.00 31.16 214 ALA A N 1
ATOM 1662 C CA . ALA A 1 214 ? 24.653 -8.493 17.691 1.00 31.16 214 ALA A CA 1
ATOM 1663 C C . ALA A 1 214 ? 23.280 -8.099 18.256 1.00 31.16 214 ALA A C 1
ATOM 1665 O O . ALA A 1 214 ? 22.662 -7.128 17.824 1.00 31.16 214 ALA A O 1
ATOM 1666 N N . LYS A 1 215 ? 22.765 -8.888 19.206 1.00 35.47 215 LYS A N 1
ATOM 1667 C CA . LYS A 1 215 ? 21.662 -8.450 20.068 1.00 35.47 215 LYS A CA 1
ATOM 1668 C C . LYS A 1 215 ? 22.235 -7.434 21.052 1.00 35.47 215 LYS A C 1
ATOM 1670 O O . LYS A 1 215 ? 22.901 -7.826 22.002 1.00 35.47 215 LYS A O 1
ATOM 1675 N N . VAL A 1 216 ? 21.975 -6.152 20.826 1.00 32.88 216 VAL A N 1
ATOM 1676 C CA . VAL A 1 216 ? 22.117 -5.136 21.874 1.00 32.88 216 VAL A CA 1
ATOM 1677 C C . VAL A 1 216 ? 20.723 -4.895 22.440 1.00 32.88 216 VAL A C 1
ATOM 1679 O O . VAL A 1 216 ? 19.929 -4.126 21.892 1.00 32.88 216 VAL A O 1
ATOM 1682 N N . GLU A 1 217 ? 20.393 -5.643 23.490 1.00 36.09 217 GLU A N 1
ATOM 1683 C CA . GLU A 1 217 ? 19.243 -5.343 24.345 1.00 36.09 217 GLU A CA 1
ATOM 1684 C C . GLU A 1 217 ? 19.485 -3.976 25.010 1.00 36.09 217 GLU A C 1
ATOM 1686 O O . GLU A 1 217 ? 20.585 -3.714 25.492 1.00 36.09 217 GLU A O 1
ATOM 1691 N N . GLY A 1 218 ? 18.490 -3.080 24.965 1.00 48.69 218 GLY A N 1
ATOM 1692 C CA . GLY A 1 218 ? 18.574 -1.747 25.586 1.00 48.69 218 GLY A CA 1
ATOM 1693 C C . GLY A 1 218 ? 18.948 -0.565 24.676 1.00 48.69 218 GLY A C 1
ATOM 1694 O O . GLY A 1 218 ? 19.142 0.538 25.178 1.00 48.69 218 GLY A O 1
ATOM 1695 N N . SER A 1 219 ? 19.032 -0.734 23.350 1.00 54.56 219 SER A N 1
ATOM 1696 C CA . SER A 1 219 ? 19.175 0.413 22.427 1.00 54.56 219 SER A CA 1
ATOM 1697 C C . SER A 1 219 ? 17.859 1.196 22.262 1.00 54.56 219 SER A C 1
ATOM 1699 O O . SER A 1 219 ? 16.773 0.631 22.404 1.00 54.56 219 SER A O 1
ATOM 1701 N N . ALA A 1 220 ? 17.931 2.487 21.904 1.00 59.56 220 ALA A N 1
ATOM 1702 C CA . ALA A 1 220 ? 16.748 3.314 21.611 1.00 59.56 220 ALA A CA 1
ATOM 1703 C C . ALA A 1 220 ? 15.828 2.676 20.543 1.00 59.56 220 ALA A C 1
ATOM 1705 O O . ALA A 1 220 ? 14.601 2.763 20.633 1.00 59.56 220 ALA A O 1
ATOM 1706 N N . ASP A 1 221 ? 16.420 1.939 19.599 1.00 69.88 221 ASP A N 1
ATOM 1707 C CA . ASP A 1 221 ? 15.713 1.180 18.564 1.00 69.88 221 ASP A CA 1
ATOM 1708 C C . ASP A 1 221 ? 14.973 -0.057 19.113 1.00 69.88 221 ASP A C 1
ATOM 1710 O O . ASP A 1 221 ? 13.943 -0.466 18.566 1.00 69.88 221 ASP A O 1
ATOM 1714 N N . ASP A 1 222 ? 15.464 -0.674 20.198 1.00 76.56 222 ASP A N 1
ATOM 1715 C CA . ASP A 1 222 ? 14.767 -1.759 20.905 1.00 76.56 222 ASP A CA 1
ATOM 1716 C C . ASP A 1 222 ? 13.535 -1.240 21.649 1.00 76.56 222 ASP A C 1
ATOM 1718 O O . ASP A 1 222 ? 12.449 -1.803 21.487 1.00 76.56 222 ASP A O 1
ATOM 1722 N N . LEU A 1 223 ? 13.673 -0.136 22.390 1.00 78.88 223 LEU A N 1
ATOM 1723 C CA . LEU A 1 223 ? 12.551 0.485 23.097 1.00 78.88 223 LEU A CA 1
ATOM 1724 C C . LEU A 1 223 ? 11.454 0.911 22.117 1.00 78.88 223 LEU A C 1
ATOM 1726 O O . LEU A 1 223 ? 10.295 0.537 22.286 1.00 78.88 223 LEU A O 1
ATOM 1730 N N . MET A 1 224 ? 11.819 1.602 21.036 1.00 86.12 224 MET A N 1
ATOM 1731 C CA . MET A 1 224 ? 10.856 2.030 20.020 1.00 86.12 224 MET A CA 1
ATOM 1732 C C . MET A 1 224 ? 10.136 0.838 19.367 1.00 86.12 224 MET A C 1
ATOM 1734 O O . MET A 1 224 ? 8.929 0.874 19.115 1.00 86.12 224 MET A O 1
ATOM 1738 N N . ARG A 1 225 ? 10.844 -0.273 19.128 1.00 83.06 225 ARG A N 1
ATOM 1739 C CA . ARG A 1 225 ? 10.234 -1.511 18.623 1.00 83.06 225 ARG A CA 1
ATOM 1740 C C . ARG A 1 225 ? 9.249 -2.127 19.625 1.00 83.06 225 ARG A C 1
ATOM 1742 O O . ARG A 1 225 ? 8.212 -2.639 19.193 1.00 83.06 225 ARG A O 1
ATOM 1749 N N . LYS A 1 226 ? 9.563 -2.105 20.924 1.00 84.19 226 LYS A N 1
ATOM 1750 C CA . LYS A 1 226 ? 8.681 -2.590 21.999 1.00 84.19 226 LYS A CA 1
ATOM 1751 C C . LYS A 1 226 ? 7.440 -1.706 22.143 1.00 84.19 226 LYS A C 1
ATOM 1753 O O . LYS A 1 226 ? 6.337 -2.239 22.129 1.00 84.19 226 LYS A O 1
ATOM 1758 N N . LEU A 1 227 ? 7.591 -0.382 22.121 1.00 86.88 227 LEU A N 1
ATOM 1759 C CA . LEU A 1 227 ? 6.475 0.573 22.158 1.00 86.88 227 LEU A CA 1
ATOM 1760 C C . LEU A 1 227 ? 5.532 0.423 20.962 1.00 86.88 227 LEU A C 1
ATOM 1762 O O . LEU A 1 227 ? 4.317 0.392 21.131 1.00 86.88 227 LEU A O 1
ATOM 1766 N N . LYS A 1 228 ? 6.070 0.234 19.751 1.00 87.19 228 LYS A N 1
ATOM 1767 C CA . LYS A 1 228 ? 5.249 -0.050 18.561 1.00 87.19 228 LYS A CA 1
ATOM 1768 C C . LYS A 1 228 ? 4.464 -1.358 18.691 1.00 87.19 228 LYS A C 1
ATOM 1770 O O . LYS A 1 228 ? 3.338 -1.444 18.212 1.00 87.19 228 LYS A O 1
ATOM 1775 N N . ARG A 1 229 ? 5.050 -2.382 19.322 1.00 82.88 229 ARG A N 1
ATOM 1776 C CA . ARG A 1 229 ? 4.365 -3.654 19.598 1.00 82.88 229 ARG A CA 1
ATOM 1777 C C . ARG A 1 229 ? 3.265 -3.466 20.635 1.00 82.88 229 ARG A C 1
ATOM 1779 O O . ARG A 1 229 ? 2.151 -3.897 20.384 1.00 82.88 229 ARG A O 1
ATOM 1786 N N . TRP A 1 230 ? 3.573 -2.799 21.742 1.00 88.88 230 TRP A N 1
ATOM 1787 C CA . TRP A 1 230 ? 2.617 -2.451 22.789 1.00 88.88 230 TRP A CA 1
ATOM 1788 C C . TRP A 1 230 ? 1.420 -1.677 22.222 1.00 88.88 230 TRP A C 1
ATOM 1790 O O . TRP A 1 230 ? 0.277 -2.100 22.385 1.00 88.88 230 TRP A O 1
ATOM 1800 N N . ALA A 1 231 ? 1.667 -0.638 21.421 1.00 85.62 231 ALA A N 1
ATOM 1801 C CA . ALA A 1 231 ? 0.602 0.139 20.794 1.00 85.62 231 ALA A CA 1
ATOM 1802 C C . ALA A 1 231 ? -0.296 -0.712 19.877 1.00 85.62 231 ALA A C 1
ATOM 1804 O O . ALA A 1 231 ? -1.506 -0.520 19.850 1.00 85.62 231 ALA A O 1
ATOM 1805 N N . ALA A 1 232 ? 0.271 -1.696 19.171 1.00 80.94 232 ALA A N 1
ATOM 1806 C CA . ALA A 1 232 ? -0.479 -2.589 18.287 1.00 80.94 232 ALA A CA 1
ATOM 1807 C C . ALA A 1 232 ? -1.365 -3.617 19.021 1.00 80.94 232 ALA A C 1
ATOM 1809 O O . ALA A 1 232 ? -2.162 -4.289 18.371 1.00 80.94 232 ALA A O 1
ATOM 1810 N N . THR A 1 233 ? -1.228 -3.765 20.343 1.00 78.06 233 THR A N 1
ATOM 1811 C CA . THR A 1 233 ? -2.03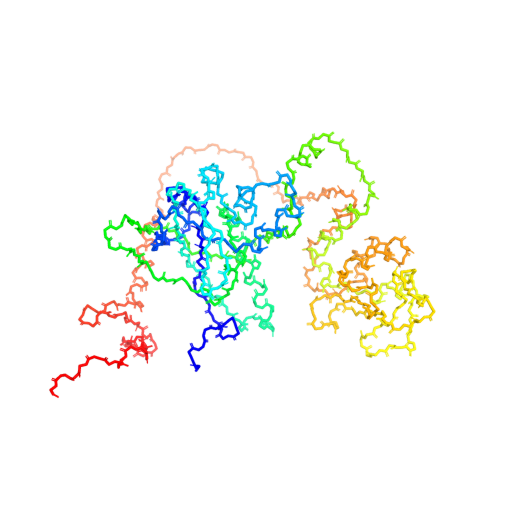3 -4.706 21.150 1.00 78.06 233 THR A CA 1
ATOM 1812 C C . THR A 1 233 ? -3.292 -4.087 21.759 1.00 78.06 233 THR A C 1
ATOM 1814 O O . THR A 1 233 ? -4.010 -4.760 22.492 1.00 78.06 233 THR A O 1
ATOM 1817 N N . GLY A 1 234 ? -3.575 -2.818 21.451 1.00 80.31 234 GLY A N 1
ATOM 1818 C CA . GLY A 1 234 ? -4.750 -2.098 21.945 1.00 80.31 234 GLY A CA 1
ATOM 1819 C C . GLY A 1 234 ? -4.532 -1.359 23.266 1.00 80.31 234 GLY A C 1
ATOM 1820 O O . GLY A 1 234 ? -5.397 -0.584 23.655 1.00 80.31 234 GLY A O 1
ATOM 1821 N N . TYR A 1 235 ? -3.378 -1.511 23.930 1.00 84.50 235 TYR A N 1
ATOM 1822 C CA . TYR A 1 235 ? -3.064 -0.716 25.125 1.00 84.50 235 TYR A CA 1
ATOM 1823 C C . TYR A 1 235 ? -3.024 0.787 24.828 1.00 84.50 235 TYR A C 1
ATOM 1825 O O . TYR A 1 235 ? -3.592 1.568 25.577 1.00 84.50 235 TYR A O 1
ATOM 1833 N N . ALA A 1 236 ? -2.447 1.213 23.699 1.00 86.75 236 ALA A N 1
ATOM 1834 C CA . ALA A 1 236 ? -2.439 2.633 23.324 1.00 86.75 236 ALA A CA 1
ATOM 1835 C C . ALA A 1 236 ? -3.850 3.215 23.103 1.00 86.75 236 ALA A C 1
ATOM 1837 O O . ALA A 1 236 ? -4.041 4.425 23.231 1.00 86.75 236 ALA A O 1
ATOM 1838 N N . ASP A 1 237 ? -4.831 2.368 22.784 1.00 84.25 237 ASP A N 1
ATOM 1839 C CA . ASP A 1 237 ? -6.212 2.788 22.549 1.00 84.25 237 ASP A CA 1
ATOM 1840 C C . ASP A 1 237 ? -6.996 2.970 23.854 1.00 84.25 237 ASP A C 1
ATOM 1842 O O . ASP A 1 237 ? -8.032 3.630 23.846 1.00 84.25 237 ASP A O 1
ATOM 1846 N N . THR A 1 238 ? -6.498 2.414 24.965 1.00 86.94 238 THR A N 1
ATOM 1847 C CA . THR A 1 238 ? -7.104 2.511 26.301 1.00 86.94 238 THR A CA 1
ATOM 1848 C C . THR A 1 238 ? -6.227 3.223 27.330 1.00 86.94 238 THR A C 1
ATOM 1850 O O . THR A 1 238 ? -6.670 3.387 28.458 1.00 86.94 238 THR A O 1
ATOM 1853 N N . PHE A 1 239 ? -5.020 3.660 26.965 1.00 92.38 239 PHE A N 1
ATOM 1854 C CA . PHE A 1 239 ? -4.052 4.222 27.907 1.00 92.38 239 PHE A CA 1
ATOM 1855 C C . PHE A 1 239 ? -4.441 5.619 28.416 1.00 92.38 239 PHE A C 1
ATOM 1857 O O . PHE A 1 239 ? -4.650 6.551 27.634 1.00 92.38 239 PHE A O 1
ATOM 1864 N N . LEU A 1 240 ? -4.477 5.770 29.736 1.00 91.12 240 LEU A N 1
ATOM 1865 C CA . LEU A 1 240 ? -4.765 7.011 30.449 1.00 91.12 240 LEU A CA 1
ATOM 1866 C C . LEU A 1 240 ? -3.445 7.727 30.781 1.00 91.12 240 LEU A C 1
ATOM 1868 O O . LEU A 1 240 ? -2.922 7.641 31.889 1.00 91.12 240 LEU A O 1
ATOM 1872 N N . ILE A 1 241 ? -2.844 8.372 29.776 1.00 94.94 241 ILE A N 1
ATOM 1873 C CA . ILE A 1 241 ? -1.513 8.992 29.898 1.00 94.94 241 ILE A CA 1
ATOM 1874 C C . ILE A 1 241 ? -1.460 10.153 30.905 1.00 94.94 241 ILE A C 1
ATOM 1876 O O . ILE A 1 241 ? -0.434 10.322 31.560 1.00 94.94 241 ILE A O 1
ATOM 1880 N N . ALA A 1 242 ? -2.518 10.960 31.017 1.00 93.69 242 ALA A N 1
ATOM 1881 C CA . ALA A 1 242 ? -2.567 12.069 31.966 1.00 93.69 242 ALA A CA 1
ATOM 1882 C C . ALA A 1 242 ? -2.619 11.524 33.397 1.00 93.69 242 ALA A C 1
ATOM 1884 O O . ALA A 1 242 ? -1.812 11.937 34.224 1.00 93.69 242 ALA A O 1
ATOM 1885 N N . ASP A 1 243 ? -3.455 10.511 33.633 1.00 92.06 243 ASP A N 1
ATOM 1886 C CA . ASP A 1 243 ? -3.594 9.850 34.936 1.00 92.06 243 ASP A CA 1
ATOM 1887 C C . ASP A 1 243 ? -2.290 9.144 35.339 1.00 92.06 243 ASP A C 1
ATOM 1889 O O . ASP A 1 243 ? -1.849 9.221 36.487 1.00 92.06 243 ASP A O 1
ATOM 1893 N N . ALA A 1 244 ? -1.616 8.504 34.376 1.00 92.81 244 ALA A N 1
ATOM 1894 C CA . ALA A 1 244 ? -0.312 7.885 34.596 1.00 92.81 244 ALA A CA 1
ATOM 1895 C C . ALA A 1 244 ? 0.756 8.915 34.999 1.00 92.81 244 ALA A C 1
ATOM 1897 O O . ALA A 1 244 ? 1.543 8.668 35.915 1.00 92.81 244 ALA A O 1
ATOM 1898 N N . LEU A 1 245 ? 0.782 10.082 34.345 1.00 94.62 245 LEU A N 1
ATOM 1899 C CA . LEU A 1 245 ? 1.712 11.163 34.680 1.00 94.62 245 LEU A CA 1
ATOM 1900 C C . LEU A 1 245 ? 1.372 11.816 36.021 1.00 94.62 245 LEU A C 1
ATOM 1902 O O . LEU A 1 245 ? 2.283 12.079 36.798 1.00 94.62 245 LEU A O 1
ATOM 1906 N N . GLU A 1 246 ? 0.094 12.015 36.336 1.00 93.94 246 GLU A N 1
ATOM 1907 C CA . GLU A 1 246 ? -0.333 12.537 37.637 1.00 93.94 246 GLU A CA 1
ATOM 1908 C C . GLU A 1 246 ? 0.096 11.602 38.778 1.00 93.94 246 GLU A C 1
ATOM 1910 O O . GLU A 1 246 ? 0.590 12.057 39.811 1.00 93.94 246 GLU A O 1
ATOM 1915 N N . ALA A 1 247 ? -0.005 10.287 38.568 1.00 91.50 247 ALA A N 1
ATOM 1916 C CA . ALA A 1 247 ? 0.374 9.289 39.561 1.00 91.50 247 ALA A CA 1
ATOM 1917 C C . ALA A 1 247 ? 1.894 9.093 39.708 1.00 91.50 247 ALA A C 1
ATOM 1919 O O . ALA A 1 247 ? 2.367 8.800 40.810 1.00 91.50 247 ALA A O 1
ATOM 1920 N N . ARG A 1 248 ? 2.666 9.184 38.615 1.00 91.62 248 ARG A N 1
ATOM 1921 C CA . ARG A 1 248 ? 4.101 8.833 38.605 1.00 91.62 248 ARG A CA 1
ATOM 1922 C C . ARG A 1 248 ? 5.043 10.027 38.590 1.00 91.62 248 ARG A C 1
ATOM 1924 O O . ARG A 1 248 ? 6.151 9.917 39.105 1.00 91.62 248 ARG A O 1
ATOM 1931 N N . SER A 1 249 ? 4.638 11.146 38.003 1.00 91.94 249 SER A N 1
ATOM 1932 C CA . SER A 1 249 ? 5.475 12.337 37.828 1.00 91.94 249 SER A CA 1
ATOM 1933 C C . SER A 1 249 ? 4.636 13.620 37.830 1.00 91.94 249 SER A C 1
ATOM 1935 O O . SER A 1 249 ? 4.614 14.341 36.835 1.00 91.94 249 SER A O 1
ATOM 1937 N N . PRO A 1 250 ? 3.958 13.952 38.945 1.00 90.81 250 PRO A N 1
ATOM 1938 C CA . PRO A 1 250 ? 3.055 15.102 39.001 1.00 90.81 250 PRO A CA 1
ATOM 1939 C C . PRO A 1 250 ? 3.753 16.447 38.747 1.00 90.81 250 PRO A C 1
ATOM 1941 O O . PRO A 1 250 ? 3.122 17.380 38.262 1.00 90.81 250 PRO A O 1
ATOM 1944 N N . ASP A 1 251 ? 5.057 16.545 39.023 1.00 89.44 251 ASP A N 1
ATOM 1945 C CA . ASP A 1 251 ? 5.835 17.782 38.869 1.00 89.44 251 ASP A CA 1
ATOM 1946 C C . ASP A 1 251 ? 5.973 18.247 37.409 1.00 89.44 251 ASP A C 1
ATOM 1948 O O . ASP A 1 251 ? 6.286 19.412 37.164 1.00 89.44 251 ASP A O 1
ATOM 1952 N N . VAL A 1 252 ? 5.734 17.360 36.436 1.00 90.50 252 VAL A N 1
ATOM 1953 C CA . VAL A 1 252 ? 5.808 17.700 35.005 1.00 90.50 252 VAL A CA 1
ATOM 1954 C C . VAL A 1 252 ? 4.487 18.251 34.472 1.00 90.50 252 VAL A C 1
ATOM 1956 O O . VAL A 1 252 ? 4.439 18.681 33.322 1.00 90.50 252 VAL A O 1
ATOM 1959 N N . LEU A 1 253 ? 3.409 18.222 35.263 1.00 89.38 253 LEU A N 1
ATOM 1960 C CA . LEU A 1 253 ? 2.102 18.758 34.887 1.00 89.38 253 LEU A CA 1
ATOM 1961 C C . LEU A 1 253 ? 2.009 20.254 35.211 1.00 89.38 253 LEU A C 1
ATOM 1963 O O . LEU A 1 253 ? 2.490 20.738 36.234 1.00 89.38 253 LEU A O 1
ATOM 1967 N N . HIS A 1 254 ? 1.322 20.985 34.338 1.00 88.44 254 HIS A N 1
ATOM 1968 C CA . HIS A 1 254 ? 1.052 22.415 34.467 1.00 88.44 254 HIS A CA 1
ATOM 1969 C C . HIS A 1 254 ? -0.462 22.666 34.488 1.00 88.44 254 HIS A C 1
ATOM 1971 O O . HIS A 1 254 ? -1.006 23.230 33.528 1.00 88.44 254 HIS A O 1
ATOM 1977 N N . PRO A 1 255 ? -1.161 22.252 35.566 1.00 85.88 255 PRO A N 1
ATOM 1978 C CA . PRO A 1 255 ? -2.622 22.279 35.635 1.00 85.88 255 PRO A CA 1
ATOM 1979 C C . PRO A 1 255 ? -3.201 23.693 35.511 1.00 85.88 255 PRO A C 1
ATOM 1981 O O . PRO A 1 255 ? -4.348 23.875 35.107 1.00 85.88 255 PRO A O 1
ATOM 1984 N N . GLU A 1 256 ? -2.412 24.735 35.791 1.00 83.56 256 GLU A N 1
ATOM 1985 C CA . GLU A 1 256 ? -2.817 26.126 35.593 1.00 83.56 256 GLU A CA 1
ATOM 1986 C C . GLU A 1 256 ? -3.045 26.504 34.117 1.00 83.56 256 GLU A C 1
ATOM 1988 O O . GLU A 1 256 ? -3.594 27.573 33.834 1.00 83.56 256 GLU A O 1
ATOM 1993 N N . LYS A 1 257 ? -2.624 25.650 33.174 1.00 81.62 257 LYS A N 1
ATOM 1994 C CA . LYS A 1 257 ? -2.773 25.847 31.724 1.00 81.62 257 LYS A CA 1
ATOM 1995 C C . LYS A 1 257 ? -3.794 24.912 31.082 1.00 81.62 257 LYS A C 1
ATOM 1997 O O . LYS A 1 257 ? -4.065 25.078 29.889 1.00 81.62 257 LYS A O 1
ATOM 2002 N N . ASP A 1 258 ? -4.367 23.987 31.845 1.00 86.44 258 ASP A N 1
ATOM 2003 C CA . ASP A 1 258 ? -5.285 22.962 31.354 1.00 86.44 258 ASP A CA 1
ATOM 2004 C C . ASP A 1 258 ? -6.540 23.549 30.703 1.00 86.44 258 ASP A C 1
ATOM 2006 O O . ASP A 1 258 ? -7.016 24.642 31.030 1.00 86.44 258 ASP A O 1
ATOM 2010 N N . ARG A 1 259 ? -7.066 22.824 29.710 1.00 82.25 259 ARG A N 1
ATOM 2011 C CA . ARG A 1 259 ? -8.232 23.248 28.925 1.00 82.25 259 ARG A CA 1
ATOM 2012 C C . ARG A 1 259 ? -9.166 22.073 28.675 1.00 82.25 259 ARG A C 1
ATOM 2014 O O . ARG A 1 259 ? -9.039 21.393 27.659 1.00 82.25 259 ARG A O 1
ATOM 2021 N N . GLY A 1 260 ? -10.139 21.890 29.568 1.00 85.50 260 GLY A N 1
ATOM 2022 C CA . GLY A 1 260 ? -11.018 20.719 29.524 1.00 85.50 260 GLY A CA 1
ATOM 2023 C C . GLY A 1 260 ? -10.183 19.454 29.691 1.00 85.50 260 GLY A C 1
ATOM 2024 O O . GLY A 1 260 ? -9.349 19.414 30.585 1.00 85.50 260 GLY A O 1
ATOM 2025 N N . ASP A 1 261 ? -10.333 18.506 28.772 1.00 86.69 261 ASP A N 1
ATOM 2026 C CA . ASP A 1 261 ? -9.628 17.214 28.790 1.00 86.69 261 ASP A CA 1
ATOM 2027 C C . ASP A 1 261 ? -8.172 17.297 28.264 1.00 86.69 261 ASP A C 1
ATOM 2029 O O . ASP A 1 261 ? -7.517 16.297 27.982 1.00 86.69 261 ASP A O 1
ATOM 2033 N N . VAL A 1 262 ? -7.655 18.513 28.046 1.00 90.00 262 VAL A N 1
ATOM 2034 C CA . VAL A 1 262 ? -6.277 18.754 27.599 1.00 90.00 262 VAL A CA 1
ATOM 2035 C C . VAL A 1 262 ? -5.414 19.160 28.787 1.00 90.00 262 VAL A C 1
ATOM 2037 O O . VAL A 1 262 ? -5.497 20.306 29.245 1.00 90.00 262 VAL A O 1
ATOM 2040 N N . HIS A 1 263 ? -4.535 18.251 29.206 1.00 90.81 263 HIS A N 1
ATOM 2041 C CA . HIS A 1 263 ? -3.588 18.457 30.299 1.00 90.81 263 HIS A CA 1
ATOM 2042 C C . HIS A 1 263 ? -2.238 18.931 29.768 1.00 90.81 263 HIS A C 1
ATOM 2044 O O . HIS A 1 263 ? -1.650 18.300 28.888 1.00 90.81 263 HIS A O 1
ATOM 2050 N N . HIS A 1 264 ? -1.737 20.059 30.260 1.00 92.19 264 HIS A N 1
ATOM 2051 C CA . HIS A 1 264 ? -0.449 20.596 29.828 1.00 92.19 264 HIS A CA 1
ATOM 2052 C C . HIS A 1 264 ? 0.684 19.991 30.642 1.00 92.19 264 HIS A C 1
ATOM 2054 O O . HIS A 1 264 ? 0.587 19.838 31.855 1.00 92.19 264 HIS A O 1
ATOM 2060 N N . ILE A 1 265 ? 1.782 19.690 29.956 1.00 92.31 265 ILE A N 1
ATOM 2061 C CA . ILE A 1 265 ? 2.976 19.098 30.558 1.00 92.31 265 ILE A CA 1
ATOM 2062 C C . ILE A 1 265 ? 4.232 19.862 30.146 1.00 92.31 265 ILE A C 1
ATOM 2064 O O . ILE A 1 265 ? 4.242 20.588 29.143 1.00 92.31 265 ILE A O 1
ATOM 2068 N N . GLU A 1 266 ? 5.316 19.668 30.885 1.00 90.62 266 GLU A N 1
ATOM 2069 C CA . GLU A 1 266 ? 6.659 19.943 30.398 1.00 90.62 266 GLU A CA 1
ATOM 2070 C C . GLU A 1 266 ? 6.936 19.082 29.153 1.00 90.62 266 GLU A C 1
ATOM 2072 O O . GLU A 1 266 ? 6.499 17.935 29.038 1.00 90.62 266 GLU A O 1
ATOM 2077 N N . CYS A 1 267 ? 7.640 19.631 28.161 1.00 91.31 267 CYS A N 1
ATOM 2078 C CA . CYS A 1 267 ? 7.998 18.857 26.980 1.00 91.31 267 CYS A CA 1
ATOM 2079 C C . CYS A 1 267 ? 9.094 17.834 27.319 1.00 91.31 267 CYS A C 1
ATOM 2081 O O . CYS A 1 267 ? 10.160 18.243 27.771 1.00 91.31 267 CYS A O 1
ATOM 2083 N N . PRO A 1 268 ? 8.952 16.543 26.969 1.00 90.44 268 PRO A N 1
ATOM 2084 C CA . PRO A 1 268 ? 10.059 15.588 27.083 1.00 90.44 268 PRO A CA 1
ATOM 2085 C C . PRO A 1 268 ? 11.304 15.980 26.265 1.00 90.44 268 PRO A C 1
ATOM 2087 O O . PRO A 1 268 ? 12.393 15.487 26.520 1.00 90.44 268 PRO A O 1
ATOM 2090 N N . PHE A 1 269 ? 11.170 16.874 25.282 1.00 88.12 269 PHE A N 1
ATOM 2091 C CA . PHE A 1 269 ? 12.278 17.404 24.478 1.00 88.12 269 PHE A CA 1
ATOM 2092 C C . PHE A 1 269 ? 12.606 18.865 24.820 1.00 88.12 269 PHE A C 1
ATOM 2094 O O . PHE A 1 269 ? 13.071 19.606 23.956 1.00 88.12 269 PHE A O 1
ATOM 2101 N N . GLN A 1 270 ? 12.349 19.306 26.058 1.00 83.94 270 GLN A N 1
ATOM 2102 C CA . GLN A 1 270 ? 12.532 20.705 26.464 1.00 83.94 270 GLN A CA 1
ATOM 2103 C C . GLN A 1 270 ? 13.943 21.239 26.166 1.00 83.94 270 GLN A C 1
ATOM 2105 O O . GLN A 1 270 ? 14.090 22.389 25.759 1.00 83.94 270 GLN A O 1
ATOM 2110 N N . ASP A 1 271 ? 14.968 20.391 26.278 1.00 81.06 271 ASP A N 1
ATOM 2111 C CA . ASP A 1 271 ? 16.369 20.755 26.023 1.00 81.06 271 ASP A CA 1
ATOM 2112 C C . ASP A 1 271 ? 16.668 21.084 24.550 1.00 81.06 271 ASP A C 1
ATOM 2114 O O . ASP A 1 271 ? 17.671 21.726 24.242 1.00 81.06 271 ASP A O 1
ATOM 2118 N N . GLU A 1 272 ? 15.804 20.664 23.622 1.00 81.62 272 GLU A N 1
ATOM 2119 C CA . GLU A 1 272 ? 15.931 20.965 22.193 1.00 81.62 272 GLU A CA 1
ATOM 2120 C C . GLU A 1 272 ? 15.238 22.284 21.804 1.00 81.62 272 GLU A C 1
ATOM 2122 O O . GLU A 1 272 ? 15.284 22.712 20.645 1.00 81.62 272 GLU A O 1
ATOM 2127 N N . HIS A 1 273 ? 14.570 22.944 22.753 1.00 76.38 273 HIS A N 1
ATOM 2128 C CA . HIS A 1 273 ? 13.886 24.208 22.515 1.00 76.38 273 HIS A CA 1
ATOM 2129 C C . HIS A 1 273 ? 14.858 25.396 22.559 1.00 76.38 273 HIS A C 1
ATOM 2131 O O . HIS A 1 273 ? 15.777 25.460 23.368 1.00 76.38 273 HIS A O 1
ATOM 2137 N N . THR A 1 274 ? 14.623 26.395 21.701 1.00 70.31 274 THR A N 1
ATOM 2138 C CA . THR A 1 274 ? 15.410 27.644 21.679 1.00 70.31 274 THR A CA 1
ATOM 2139 C C . THR A 1 274 ? 15.173 28.513 22.922 1.00 70.31 274 THR A C 1
ATOM 2141 O O . THR A 1 274 ? 16.049 29.289 23.293 1.00 70.31 274 THR A O 1
ATOM 2144 N N . ASP A 1 275 ? 14.015 28.364 23.573 1.00 68.94 275 ASP A N 1
ATOM 2145 C CA . ASP A 1 275 ? 13.713 28.943 24.885 1.00 68.94 275 ASP A CA 1
ATOM 2146 C C . ASP A 1 275 ? 13.163 27.850 25.822 1.00 68.94 275 ASP A C 1
ATOM 2148 O O . ASP A 1 275 ? 11.955 27.593 25.841 1.00 68.94 275 ASP A O 1
ATOM 2152 N N . PRO A 1 276 ? 14.038 27.190 26.602 1.00 60.41 276 PRO A N 1
ATOM 2153 C CA . PRO A 1 276 ? 13.654 26.143 27.547 1.00 60.41 276 PRO A CA 1
ATOM 2154 C C . PRO A 1 276 ? 12.810 26.646 28.729 1.00 60.41 276 PRO A C 1
ATOM 2156 O O . PRO A 1 276 ? 12.376 25.837 29.542 1.00 60.41 276 PRO A O 1
ATOM 2159 N N . SER A 1 277 ? 12.570 27.956 28.862 1.00 56.91 277 SER A N 1
ATOM 2160 C CA . SER A 1 277 ? 11.743 28.524 29.938 1.00 56.91 277 SER A CA 1
ATOM 2161 C C . SER A 1 277 ? 10.277 28.746 29.538 1.00 56.91 277 SER A C 1
ATOM 2163 O O . SER A 1 277 ? 9.425 29.022 30.388 1.00 56.91 277 SER A O 1
ATOM 2165 N N . ALA A 1 278 ? 9.952 28.590 28.249 1.00 60.91 278 ALA A N 1
ATOM 2166 C CA . ALA A 1 278 ? 8.602 28.738 27.723 1.00 60.91 278 ALA A CA 1
ATOM 2167 C C . ALA A 1 278 ? 7.784 27.445 27.911 1.00 60.91 278 ALA A C 1
ATOM 2169 O O . ALA A 1 278 ? 7.724 26.570 27.046 1.00 60.91 278 ALA A O 1
ATOM 2170 N N . PHE A 1 279 ? 7.125 27.323 29.062 1.00 61.31 279 PHE A N 1
ATOM 2171 C CA . PHE A 1 279 ? 6.161 26.251 29.325 1.00 61.31 279 PHE A CA 1
ATOM 2172 C C . PHE A 1 279 ? 4.820 26.542 28.625 1.00 61.31 279 PHE A C 1
ATOM 2174 O O . PHE A 1 279 ? 4.315 27.666 28.710 1.00 61.31 279 PHE A O 1
ATOM 2181 N N . GLY A 1 280 ? 4.178 25.536 28.021 1.00 64.00 280 GLY A N 1
ATOM 2182 C CA . GLY A 1 280 ? 2.779 25.638 27.557 1.00 64.00 280 GLY A CA 1
ATOM 2183 C C . GLY A 1 280 ? 2.493 25.244 26.106 1.00 64.00 280 GLY A C 1
ATOM 2184 O O . GLY A 1 280 ? 1.359 25.390 25.663 1.00 64.00 280 GLY A O 1
ATOM 2185 N N . GLY A 1 281 ? 3.487 24.752 25.363 1.00 79.62 281 GLY A N 1
ATOM 2186 C CA . GLY A 1 281 ? 3.271 24.194 24.022 1.00 79.62 281 GLY A CA 1
ATOM 2187 C C . GLY A 1 281 ? 2.962 22.694 24.005 1.00 79.62 281 GLY A C 1
ATOM 2188 O O . GLY A 1 281 ? 2.475 22.206 22.985 1.00 79.62 281 GLY A O 1
ATOM 2189 N N . SER A 1 282 ? 3.254 21.981 25.098 1.00 90.31 282 SER A N 1
ATOM 2190 C CA . SER A 1 282 ? 3.144 20.523 25.206 1.00 90.31 282 SER A CA 1
ATOM 2191 C C . SER A 1 282 ? 1.929 20.109 26.023 1.00 90.31 282 SER A C 1
ATOM 2193 O O . SER A 1 282 ? 1.651 20.692 27.070 1.00 90.31 282 SER A O 1
ATOM 2195 N N . PHE A 1 283 ? 1.208 19.105 25.535 1.00 92.81 283 PHE A N 1
ATOM 2196 C CA . PHE A 1 283 ? -0.026 18.636 26.148 1.00 92.81 283 PHE A CA 1
ATOM 2197 C C . PHE A 1 283 ? -0.237 17.139 25.932 1.00 92.81 283 PHE A C 1
ATOM 2199 O O . PHE A 1 283 ? 0.277 16.556 24.970 1.00 92.81 283 PHE A O 1
ATOM 2206 N N . VAL A 1 284 ? -1.044 16.551 26.809 1.00 93.81 284 VAL A N 1
ATOM 2207 C CA . VAL A 1 284 ? -1.518 15.171 26.764 1.00 93.81 284 VAL A CA 1
ATOM 2208 C C . VAL A 1 284 ? -3.037 15.110 26.930 1.00 93.81 284 VAL A C 1
ATOM 2210 O O . VAL A 1 284 ? -3.650 16.037 27.454 1.00 93.81 284 VAL A O 1
ATOM 2213 N N . ILE A 1 285 ? -3.645 14.038 26.429 1.00 91.25 285 ILE A N 1
ATOM 2214 C CA . ILE A 1 285 ? -5.081 13.745 26.544 1.00 91.25 285 ILE A CA 1
ATOM 2215 C C . ILE A 1 285 ? -5.215 12.240 26.761 1.00 91.25 285 ILE A C 1
ATOM 2217 O O . ILE A 1 285 ? -4.589 11.467 26.017 1.00 91.25 285 ILE A O 1
ATOM 2221 N N . ASN A 1 286 ? -6.029 11.823 27.731 1.00 91.00 286 ASN A N 1
ATOM 2222 C CA . ASN A 1 286 ? -6.296 10.409 27.969 1.00 91.00 286 ASN A CA 1
ATOM 2223 C C . ASN A 1 286 ? -6.986 9.754 26.766 1.00 91.00 286 ASN A C 1
ATOM 2225 O O . ASN A 1 286 ? -7.673 10.386 25.952 1.00 91.00 286 ASN A O 1
ATOM 2229 N N . ALA A 1 287 ? -6.814 8.439 26.642 1.00 83.88 287 ALA A N 1
ATOM 2230 C CA . ALA A 1 287 ? -7.671 7.662 25.766 1.00 83.88 287 ALA A CA 1
ATOM 2231 C C . ALA A 1 287 ? -9.148 7.820 26.181 1.00 83.88 287 ALA A C 1
ATOM 2233 O O . ALA A 1 287 ? -9.465 7.910 27.361 1.00 83.88 287 ALA A O 1
ATOM 2234 N N . GLY A 1 288 ? -10.065 7.844 25.208 1.00 79.25 288 GLY A N 1
ATOM 2235 C CA . GLY A 1 288 ? -11.507 8.023 25.451 1.00 79.25 288 GLY A CA 1
ATOM 2236 C C . GLY A 1 288 ? -11.967 9.483 25.531 1.00 79.25 288 GLY A C 1
ATOM 2237 O O . GLY A 1 288 ? -13.103 9.775 25.167 1.00 79.25 288 GLY A O 1
ATOM 2238 N N . GLU A 1 289 ? -11.073 10.403 25.888 1.00 82.94 289 GLU A N 1
ATOM 2239 C CA . GLU A 1 289 ? -11.321 11.856 25.893 1.00 82.94 289 GLU A CA 1
ATOM 2240 C C . GLU A 1 289 ? -10.920 12.521 24.563 1.00 82.94 289 GLU A C 1
ATOM 2242 O O . GLU A 1 289 ? -11.385 13.598 24.187 1.00 82.94 289 GLU A O 1
ATOM 2247 N N . SER A 1 290 ? -10.075 11.843 23.784 1.00 73.94 290 SER A N 1
ATOM 2248 C CA . SER A 1 290 ? -9.656 12.277 22.455 1.00 73.94 290 SER A CA 1
ATOM 2249 C C . SER A 1 290 ? -10.564 11.747 21.341 1.00 73.94 290 SER A C 1
ATOM 2251 O O . SER A 1 290 ? -10.848 10.555 21.236 1.00 73.94 290 SER A O 1
ATOM 2253 N N . HIS A 1 291 ? -10.886 12.619 20.383 1.00 60.47 291 HIS A N 1
ATOM 2254 C CA . HIS A 1 291 ? -11.573 12.276 19.131 1.00 60.47 291 HIS A CA 1
ATOM 2255 C C . HIS A 1 291 ? -10.701 11.492 18.124 1.00 60.47 291 HIS A C 1
ATOM 2257 O O . HIS A 1 291 ? -11.161 11.206 17.022 1.00 60.47 291 HIS A O 1
ATOM 2263 N N . LYS A 1 292 ? -9.432 11.192 18.446 1.00 57.06 292 LYS A N 1
ATOM 2264 C CA . LYS A 1 292 ? -8.452 10.582 17.521 1.00 57.06 292 LYS A CA 1
ATOM 2265 C C . LYS A 1 292 ? -8.224 9.075 17.713 1.00 57.06 292 LYS A C 1
ATOM 2267 O O . LYS A 1 292 ? -7.420 8.518 16.970 1.00 57.06 292 LYS A O 1
ATOM 2272 N N . GLY A 1 293 ? -8.909 8.434 18.664 1.00 65.81 293 GLY A N 1
ATOM 2273 C CA . GLY A 1 293 ? -8.704 7.022 19.011 1.00 65.81 293 GLY A CA 1
ATOM 2274 C C . GLY A 1 293 ? -7.384 6.801 19.766 1.00 65.81 293 GLY A C 1
ATOM 2275 O O . GLY A 1 293 ? -6.298 6.928 19.193 1.00 65.81 293 GLY A O 1
ATOM 2276 N N . GLY A 1 294 ? -7.488 6.493 21.061 1.00 84.94 294 GLY A N 1
ATOM 2277 C CA . GLY A 1 294 ? -6.354 6.356 21.980 1.00 84.94 294 GLY A CA 1
ATOM 2278 C C . GLY A 1 294 ? -5.838 7.674 22.559 1.00 84.94 294 GLY A C 1
ATOM 2279 O O . GLY A 1 294 ? -6.420 8.742 22.342 1.00 84.94 294 GLY A O 1
ATOM 2280 N N . PHE A 1 295 ? -4.744 7.585 23.317 1.00 90.88 295 PHE A N 1
ATOM 2281 C CA . PHE A 1 295 ? -4.137 8.749 23.965 1.00 90.88 295 PHE A CA 1
ATOM 2282 C C . PHE A 1 295 ? -3.499 9.708 22.951 1.00 90.88 295 PHE A C 1
ATOM 2284 O O . PHE A 1 295 ? -3.066 9.321 21.856 1.00 90.88 295 PHE A O 1
ATOM 2291 N N . VAL A 1 296 ? -3.405 10.980 23.332 1.00 91.44 296 VAL A N 1
ATOM 2292 C CA . VAL A 1 296 ? -2.724 12.012 22.544 1.00 91.44 296 VAL A CA 1
ATOM 2293 C C . VAL A 1 296 ? -1.604 12.610 23.369 1.00 91.44 296 VAL A C 1
ATOM 2295 O O . VAL A 1 296 ? -1.770 12.888 24.547 1.00 91.44 296 VAL A O 1
ATOM 2298 N N . ILE A 1 297 ? -0.475 12.848 22.713 1.00 92.69 297 ILE A N 1
ATOM 2299 C CA . ILE A 1 297 ? 0.590 13.716 23.193 1.00 92.69 297 ILE A CA 1
ATOM 2300 C C . ILE A 1 297 ? 1.092 14.537 22.012 1.00 92.69 297 ILE A C 1
ATOM 2302 O O . ILE A 1 297 ? 1.216 14.024 20.895 1.00 92.69 297 ILE A O 1
ATOM 2306 N N . GLY A 1 298 ? 1.336 15.820 22.237 1.00 89.44 298 GLY A N 1
ATOM 2307 C CA . GLY A 1 298 ? 1.837 16.710 21.203 1.00 89.44 298 GLY A CA 1
ATOM 2308 C C . GLY A 1 298 ? 2.511 17.939 21.782 1.00 89.44 298 GLY A C 1
ATOM 2309 O O . GLY A 1 298 ? 2.286 18.308 22.929 1.00 89.44 298 GLY A O 1
ATOM 2310 N N . CYS A 1 299 ? 3.333 18.578 20.954 1.00 89.50 299 CYS A N 1
ATOM 2311 C CA . CYS A 1 299 ? 4.002 19.830 21.271 1.00 89.50 299 CYS A CA 1
ATOM 2312 C C . CYS A 1 299 ? 3.913 20.778 20.070 1.00 89.50 299 CYS A C 1
ATOM 2314 O O . CYS A 1 299 ? 4.109 20.363 18.928 1.00 89.50 299 CYS A O 1
ATOM 2316 N N . GLN A 1 300 ? 3.604 22.050 20.324 1.00 84.69 300 GLN A N 1
ATOM 2317 C CA . GLN A 1 300 ? 3.464 23.086 19.292 1.00 84.69 300 GLN A CA 1
ATOM 2318 C C . GLN A 1 300 ? 4.786 23.795 18.945 1.00 84.69 300 GLN A C 1
ATOM 2320 O O . GLN A 1 300 ? 4.806 24.679 18.088 1.00 84.69 300 GLN A O 1
ATOM 2325 N N . HIS A 1 301 ? 5.896 23.434 19.590 1.00 81.25 301 HIS A N 1
ATOM 2326 C CA . HIS A 1 301 ? 7.198 24.036 19.316 1.00 81.25 301 HIS A CA 1
ATOM 2327 C C . HIS A 1 301 ? 7.846 23.450 18.061 1.00 81.25 301 HIS A C 1
ATOM 2329 O O . HIS A 1 301 ? 7.760 22.254 17.788 1.00 81.25 301 HIS A O 1
ATOM 2335 N N . ASN A 1 302 ? 8.572 24.294 17.322 1.00 78.62 302 ASN A N 1
ATOM 2336 C CA . ASN A 1 302 ? 9.164 23.924 16.036 1.00 78.62 302 ASN A CA 1
ATOM 2337 C C . ASN A 1 302 ? 10.120 22.717 16.130 1.00 78.62 302 ASN A C 1
ATOM 2339 O O . ASN A 1 302 ? 10.111 21.871 15.241 1.00 78.62 302 ASN A O 1
ATOM 2343 N N . ALA A 1 303 ? 10.881 22.604 17.227 1.00 78.75 303 ALA A N 1
ATOM 2344 C CA . ALA A 1 303 ? 11.794 21.484 17.496 1.00 78.75 303 ALA A CA 1
ATOM 2345 C C . ALA A 1 303 ? 11.083 20.121 17.620 1.00 78.75 303 ALA A C 1
ATOM 2347 O O . ALA A 1 303 ? 11.692 19.068 17.450 1.00 78.75 303 ALA A O 1
ATOM 2348 N N . CYS A 1 304 ? 9.776 20.133 17.880 1.00 82.56 304 CYS A N 1
ATOM 2349 C CA . CYS A 1 304 ? 8.957 18.936 18.009 1.00 82.56 304 CYS A CA 1
ATOM 2350 C C . CYS A 1 304 ? 8.185 18.579 16.727 1.00 82.56 304 CYS A C 1
ATOM 2352 O O . CYS A 1 304 ? 7.458 17.583 16.701 1.00 82.56 304 CYS A O 1
ATOM 2354 N N . THR A 1 305 ? 8.331 19.364 15.654 1.00 83.44 305 THR A N 1
ATOM 2355 C CA . THR A 1 305 ? 7.628 19.128 14.386 1.00 83.44 305 THR A CA 1
ATOM 2356 C C . THR A 1 305 ? 8.048 17.793 13.771 1.00 83.44 305 THR A C 1
ATOM 2358 O O . THR A 1 305 ? 9.227 17.557 13.528 1.00 83.44 305 THR A O 1
ATOM 2361 N N . GLY A 1 306 ? 7.071 16.936 13.465 1.00 76.69 306 GLY A N 1
ATOM 2362 C CA . GLY A 1 306 ? 7.300 15.644 12.806 1.00 76.69 306 GLY A CA 1
ATOM 2363 C C . GLY A 1 306 ? 7.557 14.464 13.748 1.00 76.69 306 GLY A C 1
ATOM 2364 O O . GLY A 1 306 ? 7.737 13.355 13.253 1.00 76.69 306 GLY A O 1
ATOM 2365 N N . ARG A 1 307 ? 7.539 14.677 15.070 1.00 85.50 307 ARG A N 1
ATOM 2366 C CA . ARG A 1 307 ? 7.620 13.601 16.070 1.00 85.50 307 ARG A CA 1
ATOM 2367 C C . ARG A 1 307 ? 6.265 12.911 16.241 1.00 85.50 307 ARG A C 1
ATOM 2369 O O . ARG A 1 307 ? 5.226 13.572 16.281 1.00 85.50 307 ARG A O 1
ATOM 2376 N N . ASP A 1 308 ? 6.285 11.588 16.340 1.00 88.56 308 ASP A N 1
ATOM 2377 C CA . ASP A 1 308 ? 5.114 10.769 16.643 1.00 88.56 308 ASP A CA 1
ATOM 2378 C C . ASP A 1 308 ? 4.845 10.726 18.155 1.00 88.56 308 ASP A C 1
ATOM 2380 O O . ASP A 1 308 ? 5.738 10.937 18.976 1.00 88.56 308 ASP A O 1
ATOM 2384 N N . ARG A 1 309 ? 3.612 10.385 18.546 1.00 91.00 309 ARG A N 1
ATOM 2385 C CA . ARG A 1 309 ? 3.238 10.219 19.958 1.00 91.00 309 ARG A CA 1
ATOM 2386 C C . ARG A 1 309 ? 4.133 9.228 20.712 1.00 91.00 309 ARG A C 1
ATOM 2388 O O . ARG A 1 309 ? 4.407 9.428 21.893 1.00 91.00 309 ARG A O 1
ATOM 2395 N N . LEU A 1 310 ? 4.613 8.177 20.041 1.00 93.25 310 LEU A N 1
ATOM 2396 C CA . LEU A 1 310 ? 5.508 7.193 20.650 1.00 93.25 310 LEU A CA 1
ATOM 2397 C C . LEU A 1 310 ? 6.931 7.727 20.839 1.00 93.25 310 LEU A C 1
ATOM 2399 O O . LEU A 1 310 ? 7.631 7.225 21.713 1.00 93.25 310 LEU A O 1
ATOM 2403 N N . ASP A 1 311 ? 7.354 8.742 20.080 1.00 90.56 311 ASP A N 1
ATOM 2404 C CA . ASP A 1 311 ? 8.652 9.393 20.292 1.00 90.56 311 ASP A CA 1
ATOM 2405 C C . ASP A 1 311 ? 8.652 10.169 21.610 1.00 90.56 311 ASP A C 1
ATOM 2407 O O . ASP A 1 311 ? 9.610 10.084 22.377 1.00 90.56 311 ASP A O 1
ATOM 2411 N N . PHE A 1 312 ? 7.552 10.868 21.910 1.00 91.94 312 PHE A N 1
ATOM 2412 C CA . PHE A 1 312 ? 7.378 11.527 23.203 1.00 91.94 312 PHE A CA 1
ATOM 2413 C C . PHE A 1 312 ? 7.303 10.519 24.346 1.00 91.94 312 PHE A C 1
ATOM 2415 O O . PHE A 1 312 ? 8.001 10.687 25.340 1.00 91.94 312 PHE A O 1
ATOM 2422 N N . LEU A 1 313 ? 6.524 9.445 24.187 1.00 94.00 313 LEU A N 1
ATOM 2423 C CA . LEU A 1 313 ? 6.416 8.405 25.210 1.00 94.00 313 LEU A CA 1
ATOM 2424 C C . LEU A 1 313 ? 7.762 7.704 25.465 1.00 94.00 313 LEU A C 1
ATOM 2426 O O . LEU A 1 313 ? 8.111 7.423 26.607 1.00 94.00 313 LEU A O 1
ATOM 2430 N N . ALA A 1 314 ? 8.554 7.456 24.417 1.00 90.50 314 ALA A N 1
ATOM 2431 C CA . ALA A 1 314 ? 9.895 6.897 24.559 1.00 90.50 314 ALA A CA 1
ATOM 2432 C C . ALA A 1 314 ? 10.820 7.822 25.356 1.00 90.50 314 ALA A C 1
ATOM 2434 O O . ALA A 1 314 ? 11.608 7.344 26.167 1.00 90.50 314 ALA A O 1
ATOM 2435 N N . GLU A 1 315 ? 10.736 9.132 25.128 1.00 90.50 315 GLU A N 1
ATOM 2436 C CA . GLU A 1 315 ? 11.544 10.111 25.852 1.00 90.50 315 GLU A CA 1
ATOM 2437 C C . GLU A 1 315 ? 11.091 10.279 27.307 1.00 90.50 315 GLU A C 1
ATOM 2439 O O . GLU A 1 315 ? 11.934 10.352 28.194 1.00 90.50 315 GLU A O 1
ATOM 2444 N N . MET A 1 316 ? 9.782 10.220 27.575 1.00 92.38 316 MET A N 1
ATOM 2445 C CA . MET A 1 316 ? 9.239 10.157 28.940 1.00 92.38 316 MET A CA 1
ATOM 2446 C C . MET A 1 316 ? 9.800 8.965 29.717 1.00 92.38 316 MET A C 1
ATOM 2448 O O . MET A 1 316 ? 10.184 9.115 30.872 1.00 92.38 316 MET A O 1
ATOM 2452 N N . ILE A 1 317 ? 9.917 7.801 29.069 1.00 89.75 317 ILE A N 1
ATOM 2453 C CA . ILE A 1 317 ? 10.505 6.607 29.690 1.00 89.75 317 ILE A CA 1
ATOM 2454 C C . ILE A 1 317 ? 12.001 6.784 29.946 1.00 89.75 317 ILE A C 1
ATOM 2456 O O . ILE A 1 317 ? 12.494 6.370 30.986 1.00 89.75 317 ILE A O 1
ATOM 2460 N N . LYS A 1 318 ? 12.745 7.418 29.032 1.00 86.69 318 LYS A N 1
ATOM 2461 C CA . LYS A 1 318 ? 14.177 7.695 29.251 1.00 86.69 318 LYS A CA 1
ATOM 2462 C C . LYS A 1 318 ? 14.435 8.705 30.368 1.00 86.69 318 LYS A C 1
ATOM 2464 O O . LYS A 1 318 ? 15.517 8.684 30.945 1.00 86.69 318 LYS A O 1
ATOM 2469 N N . ARG A 1 319 ? 13.484 9.607 30.616 1.00 84.81 319 ARG A N 1
ATOM 2470 C CA . ARG A 1 319 ? 13.529 10.601 31.697 1.00 84.81 319 ARG A CA 1
ATOM 2471 C C . ARG A 1 319 ? 12.934 10.088 33.008 1.00 84.81 319 ARG A C 1
ATOM 2473 O O . ARG A 1 319 ? 12.794 10.875 33.938 1.00 84.81 319 ARG A O 1
ATOM 2480 N N . ASP A 1 320 ? 12.573 8.806 33.064 1.00 85.56 320 ASP A N 1
ATOM 2481 C CA . ASP A 1 320 ? 11.944 8.156 34.214 1.00 85.56 320 ASP A CA 1
ATOM 2482 C C . ASP A 1 320 ? 10.616 8.808 34.651 1.00 85.56 320 ASP A C 1
ATOM 2484 O O . ASP A 1 320 ? 10.220 8.704 35.808 1.00 85.56 320 ASP A O 1
ATOM 2488 N N . TRP A 1 321 ? 9.896 9.462 33.727 1.00 91.00 321 TRP A N 1
ATOM 2489 C CA . TRP A 1 321 ? 8.561 10.005 34.018 1.00 91.00 321 TRP A CA 1
ATOM 2490 C C . TRP A 1 321 ? 7.514 8.895 34.125 1.00 91.00 321 TRP A C 1
ATOM 2492 O O . TRP A 1 321 ? 6.557 8.981 34.891 1.00 91.00 321 TRP A O 1
ATOM 2502 N N . LEU A 1 322 ? 7.702 7.854 33.314 1.00 91.06 322 LEU A N 1
ATOM 2503 C CA . LEU A 1 322 ? 6.883 6.652 33.249 1.00 91.06 322 LEU A CA 1
ATOM 2504 C C . LEU A 1 322 ? 7.796 5.448 33.050 1.00 91.06 322 LEU A C 1
ATOM 2506 O O . LEU A 1 322 ? 8.825 5.535 32.381 1.00 91.06 322 LEU A O 1
ATOM 2510 N N . THR A 1 323 ? 7.392 4.294 33.559 1.00 86.50 323 THR A N 1
ATOM 2511 C CA . THR A 1 323 ? 8.073 3.027 33.297 1.00 86.50 323 THR A CA 1
ATOM 2512 C C . THR A 1 323 ? 7.350 2.237 32.210 1.00 86.50 323 THR A C 1
ATOM 2514 O O . THR A 1 323 ? 6.202 2.500 31.858 1.00 86.50 323 THR A O 1
ATOM 2517 N N . THR A 1 324 ? 8.011 1.211 31.666 1.00 83.75 324 THR A N 1
ATOM 2518 C CA . THR A 1 324 ? 7.327 0.279 30.751 1.00 83.75 324 THR A CA 1
ATOM 2519 C C . THR A 1 324 ? 6.220 -0.525 31.439 1.00 83.75 324 THR A C 1
ATOM 2521 O O . THR A 1 324 ? 5.301 -0.957 30.751 1.00 83.75 324 THR A O 1
ATOM 2524 N N . GLU A 1 325 ? 6.285 -0.711 32.764 1.00 77.38 325 GLU A N 1
ATOM 2525 C CA . GLU A 1 325 ? 5.250 -1.397 33.553 1.00 77.38 325 GLU A CA 1
ATOM 2526 C C . GLU A 1 325 ? 3.966 -0.571 33.612 1.00 77.38 325 GLU A C 1
ATOM 2528 O O . GLU A 1 325 ? 2.885 -1.112 33.379 1.00 77.38 325 GLU A O 1
ATOM 2533 N N . ASP A 1 326 ? 4.093 0.745 33.800 1.00 84.94 326 ASP A N 1
ATOM 2534 C CA . ASP A 1 326 ? 2.954 1.671 33.826 1.00 84.94 326 ASP A CA 1
ATOM 2535 C C . ASP A 1 326 ? 2.132 1.607 32.531 1.00 84.94 326 ASP A C 1
ATOM 2537 O O . ASP A 1 326 ? 0.910 1.719 32.549 1.00 84.94 326 ASP A O 1
ATOM 2541 N N . LEU A 1 327 ? 2.773 1.328 31.393 1.00 89.62 327 LEU A N 1
ATOM 2542 C CA . LEU A 1 327 ? 2.084 1.208 30.106 1.00 89.62 327 LEU A CA 1
ATOM 2543 C C . LEU A 1 327 ? 1.101 0.030 30.033 1.00 89.62 327 LEU A C 1
ATOM 2545 O O . LEU A 1 327 ? 0.201 0.034 29.189 1.00 89.62 327 LEU A O 1
ATOM 2549 N N . CYS A 1 328 ? 1.297 -0.997 30.858 1.00 84.44 328 CYS A N 1
ATOM 2550 C CA . CYS A 1 328 ? 0.450 -2.189 30.907 1.00 84.44 328 CYS A CA 1
ATOM 2551 C C . CYS A 1 328 ? -0.358 -2.289 32.207 1.00 84.44 328 CYS A C 1
ATOM 2553 O O . CYS A 1 328 ? -1.088 -3.266 32.363 1.00 84.44 328 CYS A O 1
ATOM 2555 N N . ALA A 1 329 ? -0.213 -1.337 33.132 1.00 82.19 329 ALA A N 1
ATOM 2556 C CA . ALA A 1 329 ? -0.898 -1.364 34.414 1.00 82.19 329 ALA A CA 1
ATOM 2557 C C . ALA A 1 329 ? -2.394 -1.093 34.223 1.00 82.19 329 ALA A C 1
ATOM 2559 O O . ALA A 1 329 ? -2.765 -0.099 33.598 1.00 82.19 329 ALA A O 1
ATOM 2560 N N . ASP A 1 330 ? -3.242 -1.966 34.772 1.00 82.88 330 ASP A N 1
ATOM 2561 C CA . ASP A 1 330 ? -4.701 -1.882 34.621 1.00 82.88 330 ASP A CA 1
ATOM 2562 C C . ASP A 1 330 ? -5.267 -0.548 35.142 1.00 82.88 330 ASP A C 1
ATOM 2564 O O . ASP A 1 330 ? -6.218 -0.026 34.570 1.00 82.88 330 ASP A O 1
ATOM 2568 N N . GLU A 1 331 ? -4.640 0.046 36.166 1.00 86.62 331 GLU A N 1
ATOM 2569 C CA . GLU A 1 331 ? -5.010 1.354 36.734 1.00 86.62 331 GLU A CA 1
ATOM 2570 C C . GLU A 1 331 ? -4.868 2.526 35.749 1.00 86.62 331 GLU A C 1
ATOM 2572 O O . GLU A 1 331 ? -5.528 3.546 35.920 1.00 86.62 331 GLU A O 1
ATOM 2577 N N . PHE A 1 332 ? -4.060 2.370 34.695 1.00 90.88 332 PHE A N 1
ATOM 2578 C CA . PHE A 1 332 ? -3.885 3.365 33.633 1.00 90.88 332 PHE A CA 1
ATOM 2579 C C . PHE A 1 332 ? -4.551 2.935 32.324 1.00 90.88 332 PHE A C 1
ATOM 2581 O O . PHE A 1 332 ? -4.145 3.360 31.239 1.00 90.88 332 PHE A O 1
ATOM 2588 N N . GLN A 1 333 ? -5.562 2.067 32.402 1.00 86.56 333 GLN A N 1
ATOM 2589 C CA . GLN A 1 333 ? -6.372 1.651 31.265 1.00 86.56 333 GLN A CA 1
ATOM 2590 C C . GLN A 1 333 ? -7.844 1.982 31.500 1.00 86.56 333 GLN A C 1
ATOM 2592 O O . GLN A 1 333 ? -8.372 1.798 32.592 1.00 86.56 333 GLN A O 1
ATOM 2597 N N . ILE A 1 334 ? -8.546 2.385 30.440 1.00 80.81 334 ILE A N 1
ATOM 2598 C CA . ILE A 1 334 ? -10.013 2.402 30.453 1.00 80.81 334 ILE A CA 1
ATOM 2599 C C . ILE A 1 334 ? -10.510 0.981 30.749 1.00 80.81 334 ILE A C 1
ATOM 2601 O O . ILE A 1 334 ? -10.153 0.037 30.037 1.00 80.81 334 ILE A O 1
ATOM 2605 N N . GLU A 1 335 ? -11.377 0.830 31.751 1.00 71.75 335 GLU A N 1
ATOM 2606 C CA . GLU A 1 335 ? -12.062 -0.434 32.014 1.00 71.75 335 GLU A CA 1
ATOM 2607 C C . GLU A 1 335 ? -12.948 -0.815 30.815 1.00 71.75 335 GLU A C 1
ATOM 2609 O O . GLU A 1 335 ? -13.998 -0.218 30.564 1.00 71.75 335 GLU A O 1
ATOM 2614 N N . VAL A 1 336 ? -12.539 -1.838 30.062 1.00 57.78 336 VAL A N 1
ATOM 2615 C CA . VAL A 1 336 ? -13.346 -2.419 28.980 1.00 57.78 336 VAL A CA 1
ATOM 2616 C C . VAL A 1 336 ? -13.803 -3.808 29.414 1.00 57.78 336 VAL A C 1
ATOM 2618 O O . VAL A 1 336 ? -12.988 -4.715 29.589 1.00 57.78 336 VAL A O 1
ATOM 2621 N N . GLY A 1 337 ? -15.114 -3.997 29.588 1.00 42.25 337 GLY A N 1
ATOM 2622 C CA . GLY A 1 337 ? -15.687 -5.301 29.930 1.00 42.25 337 GLY A CA 1
ATOM 2623 C C . GLY A 1 337 ? -15.310 -6.364 28.890 1.00 42.25 337 GLY A C 1
ATOM 2624 O O . GLY A 1 337 ? -15.720 -6.264 27.736 1.00 42.25 337 GLY A O 1
ATOM 2625 N N . GLY A 1 338 ? -14.529 -7.373 29.300 1.00 46.22 338 GLY A N 1
ATOM 2626 C CA . GLY A 1 338 ? -14.083 -8.480 28.440 1.00 46.22 338 GLY A CA 1
ATOM 2627 C C . GLY A 1 338 ? -12.579 -8.547 28.131 1.00 46.22 338 GLY A C 1
ATOM 2628 O O . GLY A 1 338 ? -12.204 -9.203 27.165 1.00 46.22 338 GLY A O 1
ATOM 2629 N N . ALA A 1 339 ? -11.711 -7.907 28.922 1.00 46.88 339 ALA A N 1
ATOM 2630 C CA . ALA A 1 339 ? -10.252 -7.872 28.728 1.00 46.88 339 ALA A CA 1
ATOM 2631 C C . ALA A 1 339 ? -9.497 -9.208 28.973 1.00 46.88 339 ALA A C 1
ATOM 2633 O O . ALA A 1 339 ? -8.328 -9.198 29.359 1.00 46.88 339 ALA A O 1
ATOM 2634 N N . GLU A 1 340 ? -10.113 -10.372 28.749 1.00 50.06 340 GLU A N 1
ATOM 2635 C CA . GLU A 1 340 ? -9.389 -11.646 28.837 1.00 50.06 340 GLU A CA 1
ATOM 2636 C C . GLU A 1 340 ? -8.510 -11.845 27.587 1.00 50.06 340 GLU A C 1
ATOM 2638 O O . GLU A 1 340 ? -9.010 -11.951 26.468 1.00 50.06 340 GLU A O 1
ATOM 2643 N N . GLY A 1 341 ? -7.184 -11.898 27.779 1.00 60.81 341 GLY A N 1
ATOM 2644 C CA . GLY A 1 341 ? -6.221 -12.296 26.741 1.00 60.81 341 GLY A CA 1
ATOM 2645 C C . GLY A 1 341 ? -5.292 -11.208 26.182 1.00 60.81 341 GLY A C 1
ATOM 2646 O O . GLY A 1 341 ? -4.673 -11.444 25.142 1.00 60.81 341 GLY A O 1
ATOM 2647 N N . ARG A 1 342 ? -5.159 -10.033 26.822 1.00 68.19 342 ARG A N 1
ATOM 2648 C CA . ARG A 1 342 ? -4.126 -9.050 26.428 1.00 68.19 342 ARG A CA 1
ATOM 2649 C C . ARG A 1 342 ? -2.720 -9.527 26.836 1.00 68.19 342 ARG A C 1
ATOM 2651 O O . ARG A 1 342 ? -2.579 -10.089 27.922 1.00 68.19 342 ARG A O 1
ATOM 2658 N N . PRO A 1 343 ? -1.684 -9.303 26.002 1.00 74.31 343 PRO A N 1
ATOM 2659 C CA . PRO A 1 343 ? -0.319 -9.678 26.352 1.00 74.31 343 PRO A CA 1
ATOM 2660 C C . PRO A 1 343 ? 0.199 -8.921 27.576 1.00 74.31 343 PRO A C 1
ATOM 2662 O O . PRO A 1 343 ? 0.011 -7.712 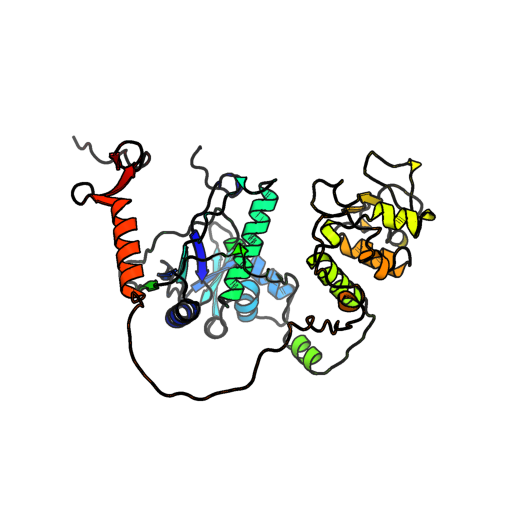27.677 1.00 74.31 343 PRO A O 1
ATOM 2665 N N . THR A 1 344 ? 0.895 -9.605 28.479 1.00 76.62 344 THR A N 1
ATOM 2666 C CA . THR A 1 344 ? 1.412 -8.985 29.711 1.00 76.62 344 THR A CA 1
ATOM 2667 C C . THR A 1 344 ? 2.625 -8.086 29.446 1.00 76.62 344 THR A C 1
ATOM 2669 O O . THR A 1 344 ? 3.283 -8.179 28.404 1.00 76.62 344 THR A O 1
ATOM 2672 N N . HIS A 1 345 ? 2.982 -7.240 30.421 1.00 74.88 345 HIS A N 1
ATOM 2673 C CA . HIS A 1 345 ? 4.253 -6.501 30.403 1.00 74.88 345 HIS A CA 1
ATOM 2674 C C . HIS A 1 345 ? 5.457 -7.426 30.158 1.00 74.88 345 HIS A C 1
ATOM 2676 O O . HIS A 1 345 ? 6.288 -7.135 29.293 1.00 74.88 345 HIS A O 1
ATOM 2682 N N . GLY A 1 346 ? 5.491 -8.584 30.827 1.00 62.72 346 GLY A N 1
ATOM 2683 C CA . GLY A 1 346 ? 6.534 -9.594 30.651 1.00 62.72 346 GLY A CA 1
ATOM 2684 C C . GLY A 1 346 ? 6.650 -10.084 29.203 1.00 62.72 346 GLY A C 1
ATOM 2685 O O . GLY A 1 346 ? 7.750 -10.169 28.659 1.00 62.72 346 GLY A O 1
ATOM 2686 N N . GLU A 1 347 ? 5.526 -10.305 28.522 1.00 72.62 347 GLU A N 1
ATOM 2687 C CA . GLU A 1 347 ? 5.495 -10.736 27.116 1.00 72.62 347 GLU A CA 1
ATOM 2688 C C . GLU A 1 347 ? 5.914 -9.629 26.137 1.00 72.62 347 GLU A C 1
ATOM 2690 O O . GLU A 1 347 ? 6.532 -9.893 25.095 1.00 72.62 347 GLU A O 1
ATOM 2695 N N . LEU A 1 348 ? 5.588 -8.376 26.457 1.00 76.75 348 LEU A N 1
ATOM 2696 C CA . LEU A 1 348 ? 5.809 -7.232 25.573 1.00 76.75 348 LEU A CA 1
ATOM 2697 C C . LEU A 1 348 ? 7.205 -6.621 25.709 1.00 76.75 348 LEU A C 1
ATOM 2699 O O . LEU A 1 348 ? 7.814 -6.269 24.691 1.00 76.75 348 LEU A O 1
ATOM 2703 N N . PHE A 1 349 ? 7.722 -6.525 26.932 1.00 71.81 349 PHE A N 1
ATOM 2704 C CA . PHE A 1 349 ? 8.928 -5.760 27.248 1.00 71.81 349 PHE A CA 1
ATOM 2705 C C . PHE A 1 349 ? 10.086 -6.620 27.766 1.00 71.81 349 PHE A C 1
ATOM 2707 O O . PHE A 1 349 ? 11.238 -6.275 27.480 1.00 71.81 349 PHE A O 1
ATOM 2714 N N . LEU A 1 350 ? 9.800 -7.750 28.427 1.00 66.12 350 LEU A N 1
ATOM 2715 C CA . LEU A 1 350 ? 10.811 -8.646 29.019 1.00 66.12 350 LEU A CA 1
ATOM 2716 C C . LEU A 1 350 ? 11.057 -9.929 28.200 1.00 66.12 350 LEU A C 1
ATOM 2718 O O . LEU A 1 350 ? 12.076 -10.592 28.369 1.00 66.12 350 LEU A O 1
ATOM 2722 N N . GLY A 1 351 ? 10.167 -10.258 27.257 1.00 56.09 351 GLY A N 1
ATOM 2723 C CA . GLY A 1 351 ? 10.276 -11.450 26.409 1.00 56.09 351 GLY A CA 1
ATOM 2724 C C . GLY A 1 351 ? 9.924 -12.765 27.113 1.00 56.09 351 GLY A C 1
ATOM 2725 O O . GLY A 1 351 ? 10.265 -13.837 26.605 1.00 56.09 351 GLY A O 1
ATOM 2726 N N . GLU A 1 352 ? 9.243 -12.701 28.255 1.00 48.56 352 GLU A N 1
ATOM 2727 C CA . GLU A 1 352 ? 8.785 -13.869 29.004 1.00 48.56 352 GLU A CA 1
ATOM 2728 C C . GLU A 1 352 ? 7.609 -14.527 28.272 1.00 48.56 352 GLU A C 1
ATOM 2730 O O . GLU A 1 352 ? 6.652 -13.862 27.892 1.00 48.56 352 GLU A O 1
ATOM 2735 N N . ARG A 1 353 ? 7.670 -15.842 28.031 1.00 41.50 353 ARG A N 1
ATOM 2736 C CA . ARG A 1 353 ? 6.524 -16.599 27.505 1.00 41.50 353 ARG A CA 1
ATOM 2737 C C . ARG A 1 353 ? 5.697 -17.090 28.682 1.00 41.50 353 ARG A C 1
ATOM 2739 O O . ARG A 1 353 ? 6.212 -17.869 29.485 1.00 41.50 353 ARG A O 1
ATOM 2746 N N . THR A 1 354 ? 4.426 -16.708 28.765 1.00 42.94 354 THR A N 1
ATOM 2747 C CA . THR A 1 354 ? 3.536 -17.298 29.763 1.00 42.94 354 THR A CA 1
ATOM 2748 C C . THR A 1 354 ? 3.257 -18.764 29.397 1.00 42.94 354 THR A C 1
ATOM 2750 O O . THR A 1 354 ? 2.664 -19.094 28.372 1.00 42.94 354 THR A O 1
ATOM 2753 N N . ASN A 1 355 ? 3.726 -19.692 30.237 1.00 39.72 355 ASN A N 1
ATOM 2754 C CA . ASN A 1 355 ? 3.291 -21.090 30.221 1.00 39.72 355 ASN A CA 1
ATOM 2755 C C . ASN A 1 355 ? 1.898 -21.161 30.869 1.00 39.72 355 ASN A C 1
ATOM 2757 O O . ASN A 1 355 ? 1.745 -21.652 31.986 1.00 39.72 355 ASN A O 1
ATOM 2761 N N . VAL A 1 356 ? 0.870 -20.649 30.192 1.00 34.41 356 VAL A N 1
ATOM 2762 C CA . VAL A 1 356 ? -0.513 -20.909 30.606 1.00 34.41 356 VAL A CA 1
ATOM 2763 C C . VAL A 1 356 ? -0.904 -22.279 30.055 1.00 34.41 356 VAL A C 1
ATOM 2765 O O . VAL A 1 356 ? -1.334 -22.422 28.914 1.00 34.41 356 VAL A O 1
ATOM 2768 N N . GLN A 1 357 ? -0.690 -23.315 30.868 1.00 30.80 357 GLN A N 1
ATOM 2769 C CA . GLN A 1 357 ? -1.274 -24.640 30.649 1.00 30.80 357 GLN A CA 1
ATOM 2770 C C . GLN A 1 357 ? -2.807 -24.501 30.582 1.00 30.80 357 GLN A C 1
ATOM 2772 O O . GLN A 1 357 ? -3.391 -23.912 31.499 1.00 30.80 357 GLN A O 1
ATOM 2777 N N . PRO A 1 358 ? -3.490 -25.038 29.554 1.00 32.69 358 PRO A N 1
ATOM 2778 C CA . PRO A 1 358 ? -4.942 -25.116 29.569 1.00 32.69 358 PRO A CA 1
ATOM 2779 C C . PRO A 1 358 ? -5.372 -26.012 30.730 1.00 32.69 358 PRO A C 1
ATOM 2781 O O . PRO A 1 358 ? -4.861 -27.122 30.885 1.00 32.69 358 PRO A O 1
ATOM 2784 N N . ARG A 1 359 ? -6.314 -25.525 31.543 1.00 31.27 359 ARG A N 1
ATOM 2785 C CA . ARG A 1 359 ? -6.959 -26.303 32.605 1.00 31.27 359 ARG A CA 1
ATOM 2786 C C . ARG A 1 359 ? -7.450 -27.647 32.060 1.00 31.27 359 ARG A C 1
ATOM 2788 O O . ARG A 1 359 ? -8.157 -27.697 31.055 1.00 31.27 359 ARG A O 1
ATOM 2795 N N . GLU A 1 360 ? -7.074 -28.706 32.771 1.00 33.50 360 GLU A N 1
ATOM 2796 C CA . GLU A 1 360 ? -7.510 -30.085 32.577 1.00 33.50 360 GLU A CA 1
ATOM 2797 C C . GLU A 1 360 ? -9.033 -30.169 32.392 1.00 33.50 360 GLU A C 1
ATOM 2799 O O . GLU A 1 360 ? -9.806 -29.788 33.272 1.00 33.50 360 GLU A O 1
ATOM 2804 N N . SER A 1 361 ? -9.464 -30.720 31.255 1.00 34.22 361 SER A N 1
ATOM 2805 C CA . SER A 1 361 ? -10.774 -31.361 31.156 1.00 34.22 361 SER A CA 1
ATOM 2806 C C . SER A 1 361 ? -10.576 -32.853 31.404 1.00 34.22 361 SER A C 1
ATOM 2808 O O . SER A 1 361 ? -9.655 -33.481 30.884 1.00 34.22 361 SER A O 1
ATOM 2810 N N . ALA A 1 362 ? -11.392 -33.378 32.309 1.00 32.28 362 ALA A N 1
ATOM 2811 C CA . ALA A 1 362 ? -11.220 -34.670 32.940 1.00 32.28 362 ALA A CA 1
ATOM 2812 C C . ALA A 1 362 ? -11.280 -35.861 31.966 1.00 32.28 362 ALA A C 1
ATOM 2814 O O . ALA A 1 362 ? -12.101 -35.917 31.053 1.00 32.28 362 ALA A O 1
ATOM 2815 N N . ASN A 1 363 ? -10.428 -36.841 32.270 1.00 33.44 363 ASN A N 1
ATOM 2816 C CA . ASN A 1 363 ? -10.397 -38.216 31.778 1.00 33.44 363 ASN A CA 1
ATOM 2817 C C . ASN A 1 363 ? -11.770 -38.874 31.555 1.00 33.44 363 ASN A C 1
ATOM 2819 O O . ASN A 1 363 ? -12.512 -39.074 32.513 1.00 33.44 363 ASN A O 1
ATOM 2823 N N . LEU A 1 364 ? -11.973 -39.388 30.340 1.00 30.66 364 LEU A N 1
ATOM 2824 C CA . LEU A 1 364 ? -12.566 -40.691 29.986 1.00 30.66 364 LEU A CA 1
ATOM 2825 C C . LEU A 1 364 ? -11.917 -41.031 28.628 1.00 30.66 364 LEU A C 1
ATOM 2827 O O . LEU A 1 364 ? -11.945 -40.195 27.738 1.00 30.66 364 LEU A O 1
ATOM 2831 N N . GLY A 1 365 ? -11.264 -42.144 28.331 1.00 28.84 365 GLY A N 1
ATOM 2832 C CA . GLY A 1 365 ? -11.243 -43.501 28.843 1.00 28.84 365 GLY A CA 1
ATOM 2833 C C . GLY A 1 365 ? -10.657 -44.354 27.702 1.00 28.84 365 GLY A C 1
ATOM 2834 O O . GLY A 1 365 ? -10.752 -43.988 26.533 1.00 28.84 365 GLY A O 1
ATOM 2835 N N . ASP A 1 366 ? -9.994 -45.432 28.089 1.00 33.22 366 ASP A N 1
ATOM 2836 C CA . ASP A 1 366 ? -9.135 -46.343 27.327 1.00 33.22 366 ASP A CA 1
ATOM 2837 C C . ASP A 1 366 ? -9.685 -46.869 25.979 1.00 33.22 366 ASP A C 1
ATOM 2839 O O . ASP A 1 366 ? -10.888 -46.908 25.722 1.00 33.22 366 ASP A O 1
ATOM 2843 N N . GLY A 1 367 ? -8.765 -47.291 25.111 1.00 31.27 367 GLY A N 1
ATOM 2844 C CA . GLY A 1 367 ? -9.009 -47.681 23.732 1.00 31.27 367 GLY A CA 1
ATOM 2845 C C . GLY A 1 367 ? -9.844 -48.949 23.547 1.00 31.27 367 GLY A C 1
ATOM 2846 O O . GLY A 1 367 ? -9.851 -49.878 24.353 1.00 31.27 367 GLY A O 1
ATOM 2847 N N . THR A 1 368 ? -10.511 -49.041 22.395 1.00 25.97 368 THR A N 1
ATOM 2848 C CA . THR A 1 368 ? -10.892 -50.334 21.815 1.00 25.97 368 THR A CA 1
ATOM 2849 C C . THR A 1 368 ? -11.023 -50.229 20.298 1.00 25.97 368 THR A C 1
ATOM 2851 O O . THR A 1 368 ? -11.729 -49.381 19.760 1.00 25.97 368 THR A O 1
ATOM 2854 N N . VAL A 1 369 ? -10.321 -51.122 19.606 1.00 31.75 369 VAL A N 1
ATOM 2855 C CA . VAL A 1 369 ? -10.426 -51.381 18.168 1.00 31.75 369 VAL A CA 1
ATOM 2856 C C . VAL A 1 369 ? -11.737 -52.115 17.886 1.00 31.75 369 VAL A C 1
ATOM 2858 O O . VAL A 1 369 ? -11.942 -53.182 18.455 1.00 31.75 369 VAL A O 1
ATOM 2861 N N . PHE A 1 370 ? -12.559 -51.641 16.940 1.00 23.47 370 PHE A N 1
ATOM 2862 C CA . PHE A 1 370 ? -13.528 -52.493 16.238 1.00 23.47 370 PHE A CA 1
ATOM 2863 C C . PHE A 1 370 ? -13.648 -52.152 14.746 1.00 23.47 370 PHE A C 1
ATOM 2865 O O . PHE A 1 370 ? -13.702 -50.995 14.335 1.00 23.47 370 PHE A O 1
ATOM 2872 N N . LYS A 1 371 ? -13.657 -53.224 13.945 1.00 26.59 371 LYS A N 1
ATOM 2873 C CA . LYS A 1 371 ? -13.850 -53.263 12.492 1.00 26.59 371 LYS A CA 1
ATOM 2874 C C . LYS A 1 371 ? -15.313 -52.993 12.101 1.00 26.59 371 LYS A C 1
ATOM 2876 O O . LYS A 1 371 ? -16.226 -53.279 12.864 1.00 26.59 371 LYS A O 1
ATOM 2881 N N . HIS A 1 372 ? -15.465 -52.515 10.864 1.00 29.62 372 HIS A N 1
ATOM 2882 C CA . HIS A 1 372 ? -16.670 -52.296 10.050 1.00 29.62 372 HIS A CA 1
ATOM 2883 C C . HIS A 1 372 ? -17.995 -52.975 10.448 1.00 29.62 372 HIS A C 1
ATOM 2885 O O . HIS A 1 372 ? -18.076 -54.200 10.487 1.00 29.62 372 HIS A O 1
ATOM 2891 N N . ALA A 1 373 ? -19.067 -52.169 10.453 1.00 24.02 373 ALA A N 1
ATOM 2892 C CA . ALA A 1 373 ? -20.344 -52.479 9.800 1.00 24.02 373 ALA A CA 1
ATOM 2893 C C . ALA A 1 373 ? -21.105 -51.178 9.428 1.00 24.02 373 ALA A C 1
ATOM 2895 O O . ALA A 1 373 ? -21.072 -50.198 10.163 1.00 24.02 373 ALA A O 1
ATOM 2896 N N . SER A 1 374 ? -21.742 -51.201 8.253 1.00 30.38 374 SER A N 1
ATOM 2897 C CA . SER A 1 374 ? -22.684 -50.247 7.614 1.00 30.38 374 SER A CA 1
ATOM 2898 C C . SER A 1 374 ? -23.730 -49.633 8.575 1.00 30.38 374 SER A C 1
ATOM 2900 O O . SER A 1 374 ? -24.162 -50.335 9.479 1.00 30.38 374 SER A O 1
ATOM 2902 N N . ASN A 1 375 ? -24.277 -48.413 8.437 1.00 26.34 375 ASN A N 1
ATOM 2903 C CA . ASN A 1 375 ? -25.107 -47.907 7.332 1.00 26.34 375 ASN A CA 1
ATOM 2904 C C . ASN A 1 375 ? -25.589 -46.451 7.629 1.00 26.34 375 ASN A C 1
ATOM 2906 O O . ASN A 1 375 ? -25.881 -46.139 8.777 1.00 26.34 375 ASN A O 1
ATOM 2910 N N . GLN A 1 376 ? -25.770 -45.645 6.570 1.00 33.91 376 GLN A N 1
ATOM 2911 C CA . GLN A 1 376 ? -26.798 -44.594 6.355 1.00 33.91 376 GLN A CA 1
ATOM 2912 C C . GLN A 1 376 ? -26.962 -43.405 7.333 1.00 33.91 376 GLN A C 1
ATOM 2914 O O . GLN A 1 376 ? -27.743 -43.460 8.276 1.00 33.91 376 GLN A O 1
ATOM 2919 N N . ASN A 1 377 ? -26.343 -42.265 6.990 1.00 34.41 377 ASN A N 1
ATOM 2920 C CA . ASN A 1 377 ? -27.018 -40.995 6.640 1.00 34.41 377 ASN A CA 1
ATOM 2921 C C . ASN A 1 377 ? -25.975 -39.874 6.507 1.00 34.41 377 ASN A C 1
ATOM 2923 O O . ASN A 1 377 ? -25.668 -39.170 7.462 1.00 34.41 377 ASN A O 1
ATOM 2927 N N . ALA A 1 378 ? -25.438 -39.699 5.303 1.00 34.94 378 ALA A N 1
ATOM 2928 C CA . ALA A 1 378 ? -24.698 -38.501 4.933 1.00 34.94 378 ALA A CA 1
ATOM 2929 C C . ALA A 1 378 ? -25.221 -38.057 3.567 1.00 34.94 378 ALA A C 1
ATOM 2931 O O . ALA A 1 378 ? -24.992 -38.722 2.556 1.00 34.94 378 ALA A O 1
ATOM 2932 N N . LEU A 1 379 ? -25.982 -36.963 3.546 1.00 38.00 379 LEU A N 1
ATOM 2933 C CA . LEU A 1 379 ? -26.207 -36.215 2.316 1.00 38.00 379 LEU A CA 1
ATOM 2934 C C . LEU A 1 379 ? -24.832 -35.720 1.859 1.00 38.00 379 LEU A C 1
ATOM 2936 O O . LEU A 1 379 ? -24.170 -34.989 2.587 1.00 38.00 379 LEU A O 1
ATOM 2940 N N . SER A 1 380 ? -24.375 -36.178 0.695 1.00 50.19 380 SER A N 1
ATOM 2941 C CA . SER A 1 380 ? -23.098 -35.759 0.116 1.00 50.19 380 SER A CA 1
ATOM 2942 C C . SER A 1 380 ? -23.081 -34.247 -0.114 1.00 50.19 380 SER A C 1
ATOM 2944 O O . SER A 1 380 ? -24.091 -33.705 -0.562 1.00 50.19 380 SER A O 1
ATOM 2946 N N . ASP A 1 381 ? -21.932 -33.598 0.072 1.00 47.16 381 ASP A N 1
ATOM 2947 C CA . ASP A 1 381 ? -21.719 -32.155 -0.141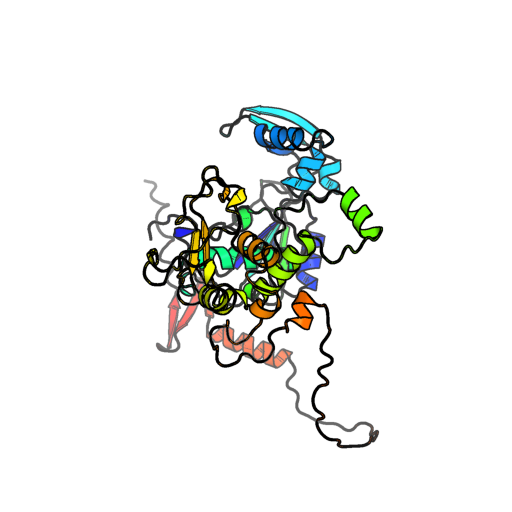 1.00 47.16 381 ASP A CA 1
ATOM 2948 C C . ASP A 1 381 ? -22.213 -31.640 -1.510 1.00 47.16 381 ASP A C 1
ATOM 2950 O O . ASP A 1 381 ? -22.632 -30.490 -1.638 1.00 47.16 381 ASP A O 1
ATOM 2954 N N . ALA A 1 382 ? -22.272 -32.508 -2.525 1.00 43.12 382 ALA A N 1
ATOM 2955 C CA . ALA A 1 382 ? -22.858 -32.207 -3.831 1.00 43.12 382 ALA A CA 1
ATOM 2956 C C . ALA A 1 382 ? -24.378 -31.938 -3.783 1.00 43.12 382 ALA A C 1
ATOM 2958 O O . ALA A 1 382 ? -24.877 -31.088 -4.514 1.00 43.12 382 ALA A O 1
ATOM 2959 N N . ALA A 1 383 ? -25.118 -32.621 -2.905 1.00 43.62 383 ALA A N 1
ATOM 2960 C CA . ALA A 1 383 ? -26.553 -32.413 -2.710 1.00 43.62 383 ALA A CA 1
ATOM 2961 C C . ALA A 1 383 ? -26.837 -31.121 -1.928 1.00 43.62 383 ALA A C 1
ATOM 2963 O O . ALA A 1 383 ? -27.844 -30.463 -2.178 1.00 43.62 383 ALA A O 1
ATOM 2964 N N . LEU A 1 384 ? -25.930 -30.729 -1.024 1.00 45.12 384 LEU A N 1
ATOM 2965 C CA . LEU A 1 384 ? -26.011 -29.457 -0.305 1.00 45.12 384 LEU A CA 1
ATOM 2966 C C . LEU A 1 384 ? -25.706 -28.273 -1.239 1.00 45.12 384 LEU A C 1
ATOM 2968 O O . LEU A 1 384 ? -26.415 -27.270 -1.213 1.00 45.12 384 LEU A O 1
ATOM 2972 N N . ALA A 1 385 ? -24.703 -28.416 -2.112 1.00 43.84 385 ALA A N 1
ATOM 2973 C CA . ALA A 1 385 ? -24.370 -27.426 -3.136 1.00 43.84 385 ALA A CA 1
ATOM 2974 C C . ALA A 1 385 ? -25.480 -27.277 -4.192 1.00 43.84 385 ALA A C 1
ATOM 2976 O O . ALA A 1 385 ? -25.823 -26.157 -4.562 1.00 43.84 385 ALA A O 1
ATOM 2977 N N . ASP A 1 386 ? -26.091 -28.383 -4.631 1.00 47.03 386 ASP A N 1
ATOM 2978 C CA . ASP A 1 386 ? -27.226 -28.367 -5.562 1.00 47.03 386 ASP A CA 1
ATOM 2979 C C . ASP A 1 386 ? -28.495 -27.773 -4.916 1.00 47.03 386 ASP A C 1
ATOM 2981 O O . ASP A 1 386 ? -29.226 -27.025 -5.564 1.00 47.03 386 ASP A O 1
ATOM 2985 N N . ALA A 1 387 ? -28.729 -28.010 -3.619 1.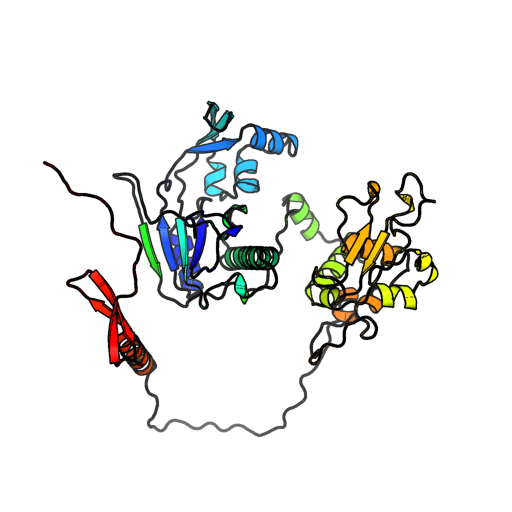00 44.94 387 ALA A N 1
ATOM 2986 C CA . ALA A 1 387 ? -29.809 -27.362 -2.871 1.00 44.94 387 ALA A CA 1
ATOM 2987 C C . ALA A 1 387 ? -29.591 -25.841 -2.730 1.00 44.94 387 ALA A C 1
ATOM 2989 O O . ALA A 1 387 ? -30.507 -25.067 -3.004 1.00 44.94 387 ALA A O 1
ATOM 2990 N N . LEU A 1 388 ? -28.368 -25.404 -2.406 1.00 44.09 388 LEU A N 1
ATOM 2991 C CA . LEU A 1 388 ? -27.998 -23.985 -2.315 1.00 44.09 388 LEU A CA 1
ATOM 2992 C C . LEU A 1 388 ? -28.067 -23.270 -3.673 1.00 44.09 388 LEU A C 1
ATOM 2994 O O . LEU A 1 388 ? -28.593 -22.162 -3.755 1.00 44.09 388 LEU A O 1
ATOM 2998 N N . LEU A 1 389 ? -27.605 -23.902 -4.758 1.00 44.09 389 LEU A N 1
ATOM 2999 C CA . LEU A 1 389 ? -27.724 -23.362 -6.119 1.00 44.09 389 LEU A CA 1
ATOM 3000 C C . LEU A 1 389 ? -29.185 -23.259 -6.569 1.00 44.09 389 LEU A C 1
ATOM 3002 O O . LEU A 1 389 ? -29.566 -22.264 -7.187 1.00 44.09 389 LEU A O 1
ATOM 3006 N N . LYS A 1 390 ? -30.026 -24.239 -6.215 1.00 45.25 390 LYS A N 1
ATOM 3007 C CA . LYS A 1 390 ? -31.474 -24.190 -6.467 1.00 45.25 390 LYS A CA 1
ATOM 3008 C C . LYS A 1 390 ? -32.173 -23.108 -5.647 1.00 45.25 390 LYS A C 1
ATOM 3010 O O . LYS A 1 390 ? -33.133 -22.529 -6.146 1.00 45.25 390 LYS A O 1
ATOM 3015 N N . ASP A 1 391 ? -31.696 -22.793 -4.447 1.00 46.53 391 ASP A N 1
ATOM 3016 C CA . ASP A 1 391 ? -32.250 -21.716 -3.618 1.00 46.53 391 ASP A CA 1
ATOM 3017 C C . ASP A 1 391 ? -31.780 -20.318 -4.052 1.00 46.53 391 ASP A C 1
ATOM 3019 O O . ASP A 1 391 ? -32.573 -19.377 -4.050 1.00 46.53 391 ASP A O 1
ATOM 3023 N N . VAL A 1 392 ? -30.549 -20.172 -4.553 1.00 45.28 392 VAL A N 1
ATOM 3024 C CA . VAL A 1 392 ? -30.070 -18.918 -5.167 1.00 45.28 392 VAL A CA 1
ATOM 3025 C C . VAL A 1 392 ? -30.749 -18.662 -6.521 1.00 45.28 392 VAL A C 1
ATOM 3027 O O . VAL A 1 392 ? -31.137 -17.528 -6.813 1.00 45.28 392 VAL A O 1
ATOM 3030 N N . ALA A 1 393 ? -30.994 -19.707 -7.320 1.00 44.97 393 ALA A N 1
ATOM 3031 C CA . ALA A 1 393 ? -31.753 -19.612 -8.572 1.00 44.97 393 ALA A CA 1
ATOM 3032 C C . ALA A 1 393 ? -33.238 -19.241 -8.365 1.00 44.97 393 ALA A C 1
ATOM 3034 O O . ALA A 1 393 ? -33.883 -18.749 -9.291 1.00 44.97 393 ALA A O 1
ATOM 3035 N N . LYS A 1 394 ? -33.790 -19.422 -7.154 1.00 50.44 394 LYS A N 1
ATOM 3036 C CA . LYS A 1 394 ? -35.129 -18.914 -6.797 1.00 50.44 394 LYS A CA 1
ATOM 3037 C C . LYS A 1 394 ? -35.147 -17.401 -6.559 1.00 50.44 394 LYS A C 1
ATOM 3039 O O . LYS A 1 394 ? -36.213 -16.802 -6.652 1.00 50.44 394 LYS A O 1
ATOM 3044 N N . LEU A 1 395 ? -34.000 -16.783 -6.273 1.00 52.28 395 LEU A N 1
ATOM 3045 C CA . LEU A 1 395 ? -33.891 -15.353 -5.964 1.00 52.28 395 LEU A CA 1
ATOM 3046 C C . LEU A 1 395 ? -33.511 -14.497 -7.175 1.00 52.28 395 LEU A C 1
ATOM 3048 O O . LEU A 1 395 ? -33.844 -13.312 -7.193 1.00 52.28 395 LEU A O 1
ATOM 3052 N N . TYR A 1 396 ? -32.860 -15.077 -8.188 1.00 57.50 396 TYR A N 1
ATOM 3053 C CA . TYR A 1 396 ? -32.429 -14.355 -9.385 1.00 57.50 396 TYR A CA 1
ATOM 3054 C C . TYR A 1 396 ? -32.667 -15.161 -10.664 1.00 57.50 396 TYR A C 1
ATOM 3056 O O . TYR A 1 396 ? -32.307 -16.332 -10.753 1.00 57.50 396 TYR A O 1
ATOM 3064 N N . ARG A 1 397 ? -33.232 -14.512 -11.688 1.00 62.75 397 ARG A N 1
ATOM 3065 C CA . ARG A 1 397 ? -33.475 -15.100 -13.012 1.00 62.75 397 ARG A CA 1
ATOM 3066 C C . ARG A 1 397 ? -32.965 -14.163 -14.096 1.00 62.75 397 ARG A C 1
ATOM 3068 O O . ARG A 1 397 ? -33.347 -12.998 -14.136 1.00 62.75 397 ARG A O 1
ATOM 3075 N N . PHE A 1 398 ? -32.151 -14.672 -15.013 1.00 54.88 398 PHE A N 1
ATOM 3076 C CA . PHE A 1 398 ? -31.733 -13.904 -16.183 1.00 54.88 398 PHE A CA 1
ATOM 3077 C C . PHE A 1 398 ? -32.837 -13.908 -17.248 1.00 54.88 398 PHE A C 1
ATOM 3079 O O . PHE A 1 398 ? -33.324 -14.970 -17.645 1.00 54.88 398 PHE A O 1
ATOM 3086 N N . ASN A 1 399 ? -33.257 -12.726 -17.695 1.00 67.25 399 ASN A N 1
ATOM 3087 C CA . ASN A 1 399 ? -34.208 -12.565 -18.787 1.00 67.25 399 ASN A CA 1
ATOM 3088 C C . ASN A 1 399 ? -33.443 -12.490 -20.112 1.00 67.25 399 ASN A C 1
ATOM 3090 O O . ASN A 1 399 ? -32.762 -11.503 -20.385 1.00 67.25 399 ASN A O 1
ATOM 3094 N N . THR A 1 400 ? -33.557 -13.525 -20.942 1.00 57.53 400 THR A N 1
ATOM 3095 C CA . THR A 1 400 ? -32.833 -13.616 -22.217 1.00 57.53 400 THR A CA 1
ATOM 3096 C C . THR A 1 400 ? -33.293 -12.591 -23.248 1.00 57.53 400 THR A C 1
ATOM 3098 O O . THR A 1 400 ? -32.466 -12.106 -24.017 1.00 57.53 400 THR A O 1
ATOM 3101 N N . ASP A 1 401 ? -34.572 -12.210 -23.230 1.00 56.75 401 ASP A N 1
ATOM 3102 C CA . ASP A 1 401 ? -35.148 -11.276 -24.204 1.00 56.75 401 ASP A CA 1
ATOM 3103 C C . ASP A 1 401 ? -34.712 -9.834 -23.928 1.00 56.75 401 ASP A C 1
ATOM 3105 O O . ASP A 1 401 ? -34.541 -9.040 -24.851 1.00 56.75 401 ASP A O 1
ATOM 3109 N N . ARG A 1 402 ? -34.490 -9.499 -22.651 1.00 55.97 402 ARG A N 1
ATOM 3110 C CA . ARG A 1 402 ? -34.038 -8.167 -22.217 1.00 55.97 402 ARG A CA 1
ATOM 3111 C C . ARG A 1 402 ? -32.556 -8.085 -21.860 1.00 55.97 402 ARG A C 1
ATOM 3113 O O . ARG A 1 402 ? -32.050 -6.986 -21.690 1.00 55.97 402 ARG A O 1
ATOM 3120 N N . ARG A 1 403 ? -31.855 -9.222 -21.796 1.00 68.12 403 ARG A N 1
ATOM 3121 C CA . ARG A 1 403 ? -30.448 -9.344 -21.367 1.00 68.12 403 ARG A CA 1
ATOM 3122 C C . ARG A 1 403 ? -30.171 -8.729 -19.986 1.00 68.12 403 ARG A C 1
ATOM 3124 O O . ARG A 1 403 ? -29.110 -8.154 -19.763 1.00 68.12 403 ARG A O 1
ATOM 3131 N N . GLU A 1 404 ? -31.105 -8.884 -19.052 1.00 68.31 404 GLU A N 1
ATOM 3132 C CA . GLU A 1 404 ? -31.033 -8.297 -17.707 1.00 68.31 404 GLU A CA 1
ATOM 3133 C C . GLU A 1 404 ? -31.304 -9.341 -16.615 1.00 68.31 404 GLU A C 1
ATOM 3135 O O . GLU A 1 404 ? -32.065 -10.293 -16.811 1.00 68.31 404 GLU A O 1
ATOM 3140 N N . TRP A 1 405 ? -30.688 -9.155 -15.444 1.00 62.06 405 TRP A N 1
ATOM 3141 C CA . TRP A 1 405 ? -30.937 -9.973 -14.256 1.00 62.06 405 TRP A CA 1
ATOM 3142 C C . TRP A 1 405 ? -32.165 -9.453 -13.500 1.00 62.06 405 TRP A C 1
ATOM 3144 O O . TRP A 1 405 ? -32.227 -8.286 -13.123 1.00 62.06 405 TRP A O 1
ATOM 3154 N N . MET A 1 406 ? -33.137 -10.331 -13.263 1.00 61.22 406 MET A N 1
ATOM 3155 C CA . MET A 1 406 ? -34.333 -10.057 -12.466 1.00 61.22 406 MET A CA 1
ATOM 3156 C C . MET A 1 406 ? -34.152 -10.634 -11.067 1.00 61.22 406 MET A C 1
ATOM 3158 O O . MET A 1 406 ? -33.620 -11.737 -10.922 1.00 61.22 406 MET A O 1
ATOM 3162 N N . ARG A 1 407 ? -34.637 -9.920 -10.053 1.00 70.50 407 ARG A N 1
ATOM 3163 C CA . ARG A 1 407 ? -34.658 -10.383 -8.663 1.00 70.50 407 ARG A CA 1
ATOM 3164 C C . ARG A 1 407 ? -36.088 -10.733 -8.265 1.00 70.50 407 ARG A C 1
ATOM 3166 O O . ARG A 1 407 ? -37.023 -10.022 -8.628 1.00 70.50 407 ARG A O 1
ATOM 3173 N N . PHE A 1 408 ? -36.265 -11.825 -7.532 1.00 55.44 408 PHE A N 1
ATOM 3174 C CA . PHE A 1 408 ? -37.558 -12.183 -6.960 1.00 55.44 408 PHE A CA 1
ATOM 3175 C C . PHE A 1 408 ? -37.787 -11.379 -5.677 1.00 55.44 408 PHE A C 1
ATOM 3177 O O . PHE A 1 408 ? -37.029 -11.521 -4.713 1.00 55.44 408 PHE A O 1
ATOM 3184 N N . ASP A 1 409 ? -38.815 -10.531 -5.664 1.00 62.84 409 ASP A N 1
ATOM 3185 C CA . ASP A 1 409 ? -39.288 -9.896 -4.438 1.00 62.84 409 ASP A CA 1
ATOM 3186 C C . ASP A 1 409 ? -40.267 -10.845 -3.741 1.00 62.84 409 ASP A C 1
ATOM 3188 O O . ASP A 1 409 ? -41.429 -10.987 -4.132 1.00 62.84 409 ASP A O 1
ATOM 3192 N N . ALA A 1 410 ? -39.786 -11.499 -2.684 1.00 49.94 410 ALA A N 1
ATOM 3193 C CA . ALA A 1 410 ? -40.574 -12.444 -1.904 1.00 49.94 410 ALA A CA 1
ATOM 3194 C C . ALA A 1 410 ? -41.748 -11.786 -1.155 1.00 49.94 410 ALA A C 1
ATOM 3196 O O . ALA A 1 410 ? -42.743 -12.460 -0.899 1.00 49.94 410 ALA A O 1
ATOM 3197 N N . ASN A 1 411 ? -41.674 -10.486 -0.843 1.00 50.84 411 ASN A N 1
ATOM 3198 C CA . ASN A 1 411 ? -42.743 -9.769 -0.139 1.00 50.84 411 ASN A CA 1
ATOM 3199 C C . ASN A 1 411 ? -43.910 -9.424 -1.068 1.00 50.84 411 ASN A C 1
ATOM 3201 O O . ASN A 1 411 ? -45.048 -9.295 -0.618 1.00 50.84 411 ASN A O 1
ATOM 3205 N N . ARG A 1 412 ? -43.632 -9.270 -2.366 1.00 49.25 412 ARG A N 1
ATOM 3206 C CA . ARG A 1 412 ? -44.630 -8.925 -3.388 1.00 49.25 412 ARG A CA 1
ATOM 3207 C C . ARG A 1 412 ? -44.980 -10.087 -4.318 1.00 49.25 412 ARG A C 1
ATOM 3209 O O . ARG A 1 412 ? -45.918 -9.960 -5.098 1.00 49.25 412 ARG A O 1
ATOM 3216 N N . LEU A 1 413 ? -44.257 -11.207 -4.222 1.00 58.44 413 LEU A N 1
ATOM 3217 C CA . LEU A 1 413 ? -44.388 -12.401 -5.069 1.00 58.44 413 LEU A CA 1
ATOM 3218 C C . LEU A 1 413 ? -44.267 -12.095 -6.575 1.00 58.44 413 LEU A C 1
ATOM 3220 O O . LEU A 1 413 ? -44.897 -12.751 -7.405 1.00 58.44 413 LEU A O 1
ATOM 3224 N N . ILE A 1 414 ? -43.445 -11.107 -6.937 1.00 58.00 414 ILE A N 1
ATOM 3225 C CA . ILE A 1 414 ? -43.202 -10.700 -8.327 1.00 58.00 414 ILE A CA 1
ATOM 3226 C C . ILE A 1 414 ? -41.706 -10.637 -8.635 1.00 58.00 414 ILE A C 1
ATOM 3228 O O . ILE A 1 414 ? -40.865 -10.487 -7.750 1.00 58.00 414 ILE A O 1
ATOM 3232 N N . TRP A 1 415 ? -41.376 -10.761 -9.919 1.00 59.09 415 TRP A N 1
ATOM 3233 C CA . TRP A 1 415 ? -40.026 -10.537 -10.427 1.00 59.09 415 TRP A CA 1
ATOM 3234 C C . TRP A 1 415 ? -39.874 -9.064 -10.789 1.00 59.09 415 TRP A C 1
ATOM 3236 O O . TRP A 1 415 ? -40.568 -8.579 -11.684 1.00 59.09 415 TRP A O 1
ATOM 3246 N N . GLU A 1 416 ? -38.973 -8.365 -10.108 1.00 60.34 416 GLU A N 1
ATOM 3247 C CA . GLU A 1 416 ? -38.668 -6.966 -10.391 1.00 60.34 416 GLU A CA 1
ATOM 3248 C C . GLU A 1 416 ? -37.343 -6.875 -11.164 1.00 60.34 416 GLU A C 1
ATOM 3250 O O . GLU A 1 416 ? -36.367 -7.585 -10.886 1.00 60.34 416 GLU A O 1
ATOM 3255 N N . PHE A 1 417 ? -37.315 -6.011 -12.180 1.00 65.50 417 PHE A N 1
ATOM 3256 C CA . PHE A 1 417 ? -36.072 -5.638 -12.845 1.00 65.50 417 PHE A CA 1
ATOM 3257 C C . PHE A 1 417 ? -35.282 -4.759 -11.876 1.00 65.50 417 PHE A C 1
ATOM 3259 O O . PHE A 1 417 ? -35.828 -3.795 -11.339 1.00 65.50 417 PHE A O 1
ATOM 3266 N N . GLY A 1 418 ? -34.016 -5.096 -11.624 1.00 50.72 418 GLY A N 1
ATOM 3267 C CA . GLY A 1 418 ? -33.155 -4.236 -10.817 1.00 50.72 418 GLY A CA 1
ATOM 3268 C C . GLY A 1 418 ? -33.051 -2.871 -11.491 1.00 50.72 418 GLY A C 1
ATOM 3269 O O . GLY A 1 418 ? -32.643 -2.807 -12.646 1.00 50.72 418 GLY A O 1
ATOM 3270 N N . ALA A 1 419 ? -33.464 -1.805 -10.802 1.00 38.91 419 ALA A N 1
ATOM 3271 C CA . ALA A 1 419 ? -33.485 -0.452 -11.347 1.00 38.91 419 ALA A CA 1
ATOM 3272 C C . ALA A 1 419 ? -32.081 -0.030 -11.817 1.00 38.91 419 ALA A C 1
ATOM 3274 O O . ALA A 1 419 ? -31.209 0.314 -11.019 1.00 38.91 419 ALA A O 1
ATOM 3275 N N . SER A 1 420 ? -31.865 -0.077 -13.128 1.00 39.84 420 SER A N 1
ATOM 3276 C CA . SER A 1 420 ? -30.704 0.453 -13.831 1.00 39.84 420 SER A CA 1
ATOM 3277 C C . SER A 1 420 ? -31.048 1.844 -14.371 1.00 39.84 420 SER A C 1
ATOM 3279 O O . SER A 1 420 ? -31.212 2.045 -15.569 1.00 39.84 420 SER A O 1
ATOM 3281 N N . ASP A 1 421 ? -31.148 2.841 -13.489 1.00 36.19 421 ASP A N 1
ATOM 3282 C CA . ASP A 1 421 ? -31.511 4.216 -13.885 1.00 36.19 421 ASP A CA 1
ATOM 3283 C C . ASP A 1 421 ? -30.407 4.990 -14.631 1.00 36.19 421 ASP A C 1
ATOM 3285 O O . ASP A 1 421 ? -30.540 6.178 -14.917 1.00 36.19 421 ASP A O 1
ATOM 3289 N N . HIS A 1 422 ? -29.321 4.334 -15.034 1.00 34.50 422 HIS A N 1
ATOM 3290 C CA . HIS A 1 422 ? -28.261 4.960 -15.817 1.00 34.50 422 HIS A CA 1
ATOM 3291 C C . HIS A 1 422 ? -27.814 4.037 -16.943 1.00 34.50 422 HIS A C 1
ATOM 3293 O O . HIS A 1 422 ? -26.834 3.323 -16.776 1.00 34.50 422 HIS A O 1
ATOM 3299 N N . LEU A 1 423 ? -28.549 4.042 -18.064 1.00 33.28 423 LEU A N 1
ATOM 3300 C CA . LEU A 1 423 ? -28.079 3.696 -19.421 1.00 33.28 423 LEU A CA 1
ATOM 3301 C C . LEU A 1 423 ? -29.197 3.942 -20.466 1.00 33.28 423 LEU A C 1
ATOM 3303 O O . LEU A 1 423 ? -29.587 3.051 -21.217 1.00 33.28 423 LEU A O 1
ATOM 3307 N N . ARG A 1 424 ? -29.734 5.167 -20.538 1.00 31.67 424 ARG A N 1
ATOM 3308 C CA . ARG A 1 424 ? -30.441 5.667 -21.733 1.00 31.67 424 ARG A CA 1
ATOM 3309 C C . ARG A 1 424 ? -30.066 7.129 -21.982 1.00 31.67 424 ARG A C 1
ATOM 3311 O O . ARG A 1 424 ? -29.875 7.865 -21.021 1.00 31.67 424 ARG A O 1
ATOM 3318 N N . ASN A 1 425 ? -29.993 7.476 -23.270 1.00 30.80 425 ASN A N 1
ATOM 3319 C CA . ASN A 1 425 ? -29.518 8.711 -23.926 1.00 30.80 425 ASN A CA 1
ATOM 3320 C C . ASN A 1 425 ? -28.055 8.575 -24.396 1.00 30.80 425 ASN A C 1
ATOM 3322 O O . ASN A 1 425 ? -27.161 8.382 -23.583 1.00 30.80 425 ASN A O 1
ATOM 3326 N N . ASP A 1 426 ? -27.686 8.630 -25.676 1.00 31.09 426 ASP A N 1
ATOM 3327 C CA . ASP A 1 426 ? -28.415 8.880 -26.922 1.00 31.09 426 ASP A CA 1
ATOM 3328 C C . ASP A 1 426 ? -27.584 8.314 -28.087 1.00 31.09 426 ASP A C 1
ATOM 3330 O O . ASP A 1 426 ? -26.459 8.757 -28.306 1.00 31.09 426 ASP A O 1
ATOM 3334 N N . VAL A 1 427 ? -28.141 7.382 -28.865 1.00 30.78 427 VAL A N 1
ATOM 3335 C CA . VAL A 1 427 ? -27.811 7.201 -30.289 1.00 30.78 427 VAL A CA 1
ATOM 3336 C C . VAL A 1 427 ? -29.084 6.729 -30.981 1.00 30.78 427 VAL A C 1
ATOM 3338 O O . VAL A 1 427 ? -29.397 5.547 -30.931 1.00 30.78 427 VAL A O 1
ATOM 3341 N N . THR A 1 428 ? -29.822 7.669 -31.570 1.00 31.73 428 THR A N 1
ATOM 3342 C CA . THR A 1 428 ? -30.410 7.604 -32.922 1.00 31.73 428 THR A CA 1
ATOM 3343 C C . THR A 1 428 ? -31.320 8.811 -33.106 1.00 31.73 428 THR A C 1
ATOM 3345 O O . THR A 1 428 ? -32.384 8.874 -32.502 1.00 31.73 428 THR A O 1
ATOM 3348 N N . ASN A 1 429 ? -30.923 9.730 -33.980 1.00 29.30 429 ASN A N 1
ATOM 3349 C CA . ASN A 1 429 ? -31.808 10.255 -35.014 1.00 29.30 429 ASN A CA 1
ATOM 3350 C C . ASN A 1 429 ? -30.925 10.778 -36.145 1.00 29.30 429 ASN A C 1
ATOM 3352 O O . ASN A 1 429 ? -30.334 11.849 -36.055 1.00 29.30 429 ASN A O 1
ATOM 3356 N N . GLY A 1 430 ? -30.797 9.956 -37.185 1.00 34.81 430 GLY A N 1
ATOM 3357 C CA . GLY A 1 430 ? -30.495 10.436 -38.521 1.00 34.81 430 GLY A CA 1
ATOM 3358 C C . GLY A 1 430 ? -31.818 10.640 -39.246 1.00 34.81 430 GLY A C 1
ATOM 3359 O O . GLY A 1 430 ? -32.498 9.656 -39.533 1.00 34.81 430 GLY A O 1
ATOM 3360 N N . LEU A 1 431 ? -32.155 11.906 -39.486 1.00 31.78 431 LEU A N 1
ATOM 3361 C CA . LEU A 1 431 ? -32.842 12.444 -40.660 1.00 31.78 431 LEU A CA 1
ATOM 3362 C C . LEU A 1 431 ? -32.514 13.934 -40.748 1.00 31.78 431 LEU A C 1
ATOM 3364 O O . LEU A 1 431 ? -32.652 14.614 -39.705 1.00 31.78 431 LEU A O 1
#

Secondary structure (DSSP, 8-state):
-----SGGG--EEEEEEEEE-S---HHHHHHHHHHHTB-EEEEE-TTTT--EEEEEHHHHHHHHHH-TT--HHHHHHHTS---HHHHTT-EEEEEEEETTEEEEEEE-SPPP-EEEEEEEEEEEEGGGSSSHHHHHHHHHHHHHHHHHHTT----GGGG-TT-PPPPS---TT----EEEEP-BPB-SSSSPPP---TT----HHHHHHHTT----TT-HHHHHHHHHHHHTTTHHHHB-HHHHHHHH-GGGB-GGG-BTTBEEE--TTGGGSS-TT---SEEEE-TTTSTTSS-EEEE-SGGGTT--HHHHHHHHHHTTSS-TTGGG-GGGB---TT-TTPPPHIIIII------PPPPPP------------------HHHHHHHHHHHHTTTEEEETTTTEEEEEETTTTEEEEP---S---------